Protein 2AU3 (pdb70)

Organism: Aquifex aeolicus (strain VF5) (NCBI:txid224324)

B-factor: mean 26.19, std 9.98, range [10.0, 87.02]

Radius of gyration: 24.16 Å; Cα contacts (8 Å, |Δi|>4): 686; chains: 1; bounding box: 49×69×68 Å

Foldseek 3Di:
DDALLVVLQVQDQLCVLVVVPDDWDDDPQKTWDQDPQDDDDDTQWIAHRVLQKIAGLPLLDMDHNLVVQCVVVVHASVVSSVVSCVVRVTDHDVVPDDLVNLLLSLLVVLLVVFSVACVVDPVNVVVCVVLQFDPSLCSNQSKGFAADPVSSVVVCVRNVRVVSNVQQVQWDDPDPPDIDGVQHQFTWGFAAALSGGGQWIKTAHPDDDPDDRIDIGDDGPRDDQLQGKGLNNFQLVVCQVVQEAEEEADDSLQSNLVSQVNRNYIHRRPGQHHLNNLLVVLVRHQEYEYAYFQEDVRVVSCLVCLLSNQLSNHWYFYQHDHHPDHSSRCCVVPNSVVVVVSSVVTDIDLVVLLVCCVVPVVVSLVSQLVSLVSHPPVVVSVVSLVSSCVRPVDDSCSSPVPD

Solvent-accessible surface area: 20291 Å² total; per-residue (Å²): 236,95,39,26,4,54,76,0,73,181,97,13,58,0,24,85,5,0,60,106,65,24,140,34,101,120,52,64,78,48,44,75,14,81,16,55,72,31,132,60,138,71,46,14,0,62,0,16,46,101,122,64,55,2,44,0,133,16,15,0,15,10,18,42,6,1,13,0,0,15,64,97,80,134,56,16,26,21,97,0,0,54,81,9,1,139,148,67,71,73,145,14,52,85,167,152,24,48,101,60,35,44,4,44,11,0,0,46,74,0,2,14,20,0,21,84,12,12,101,160,34,179,121,0,38,96,61,8,127,92,72,31,11,37,46,140,12,12,60,78,2,7,3,0,10,0,38,37,14,112,38,0,10,127,15,0,121,120,26,102,4,12,100,0,0,60,93,2,103,1,14,71,64,77,92,207,49,72,35,110,2,46,0,54,91,10,6,0,3,3,1,27,13,37,176,19,107,11,6,0,0,0,0,58,40,51,62,182,87,201,37,85,131,56,33,19,3,48,70,17,160,16,1,88,68,20,88,14,2,8,4,1,63,11,0,68,89,61,0,176,132,77,41,45,0,5,0,0,50,18,36,23,17,0,0,7,0,6,25,39,23,7,104,2,0,0,0,3,4,31,79,74,12,46,65,80,1,0,58,19,0,11,163,66,12,121,88,0,23,0,0,9,48,3,57,81,69,2,77,130,35,7,92,79,4,5,10,42,0,5,51,17,44,4,63,0,27,5,1,126,8,55,115,63,51,39,1,10,84,10,9,120,110,92,31,105,97,82,0,112,145,40,6,112,88,17,31,12,10,4,109,41,9,11,155,30,0,177,136,77,67,147,86,40,14,162,44,0,68,108,6,0,39,64,28,103,83,45,127,98,52,121,50,4,0,32,90,0,68,108,84,16,176,18,62,38,94,74,0,34,78,126,224

Sequence (403 aa):
MSSDIDELRREIDIVDVISEYLNLEKVGSNYRTNCPFHPDDTPSFYVSPSKQIFKCFGCGVGGDAIKFVSLYEDISYFEAALELAKRYGKKLDLEKISKDEKVYVALDRVCDFYRESLLKNREASEYVKSRGIDPKVARKFDLGYAPSSEALVKVLKENDLLEAYLETKNLLSPTKGVYRDLFLRRVVIPIKDPRGRVIGFGGRRIVEDKSPKYINSPDSRVFKKGENLFGLYEAKEYIKEEGFAILVEGYFDLLRLFSEGIRNVVAPLGTALTQNQANLLSKFTKKVYILYDGDDAGRKAMKSAIPLLLSAGVEVYPVYLPEGYDPDEFIKEFGKEELRRLINSSGELFETLIKTARENLEEKTREFRYYLGFISDGVRRFALASEFHTKYKVPMEILLMKI

Structure (mmCIF, N/CA/C/O backbone):
data_2AU3
#
_entry.id   2AU3
#
_cell.length_a   43.222
_cell.length_b   66.403
_cell.length_c   138.157
_cell.angle_alpha   90.00
_cell.angle_beta   90.00
_cell.angle_gamma   90.00
#
_symmetry.space_group_name_H-M   'P 21 21 21'
#
loop_
_entity.id
_entity.type
_entity.pdbx_description
1 polymer 'DNA primase'
2 non-polymer 'ZINC ION'
3 water water
#
loop_
_atom_site.group_PDB
_atom_site.id
_atom_site.type_symbol
_atom_site.label_atom_id
_atom_site.label_alt_id
_atom_site.label_comp_id
_atom_site.label_asym_id
_atom_site.label_entity_id
_atom_site.label_seq_id
_atom_site.pdbx_PDB_ins_code
_atom_site.Cartn_x
_atom_site.Cartn_y
_atom_site.Cartn_z
_atom_site.occupancy
_atom_site.B_iso_or_equiv
_atom_site.auth_seq_id
_atom_site.auth_comp_id
_atom_site.auth_asym_id
_atom_site.auth_atom_id
_atom_site.pdbx_PDB_model_num
ATOM 1 N N . MET A 1 3 ? 30.028 35.858 33.782 1.00 57.27 1 MET A N 1
ATOM 2 C CA . MET A 1 3 ? 29.902 35.697 35.269 1.00 56.54 1 MET A CA 1
ATOM 3 C C . MET A 1 3 ? 30.623 34.422 35.735 1.00 56.06 1 MET A C 1
ATOM 4 O O . MET A 1 3 ? 31.767 34.182 35.320 1.00 56.72 1 MET A O 1
ATOM 9 N N . SER A 1 4 ? 29.958 33.601 36.562 1.00 54.38 2 SER A N 1
ATOM 10 C CA . SER A 1 4 ? 30.624 32.511 37.298 1.00 52.34 2 SER A CA 1
ATOM 11 C C . SER A 1 4 ? 29.641 31.557 38.001 1.00 50.46 2 SER A C 1
ATOM 12 O O . SER A 1 4 ? 29.022 31.945 38.995 1.00 50.95 2 SER A O 1
ATOM 15 N N . SER A 1 5 ? 29.510 30.312 37.525 1.00 46.90 3 SER A N 1
ATOM 16 C CA . SER A 1 5 ? 28.542 29.387 38.143 1.00 43.67 3 SER A CA 1
ATOM 17 C C . SER A 1 5 ? 28.955 27.909 38.144 1.00 41.30 3 SER A C 1
ATOM 18 O O . SER A 1 5 ? 29.451 27.398 37.151 1.00 39.91 3 SER A O 1
ATOM 21 N N . ASP A 1 6 ? 28.725 27.233 39.270 1.00 38.55 4 ASP A N 1
ATOM 22 C CA . ASP A 1 6 ? 29.120 25.829 39.442 1.00 36.08 4 ASP A CA 1
ATOM 23 C C . ASP A 1 6 ? 28.632 24.949 38.302 1.00 34.59 4 ASP A C 1
ATOM 24 O O . ASP A 1 6 ? 29.363 24.076 37.818 1.00 33.07 4 ASP A O 1
ATOM 29 N N . ILE A 1 7 ? 27.379 25.170 37.900 1.00 32.43 5 ILE A N 1
ATOM 30 C CA . ILE A 1 7 ? 26.725 24.338 36.914 1.00 31.10 5 ILE A CA 1
ATOM 31 C C . ILE A 1 7 ? 27.309 24.529 35.506 1.00 30.85 5 ILE A C 1
ATOM 32 O O . ILE A 1 7 ? 27.469 23.567 34.766 1.00 30.06 5 ILE A O 1
ATOM 37 N N . ASP A 1 8 ? 27.613 25.769 35.143 1.00 30.40 6 ASP A N 1
ATOM 38 C CA . ASP A 1 8 ? 28.245 26.038 33.863 1.00 30.57 6 ASP A CA 1
ATOM 39 C C . ASP A 1 8 ? 29.667 25.426 33.859 1.00 29.53 6 ASP A C 1
ATOM 40 O O . ASP A 1 8 ? 30.079 24.775 32.897 1.00 29.32 6 ASP A O 1
ATOM 45 N N . GLU A 1 9 ? 30.392 25.631 34.951 1.00 27.73 7 GLU A N 1
ATOM 46 C CA . GLU A 1 9 ? 31.722 25.051 35.117 1.00 26.98 7 GLU A CA 1
ATOM 47 C C . GLU A 1 9 ? 31.660 23.525 35.078 1.00 25.94 7 GLU A C 1
ATOM 48 O O . GLU A 1 9 ? 32.504 22.875 34.475 1.00 25.42 7 GLU A O 1
ATOM 54 N N . LEU A 1 10 ? 30.639 22.949 35.697 1.00 25.30 8 LEU A N 1
ATOM 55 C CA . LEU A 1 10 ? 30.459 21.500 35.622 1.00 24.52 8 LEU A CA 1
ATOM 56 C C . LEU A 1 10 ? 30.241 21.076 34.183 1.00 24.43 8 LEU A C 1
ATOM 57 O O . LEU A 1 10 ? 30.868 20.137 33.710 1.00 23.93 8 LEU A O 1
ATOM 62 N N . ARG A 1 11 ? 29.338 21.756 33.485 1.00 23.92 9 ARG A N 1
ATOM 63 C CA . ARG A 1 11 ? 29.020 21.333 32.137 1.00 24.83 9 ARG A CA 1
ATOM 64 C C . ARG A 1 11 ? 30.242 21.385 31.222 1.00 24.78 9 ARG A C 1
ATOM 65 O O . ARG A 1 11 ? 30.431 20.488 30.422 1.00 24.83 9 ARG A O 1
ATOM 73 N N . ARG A 1 12 ? 31.045 22.440 31.344 1.00 24.92 10 ARG A N 1
ATOM 74 C CA . ARG A 1 12 ? 32.288 22.564 30.559 1.00 25.94 10 ARG A CA 1
ATOM 75 C C . ARG A 1 12 ? 33.253 21.376 30.767 1.00 25.16 10 ARG A C 1
ATOM 76 O O . ARG A 1 12 ? 33.851 20.866 29.813 1.00 24.88 10 ARG A O 1
ATOM 84 N N . GLU A 1 13 ? 33.373 20.928 32.010 1.00 24.23 11 GLU A N 1
ATOM 85 C CA . GLU A 1 13 ? 34.292 19.857 32.379 1.00 23.63 11 GLU A CA 1
ATOM 86 C C . GLU A 1 13 ? 33.845 18.460 31.912 1.00 23.78 11 GLU A C 1
ATOM 87 O O . GLU A 1 13 ? 34.692 17.588 31.671 1.00 22.84 11 GLU A O 1
ATOM 93 N N . ILE A 1 14 ? 32.530 18.234 31.806 1.00 22.89 12 ILE A N 1
ATOM 94 C CA . ILE A 1 14 ? 32.022 16.906 31.421 1.00 24.64 12 ILE A CA 1
ATOM 95 C C . ILE A 1 14 ? 32.222 16.654 29.931 1.00 24.54 12 ILE A C 1
ATOM 96 O O . ILE A 1 14 ? 32.091 17.570 29.123 1.00 24.98 12 ILE A O 1
ATOM 101 N N . ASP A 1 15 ? 32.559 15.417 29.577 1.00 25.29 13 ASP A N 1
ATOM 102 C CA . ASP A 1 15 ? 32.508 14.976 28.188 1.00 24.58 13 ASP A CA 1
ATOM 103 C C . ASP A 1 15 ? 31.409 13.937 28.125 1.00 23.12 13 ASP A C 1
ATOM 104 O O . ASP A 1 15 ? 31.500 12.893 28.769 1.00 22.86 13 ASP A O 1
ATOM 109 N N . ILE A 1 16 ? 30.355 14.232 27.366 1.00 21.55 14 ILE A N 1
ATOM 110 C CA . ILE A 1 16 ? 29.184 13.362 27.319 1.00 20.89 14 ILE A CA 1
ATOM 111 C C . ILE A 1 16 ? 29.515 11.925 26.916 1.00 20.84 14 ILE A C 1
ATOM 112 O O . ILE A 1 16 ? 28.867 10.990 27.369 1.00 20.64 14 ILE A O 1
ATOM 117 N N . VAL A 1 17 ? 30.537 11.760 26.072 1.00 20.68 15 VAL A N 1
ATOM 118 C CA . VAL A 1 17 ? 30.982 10.442 25.640 1.00 21.98 15 VAL A CA 1
ATOM 119 C C . VAL A 1 17 ? 31.442 9.608 26.842 1.00 21.89 15 VAL A C 1
ATOM 120 O O . VAL A 1 17 ? 31.010 8.465 27.019 1.00 22.29 15 VAL A O 1
ATOM 124 N N . ASP A 1 18 ? 32.293 10.178 27.685 1.00 22.20 16 ASP A N 1
ATOM 125 C CA . ASP A 1 18 ? 32.702 9.473 28.912 1.00 22.63 16 ASP A CA 1
ATOM 126 C C . ASP A 1 18 ? 31.504 9.129 29.816 1.00 22.24 16 ASP A C 1
ATOM 127 O O . ASP A 1 18 ? 31.425 8.008 30.341 1.00 22.67 16 ASP A O 1
ATOM 132 N N . VAL A 1 19 ? 30.574 10.064 30.018 1.00 22.41 17 VAL A N 1
ATOM 133 C CA . VAL A 1 19 ? 29.467 9.720 30.938 1.00 22.44 17 VAL A CA 1
ATOM 134 C C . VAL A 1 19 ? 28.501 8.670 30.433 1.00 22.35 17 VAL A C 1
ATOM 135 O O . VAL A 1 19 ? 28.156 7.761 31.187 1.00 22.34 17 VAL A O 1
ATOM 139 N N . ILE A 1 20 ? 28.102 8.745 29.162 1.00 21.42 18 ILE A N 1
ATOM 140 C CA . ILE A 1 20 ? 27.161 7.769 28.641 1.00 21.44 18 ILE A CA 1
ATOM 141 C C . ILE A 1 20 ? 27.810 6.375 28.464 1.00 21.96 18 ILE A C 1
ATOM 142 O O . ILE A 1 20 ? 27.141 5.337 28.616 1.00 21.78 18 ILE A O 1
ATOM 147 N N . SER A 1 21 ? 29.105 6.353 28.167 1.00 22.09 19 SER A N 1
ATOM 148 C CA . SER A 1 21 ? 29.827 5.085 28.000 1.00 24.54 19 SER A CA 1
ATOM 149 C C . SER A 1 21 ? 29.881 4.236 29.284 1.00 25.32 19 SER A C 1
ATOM 150 O O . SER A 1 21 ? 29.989 3.018 29.213 1.00 25.93 19 SER A O 1
ATOM 153 N N . GLU A 1 22 ? 29.810 4.882 30.446 1.00 26.06 20 GLU A N 1
ATOM 154 C CA . GLU A 1 22 ? 29.665 4.178 31.719 1.00 27.30 20 GLU A CA 1
ATOM 155 C C . GLU A 1 22 ? 28.390 3.312 31.749 1.00 27.19 20 GLU A C 1
ATOM 156 O O . GLU A 1 22 ? 28.378 2.232 32.345 1.00 27.41 20 GLU A O 1
ATOM 162 N N . TYR A 1 23 ? 27.335 3.792 31.092 1.00 26.20 21 TYR A N 1
ATOM 163 C CA . TYR A 1 23 ? 26.014 3.158 31.151 1.00 25.50 21 TYR A CA 1
ATOM 164 C C . TYR A 1 23 ? 25.765 2.272 29.951 1.00 25.00 21 TYR A C 1
ATOM 165 O O . TYR A 1 23 ? 25.249 1.158 30.090 1.00 25.41 21 TYR A O 1
ATOM 174 N N . LEU A 1 24 ? 26.138 2.764 28.768 1.00 24.33 22 LEU A N 1
ATOM 175 C CA . LEU A 1 24 ? 25.822 2.075 27.518 1.00 24.24 22 LEU A CA 1
ATOM 176 C C . LEU A 1 24 ? 27.041 1.588 26.721 1.00 24.89 22 LEU A C 1
ATOM 177 O O . LEU A 1 24 ? 28.145 2.153 26.815 1.00 23.33 22 LEU A O 1
ATOM 182 N N . ASN A 1 25 ? 26.819 0.526 25.947 1.00 25.40 23 ASN A N 1
ATOM 183 C CA . ASN A 1 25 ? 27.781 0.067 24.963 1.00 27.17 23 ASN A CA 1
ATOM 184 C C . ASN A 1 25 ? 27.691 0.939 23.716 1.00 26.92 23 ASN A C 1
ATOM 185 O O . ASN A 1 25 ? 26.736 0.834 22.944 1.00 27.22 23 ASN A O 1
ATOM 190 N N . LEU A 1 26 ? 28.686 1.795 23.518 1.00 26.63 24 LEU A N 1
ATOM 191 C CA . LEU A 1 26 ? 28.642 2.752 22.430 1.00 26.65 24 LEU A CA 1
ATOM 192 C C . LEU A 1 26 ? 29.522 2.245 21.297 1.00 26.88 24 LEU A C 1
ATOM 193 O O . LEU A 1 26 ? 30.686 1.875 21.522 1.00 27.17 24 LEU A O 1
ATOM 198 N N . GLU A 1 27 ? 28.949 2.186 20.098 1.00 25.73 25 GLU A N 1
ATOM 199 C CA . GLU A 1 27 ? 29.709 1.868 18.895 1.00 25.92 25 GLU A CA 1
ATOM 200 C C . GLU A 1 27 ? 29.992 3.159 18.143 1.00 25.24 25 GLU A C 1
ATOM 201 O O . GLU A 1 27 ? 29.098 3.982 17.975 1.00 24.08 25 GLU A O 1
ATOM 207 N N . LYS A 1 28 ? 31.227 3.330 17.681 1.00 24.60 26 LYS A N 1
ATOM 208 C CA . LYS A 1 28 ? 31.600 4.526 16.950 1.00 24.79 26 LYS A CA 1
ATOM 209 C C . LYS A 1 28 ? 31.093 4.413 15.524 1.00 23.78 26 LYS A C 1
ATOM 210 O O . LYS A 1 28 ? 31.478 3.497 14.810 1.00 24.59 26 LYS A O 1
ATOM 216 N N . VAL A 1 29 ? 30.217 5.332 15.130 1.00 23.02 27 VAL A N 1
ATOM 217 C CA . VAL A 1 29 ? 29.685 5.396 13.755 1.00 23.37 27 VAL A CA 1
ATOM 218 C C . VAL A 1 29 ? 30.052 6.783 13.213 1.00 23.24 27 VAL A C 1
ATOM 219 O O . VAL A 1 29 ? 29.536 7.802 13.687 1.00 23.11 27 VAL A O 1
ATOM 223 N N . GLY A 1 30 ? 31.004 6.833 12.289 1.00 22.12 28 GLY A N 1
ATOM 224 C CA . GLY A 1 30 ? 31.542 8.117 11.850 1.00 21.16 28 GLY A CA 1
ATOM 225 C C . GLY A 1 30 ? 32.139 8.894 13.017 1.00 21.31 28 GLY A C 1
ATOM 226 O O . GLY A 1 30 ? 32.936 8.338 13.800 1.00 20.94 28 GLY A O 1
ATOM 227 N N . SER A 1 31 ? 31.719 10.159 13.165 1.00 20.68 29 SER A N 1
ATOM 228 C CA . SER A 1 31 ? 32.182 11.012 14.254 1.00 20.76 29 SER A CA 1
ATOM 229 C C . SER A 1 31 ? 31.303 10.885 15.494 1.00 22.04 29 SER A C 1
ATOM 230 O O . SER A 1 31 ? 31.572 11.530 16.504 1.00 22.25 29 SER A O 1
ATOM 233 N N . ASN A 1 32 ? 30.243 10.079 15.397 1.00 22.15 30 ASN A N 1
ATOM 234 C CA . ASN A 1 32 ? 29.275 9.942 16.462 1.00 23.14 30 ASN A CA 1
ATOM 235 C C . ASN A 1 32 ? 29.390 8.555 17.103 1.00 24.13 30 ASN A C 1
ATOM 236 O O . ASN A 1 32 ? 30.171 7.713 16.641 1.00 23.97 30 ASN A O 1
ATOM 241 N N . TYR A 1 33 ? 28.627 8.339 18.172 1.00 23.55 31 TYR A N 1
ATOM 242 C CA . TYR A 1 33 ? 28.444 7.004 18.739 1.00 23.81 31 TYR A CA 1
ATOM 243 C C . TYR A 1 33 ? 26.981 6.673 18.700 1.00 23.88 31 TYR A C 1
ATOM 244 O O . TYR A 1 33 ? 26.139 7.565 18.764 1.00 24.10 31 TYR A O 1
ATOM 253 N N . ARG A 1 34 ? 26.672 5.390 18.550 1.00 24.11 32 ARG A N 1
ATOM 254 C CA . ARG A 1 34 ? 25.294 4.962 18.584 1.00 25.26 32 ARG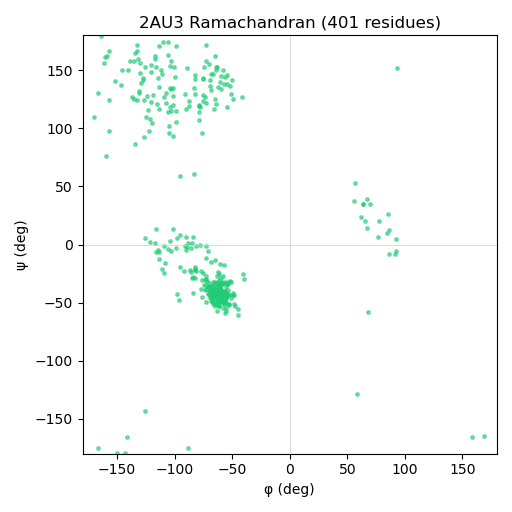 A CA 1
ATOM 255 C C . ARG A 1 34 ? 25.160 3.663 19.369 1.00 25.25 32 ARG A C 1
ATOM 256 O O . ARG A 1 34 ? 26.139 2.911 19.537 1.00 24.93 32 ARG A O 1
ATOM 264 N N . THR A 1 35 ? 23.947 3.424 19.854 1.00 25.07 33 THR A N 1
ATOM 265 C CA . THR A 1 35 ? 23.622 2.239 20.642 1.00 25.85 33 THR A CA 1
ATOM 266 C C . THR A 1 35 ? 22.096 2.121 20.659 1.00 25.89 33 THR A C 1
ATOM 267 O O . THR A 1 35 ? 21.404 2.940 20.029 1.00 25.84 33 THR A O 1
ATOM 271 N N . ASN A 1 36 ? 21.554 1.092 21.308 1.00 26.04 34 ASN A N 1
ATOM 272 C CA . ASN A 1 36 ? 20.096 0.973 21.370 1.00 26.04 34 ASN A CA 1
ATOM 273 C C . ASN A 1 36 ? 19.611 1.862 22.488 1.00 25.35 34 ASN A C 1
ATOM 274 O O . ASN A 1 36 ? 20.243 1.942 23.545 1.00 24.58 34 ASN A O 1
ATOM 279 N N . CYS A 1 37 ? 18.468 2.497 22.279 1.00 25.43 35 CYS A N 1
ATOM 280 C CA . CYS A 1 37 ? 17.934 3.418 23.277 1.00 25.20 35 CYS A CA 1
ATOM 281 C C . CYS A 1 37 ? 17.466 2.686 24.554 1.00 25.68 35 CYS A C 1
ATOM 282 O O . CYS A 1 37 ? 16.769 1.680 24.470 1.00 24.66 35 CYS A O 1
ATOM 285 N N . PRO A 1 38 ? 17.859 3.193 25.724 1.00 26.24 36 PRO A N 1
ATOM 286 C CA . PRO A 1 38 ? 17.439 2.595 27.000 1.00 27.59 36 PRO A CA 1
ATOM 287 C C . PRO A 1 38 ? 16.077 3.124 27.477 1.00 28.72 36 PRO A C 1
ATOM 288 O O . PRO A 1 38 ? 15.586 2.680 28.520 1.00 28.74 36 PRO A O 1
ATOM 292 N N . PHE A 1 39 ? 15.496 4.071 26.738 1.00 30.10 37 PHE A N 1
ATOM 293 C CA . PHE A 1 39 ? 14.286 4.760 27.187 1.00 32.22 37 PHE A CA 1
ATOM 294 C C . PHE A 1 39 ? 13.032 4.378 26.379 1.00 34.39 37 PHE A C 1
ATOM 295 O O . PHE A 1 39 ? 11.906 4.498 26.874 1.00 35.01 37 PHE A O 1
ATOM 303 N N . HIS A 1 40 ? 13.242 3.920 25.147 1.00 36.28 38 HIS A N 1
ATOM 304 C CA . HIS A 1 40 ? 12.177 3.343 24.328 1.00 38.95 38 HIS A CA 1
ATOM 305 C C . HIS A 1 40 ? 12.691 2.056 23.672 1.00 40.42 38 HIS A C 1
ATOM 306 O O . HIS A 1 40 ? 13.896 1.861 23.557 1.00 40.35 38 HIS A O 1
ATOM 313 N N . PRO A 1 41 ? 11.797 1.160 23.266 1.00 42.68 39 PRO A N 1
ATOM 314 C CA . PRO A 1 41 ? 12.237 -0.112 22.698 1.00 44.40 39 PRO A CA 1
ATOM 315 C C . PRO A 1 41 ? 12.195 -0.232 21.177 1.00 46.43 39 PRO A C 1
ATOM 316 O O . PRO A 1 41 ? 11.149 -0.624 20.650 1.00 47.51 39 PRO A O 1
ATOM 320 N N . ASP A 1 42 ? 13.280 0.057 20.459 1.00 48.65 40 ASP A N 1
ATOM 321 C CA . ASP A 1 42 ? 13.338 -0.483 19.094 1.00 51.10 40 ASP A CA 1
ATOM 322 C C . ASP A 1 42 ? 14.558 -1.253 18.566 1.00 50.98 40 ASP A C 1
ATOM 323 O O . ASP A 1 42 ? 15.722 -1.024 18.929 1.00 51.78 40 ASP A O 1
ATOM 328 N N . ASP A 1 43 ? 14.171 -2.177 17.695 1.00 51.31 41 ASP A N 1
ATOM 329 C CA . ASP A 1 43 ? 14.984 -3.185 17.009 1.00 50.97 41 ASP A CA 1
ATOM 330 C C . ASP A 1 43 ? 16.353 -2.762 16.487 1.00 49.38 41 ASP A C 1
ATOM 331 O O . ASP A 1 43 ? 17.230 -3.606 16.286 1.00 49.85 41 ASP A O 1
ATOM 336 N N . THR A 1 44 ? 16.507 -1.471 16.223 1.00 46.91 42 THR A N 1
ATOM 337 C CA . THR A 1 44 ? 17.670 -0.942 15.521 1.00 44.56 42 THR A CA 1
ATOM 338 C C . THR A 1 44 ? 18.223 0.243 16.309 1.00 41.52 42 THR A C 1
ATOM 339 O O . THR A 1 44 ? 17.452 1.117 16.708 1.00 41.79 42 THR A O 1
ATOM 343 N N . PRO A 1 45 ? 19.535 0.264 16.574 1.00 38.63 43 PRO A N 1
ATOM 344 C CA . PRO A 1 45 ? 20.123 1.351 17.364 1.00 36.35 43 PRO A CA 1
ATOM 345 C C . PRO A 1 45 ? 19.788 2.729 16.765 1.00 33.61 43 PRO A C 1
ATOM 346 O O . PRO A 1 45 ? 20.138 2.998 15.619 1.00 33.18 4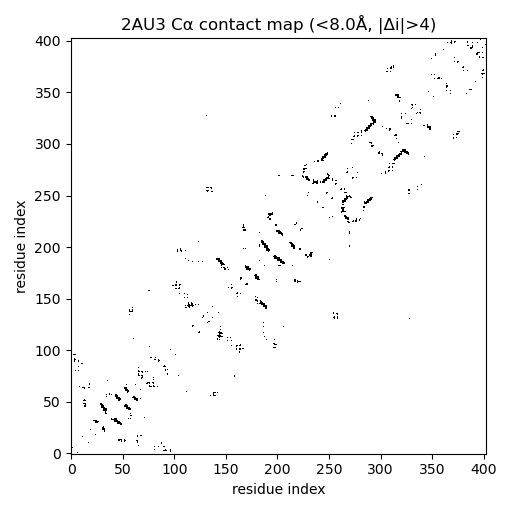3 PRO A O 1
ATOM 350 N N . SER A 1 46 ? 19.091 3.561 17.533 1.00 30.38 44 SER A N 1
ATOM 351 C CA . SER A 1 46 ? 18.611 4.859 17.054 1.00 28.56 44 SER A CA 1
ATOM 352 C C . SER A 1 46 ? 19.054 6.005 17.962 1.00 26.38 44 SER A C 1
ATOM 353 O O . SER A 1 46 ? 18.658 7.149 17.765 1.00 25.27 44 SER A O 1
ATOM 356 N N . PHE A 1 47 ? 19.878 5.676 18.946 1.00 25.24 45 PHE A N 1
ATOM 357 C CA . PHE A 1 47 ? 20.280 6.604 20.007 1.00 23.91 45 PHE A CA 1
ATOM 358 C C . PHE A 1 47 ? 21.714 7.039 19.764 1.00 23.36 45 PHE A C 1
ATOM 359 O O . PHE A 1 47 ? 22.643 6.217 19.840 1.00 22.31 45 PHE A O 1
ATOM 367 N N . TYR A 1 48 ? 21.894 8.331 19.475 1.00 22.88 46 TYR A N 1
ATOM 368 C CA . TYR A 1 48 ? 23.177 8.863 19.042 1.00 22.23 46 TYR A CA 1
ATOM 369 C C . TYR A 1 48 ? 23.770 9.824 20.049 1.00 22.22 46 TYR A C 1
ATOM 370 O O . TYR A 1 48 ? 23.056 10.583 20.695 1.00 22.60 46 TYR A O 1
ATOM 379 N N . VAL A 1 49 ? 25.093 9.767 20.184 1.00 21.24 47 VAL A N 1
ATOM 380 C CA . VAL A 1 49 ? 25.827 10.688 21.021 1.00 20.21 47 VAL A CA 1
ATOM 381 C C . VAL A 1 49 ? 26.824 11.422 20.138 1.00 20.60 47 VAL A C 1
ATOM 382 O O . VAL A 1 49 ? 27.617 10.790 19.445 1.00 19.39 47 VAL A O 1
ATOM 386 N N . SER A 1 50 ? 26.747 12.752 20.115 1.00 19.98 48 SER A N 1
ATOM 387 C CA . SER A 1 50 ? 27.651 13.527 19.274 1.00 20.85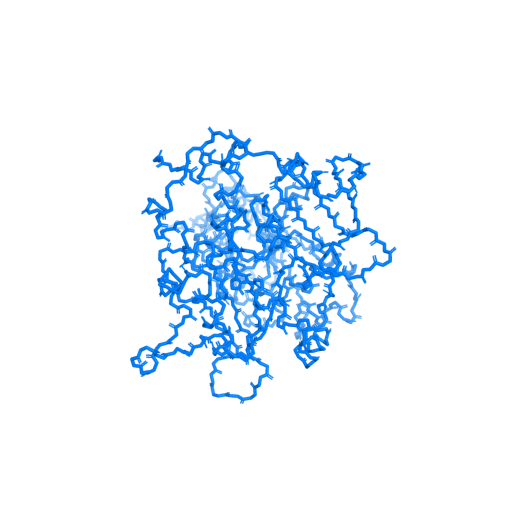 48 SER A CA 1
ATOM 388 C C . SER A 1 50 ? 28.731 14.134 20.164 1.00 21.32 48 SER A C 1
ATOM 389 O O . SER A 1 50 ? 28.431 14.935 21.047 1.00 21.61 48 SER A O 1
ATOM 392 N N . PRO A 1 51 ? 29.981 13.718 19.986 1.00 21.07 49 PRO A N 1
ATOM 393 C CA . PRO A 1 51 ? 31.079 14.390 20.676 1.00 20.41 49 PRO A CA 1
ATOM 394 C C . PRO A 1 51 ? 31.166 15.891 20.322 1.00 20.39 49 PRO A C 1
ATOM 395 O O . PRO A 1 51 ? 31.524 16.677 21.191 1.00 20.15 49 PRO A O 1
ATOM 399 N N . SER A 1 52 ? 30.804 16.296 19.103 1.00 20.71 50 SER A N 1
ATOM 400 C CA . SER A 1 52 ? 31.026 17.705 18.695 1.00 21.72 50 SER A CA 1
ATOM 401 C C . SER A 1 52 ? 29.915 18.640 19.206 1.00 21.69 50 SER A C 1
ATOM 402 O O . SER A 1 52 ? 30.136 19.846 19.446 1.00 21.02 50 SER A O 1
ATOM 405 N N . LYS A 1 53 ? 28.714 18.092 19.369 1.00 21.31 51 LYS A N 1
ATOM 406 C CA . LYS A 1 53 ? 27.603 18.887 19.896 1.00 21.25 51 LYS A CA 1
ATOM 407 C C . LYS A 1 53 ? 27.448 18.704 21.408 1.00 21.57 51 LYS A C 1
ATOM 408 O O . LYS A 1 53 ? 26.835 19.542 22.087 1.00 21.22 51 LYS A O 1
ATOM 414 N N . GLN A 1 54 ? 28.021 17.608 21.934 1.00 21.10 52 GLN A N 1
ATOM 415 C CA . GLN A 1 54 ? 27.978 17.302 23.375 1.00 20.95 52 GLN A CA 1
ATOM 416 C C . GLN A 1 54 ? 26.537 17.064 23.851 1.00 20.59 52 GLN A C 1
ATOM 417 O O . GLN A 1 54 ? 26.162 17.404 24.976 1.00 20.39 52 GLN A O 1
ATOM 423 N N . ILE A 1 55 ? 25.743 16.462 22.976 1.00 20.40 53 ILE A N 1
ATOM 424 C CA . ILE A 1 55 ? 24.365 16.099 23.287 1.00 20.28 53 ILE A CA 1
ATOM 425 C C . ILE A 1 55 ? 24.127 14.666 22.840 1.00 20.60 53 ILE A C 1
ATOM 426 O O . ILE A 1 55 ? 24.928 14.100 22.100 1.00 21.26 53 ILE A O 1
ATOM 431 N N . PHE A 1 56 ? 23.026 14.085 23.284 1.00 20.53 54 PHE A N 1
ATOM 432 C CA . PHE A 1 56 ? 22.565 12.806 22.762 1.00 20.94 54 PHE A CA 1
ATOM 433 C C . PHE A 1 56 ? 21.218 13.106 22.134 1.00 20.66 54 PHE A C 1
ATOM 434 O O . PHE A 1 56 ? 20.623 14.128 22.443 1.00 20.73 54 PHE A O 1
ATOM 442 N N . LYS A 1 57 ? 20.765 12.247 21.233 1.00 20.52 55 LYS A N 1
ATOM 443 C CA . LYS A 1 57 ? 19.431 12.395 20.634 1.00 20.81 55 LYS A CA 1
ATOM 444 C C . LYS A 1 57 ? 19.007 11.034 20.131 1.00 21.95 55 LYS A C 1
ATOM 445 O O . LYS A 1 57 ? 19.735 10.405 19.351 1.00 22.24 55 LYS A O 1
ATOM 451 N N . CYS A 1 58 ? 17.848 10.569 20.583 1.00 22.45 56 CYS A N 1
ATOM 452 C CA . CYS A 1 58 ? 17.288 9.338 20.050 1.00 24.28 56 CYS A CA 1
ATOM 453 C C . CYS A 1 58 ? 16.429 9.604 18.822 1.00 24.49 56 CYS A C 1
ATOM 454 O O . CYS A 1 58 ? 15.439 10.315 18.899 1.00 24.18 56 CYS A O 1
ATOM 457 N N . PHE A 1 59 ? 16.815 9.025 17.693 1.00 25.14 57 PHE A N 1
ATOM 458 C CA . PHE A 1 59 ? 16.022 9.142 16.469 1.00 25.89 57 PHE A CA 1
ATOM 459 C C . PHE A 1 59 ? 14.830 8.210 16.499 1.00 25.80 57 PHE A C 1
ATOM 460 O O . PHE A 1 59 ? 14.041 8.184 15.571 1.00 26.83 57 PHE A O 1
ATOM 468 N N . GLY A 1 60 ? 14.689 7.453 17.583 1.00 25.07 58 GLY A N 1
ATOM 469 C CA . GLY A 1 60 ? 13.569 6.539 17.712 1.00 25.02 58 GLY A CA 1
ATOM 470 C C . GLY A 1 60 ? 12.409 7.118 18.493 1.00 24.26 58 GLY A C 1
ATOM 471 O O . GLY A 1 60 ? 11.258 7.034 18.056 1.00 25.45 58 GLY A O 1
ATOM 472 N N . CYS A 1 61 ? 12.702 7.707 19.646 1.00 23.75 59 CYS A N 1
ATOM 473 C CA . CYS A 1 61 ? 11.671 8.350 20.445 1.00 23.97 59 CYS A CA 1
ATOM 474 C C . CYS A 1 61 ? 11.814 9.873 20.553 1.00 23.58 59 CYS A C 1
ATOM 475 O O . CYS A 1 61 ? 10.900 10.539 21.011 1.00 24.49 59 CYS A O 1
ATOM 478 N N . GLY A 1 62 ? 12.953 10.415 20.148 1.00 22.64 60 GLY A N 1
ATOM 479 C CA . GLY A 1 62 ? 13.136 11.860 20.134 1.00 22.65 60 GLY A CA 1
ATOM 480 C C . GLY A 1 62 ? 13.724 12.458 21.396 1.00 22.36 60 GLY A C 1
ATOM 481 O O . GLY A 1 62 ? 14.020 13.648 21.431 1.00 22.31 60 GLY A O 1
ATOM 482 N N . VAL A 1 63 ? 13.869 11.653 22.441 1.00 22.19 61 VAL A N 1
ATOM 483 C CA . VAL A 1 63 ? 14.567 12.093 23.649 1.00 22.40 61 VAL A CA 1
ATOM 484 C C . VAL A 1 63 ? 15.983 12.609 23.293 1.00 21.76 61 VAL A C 1
ATOM 485 O O . VAL A 1 63 ? 16.682 12.043 22.449 1.00 19.87 61 VAL A O 1
ATOM 489 N N . GLY A 1 64 ? 16.370 13.711 23.914 1.00 21.59 62 GLY A N 1
ATOM 490 C CA . GLY A 1 64 ? 17.656 14.319 23.631 1.00 21.61 62 GLY A CA 1
ATOM 491 C C . GLY A 1 64 ? 18.074 15.237 24.748 1.00 21.60 62 GLY A C 1
ATOM 492 O O . GLY A 1 64 ? 17.243 15.646 25.558 1.00 22.28 62 GLY A O 1
ATOM 493 N N . GLY A 1 65 ? 19.360 15.555 24.803 1.00 21.06 63 GLY A N 1
ATOM 494 C CA . GLY A 1 65 ? 19.853 16.508 25.777 1.00 21.24 63 GLY A CA 1
ATOM 495 C C . GLY A 1 65 ? 21.343 16.391 26.067 1.00 21.50 63 GLY A C 1
ATOM 496 O O . GLY A 1 65 ? 22.092 15.732 25.330 1.00 21.02 63 GLY A O 1
ATOM 497 N N . ASP A 1 66 ? 21.780 17.032 27.152 1.00 21.41 64 ASP A N 1
ATOM 498 C CA . ASP A 1 66 ? 23.188 16.987 27.532 1.00 20.77 64 ASP A CA 1
ATOM 499 C C . ASP A 1 66 ? 23.485 15.792 28.439 1.00 20.47 64 ASP A C 1
ATOM 500 O O . ASP A 1 66 ? 22.626 14.911 28.661 1.00 19.89 64 ASP A O 1
ATOM 505 N N . ALA A 1 67 ? 24.723 15.737 28.921 1.00 19.75 65 ALA A N 1
ATOM 506 C CA . ALA A 1 67 ? 25.170 14.624 29.738 1.00 18.74 65 ALA A CA 1
ATOM 507 C C . ALA A 1 67 ? 24.441 14.541 31.086 1.00 18.77 65 ALA A C 1
ATOM 508 O O . ALA A 1 67 ? 24.036 13.461 31.505 1.00 18.88 65 ALA A O 1
ATOM 510 N N . ILE A 1 68 ? 24.279 15.673 31.768 1.00 18.62 66 ILE A N 1
ATOM 511 C CA . ILE A 1 68 ? 23.568 15.671 33.038 1.00 18.69 66 ILE A CA 1
ATOM 512 C C . ILE A 1 68 ? 22.149 15.124 32.851 1.00 19.01 66 ILE A C 1
ATOM 513 O O . ILE A 1 68 ? 21.637 14.342 33.682 1.00 19.45 66 ILE A O 1
ATOM 518 N N . LYS A 1 69 ? 21.507 15.568 31.777 1.00 17.97 67 LYS A N 1
ATOM 519 C CA . LYS A 1 69 ? 20.151 15.159 31.475 1.00 18.81 67 LYS A CA 1
ATOM 520 C C . LYS A 1 69 ? 20.076 13.650 31.220 1.00 18.39 67 LYS A C 1
ATOM 521 O O . LYS A 1 69 ? 19.133 12.996 31.665 1.00 18.71 67 LYS A O 1
ATOM 527 N N . PHE A 1 70 ? 21.067 13.090 30.521 1.00 18.08 68 PHE A N 1
ATOM 528 C CA . PHE A 1 70 ? 21.094 11.634 30.349 1.00 18.46 68 PHE A CA 1
ATOM 529 C C . PHE A 1 70 ? 21.049 10.920 31.717 1.00 18.63 68 PHE A C 1
ATOM 530 O O . PHE A 1 70 ? 20.278 9.986 31.923 1.00 19.92 68 PHE A O 1
ATOM 538 N N . VAL A 1 71 ? 21.914 11.340 32.630 1.00 19.20 69 VAL A N 1
ATOM 539 C CA . VAL A 1 71 ? 21.985 10.700 33.945 1.00 19.69 69 VAL A CA 1
ATOM 540 C C . VAL A 1 71 ? 20.651 10.858 34.678 1.00 20.22 69 VAL A C 1
ATOM 541 O O . VAL A 1 71 ? 20.131 9.882 35.269 1.00 20.20 69 VAL A O 1
ATOM 545 N N . SER A 1 72 ? 20.068 12.061 34.587 1.00 20.41 70 SER A N 1
ATOM 546 C CA . SER A 1 72 ? 18.750 12.319 35.181 1.00 20.83 70 SER A CA 1
ATOM 547 C C . SER A 1 72 ? 17.714 11.315 34.700 1.00 20.30 70 SER A C 1
ATOM 548 O O . SER A 1 72 ? 16.881 10.832 35.490 1.00 19.48 70 SER A O 1
ATOM 551 N N . LEU A 1 73 ? 17.740 11.016 33.407 1.00 19.92 71 LEU A N 1
ATOM 552 C CA . LEU A 1 73 ? 16.754 10.097 32.848 1.00 21.82 71 LEU A CA 1
ATOM 553 C C . LEU A 1 73 ? 17.097 8.660 33.205 1.00 21.95 71 LEU A C 1
ATOM 554 O O . LEU A 1 73 ? 16.224 7.893 33.636 1.00 22.61 71 LEU A O 1
ATOM 559 N N . TYR A 1 74 ? 18.363 8.294 33.058 1.00 22.29 72 TYR A N 1
ATOM 560 C CA . TYR A 1 74 ? 18.784 6.949 33.434 1.00 23.05 72 TYR A CA 1
ATOM 561 C C . TYR A 1 74 ? 18.502 6.628 34.914 1.00 23.63 72 TYR A C 1
ATOM 562 O O . TYR A 1 74 ? 17.950 5.570 35.229 1.00 23.09 72 TYR A O 1
ATOM 571 N N . GLU A 1 75 ? 18.808 7.557 35.810 1.00 24.15 73 GLU A N 1
ATOM 572 C CA . GLU A 1 75 ? 18.683 7.272 37.241 1.00 25.43 73 GLU A CA 1
ATOM 573 C C . GLU A 1 75 ? 17.313 7.615 37.825 1.00 25.51 73 GLU A C 1
ATOM 574 O O . GLU A 1 75 ? 17.046 7.347 39.007 1.00 25.50 73 GLU A O 1
ATOM 580 N N . ASP A 1 76 ? 16.457 8.205 36.993 1.00 25.79 74 ASP A N 1
ATOM 581 C CA . ASP A 1 76 ? 15.140 8.699 37.415 1.00 26.09 74 ASP A CA 1
ATOM 582 C C . ASP A 1 76 ? 15.258 9.696 38.565 1.00 25.12 74 ASP A C 1
ATOM 583 O O . ASP A 1 76 ? 14.656 9.522 39.616 1.00 25.62 74 ASP A O 1
ATOM 588 N N . ILE A 1 77 ? 16.079 10.715 38.360 1.00 24.26 75 ILE A N 1
ATOM 589 C CA . ILE A 1 77 ? 16.281 11.796 39.327 1.00 23.19 75 ILE A CA 1
ATOM 590 C C . ILE A 1 77 ? 16.190 13.133 38.594 1.00 22.67 75 ILE A C 1
ATOM 591 O O . ILE A 1 77 ? 16.126 13.186 37.354 1.00 22.01 75 ILE A O 1
ATOM 596 N N . SER A 1 78 ? 16.175 14.214 39.355 1.00 21.85 76 SER A N 1
ATOM 597 C CA . SER A 1 78 ? 16.058 15.526 38.754 1.00 21.68 76 SER A CA 1
ATOM 598 C C . SER A 1 78 ? 17.359 15.913 38.049 1.00 21.16 76 SER A C 1
ATOM 599 O O . SER A 1 78 ? 18.455 15.404 38.354 1.00 20.47 76 SER A O 1
ATOM 602 N N . TYR A 1 79 ? 17.238 16.828 37.114 1.00 21.56 77 TYR A N 1
ATOM 603 C CA . TYR A 1 79 ? 18.404 17.352 36.423 1.00 21.75 77 TYR A CA 1
ATOM 604 C C . TYR A 1 79 ? 19.502 17.747 37.428 1.00 22.33 77 TYR A C 1
ATOM 605 O O . TYR A 1 79 ? 20.666 17.324 37.304 1.00 22.46 77 TYR A O 1
ATOM 614 N N . PHE A 1 80 ? 19.138 18.545 38.427 1.00 22.63 78 PHE A N 1
ATOM 615 C CA . PHE A 1 80 ? 20.127 19.034 39.403 1.00 22.96 78 PHE A CA 1
ATOM 616 C C . PHE A 1 80 ? 20.620 17.989 40.409 1.00 22.60 78 PHE A C 1
ATOM 617 O O . PHE A 1 80 ? 21.797 18.026 40.837 1.00 22.71 78 PHE A O 1
ATOM 625 N N . GLU A 1 81 ? 19.764 17.026 40.740 1.00 21.60 79 GLU A N 1
ATOM 626 C CA . GLU A 1 81 ? 20.224 15.800 41.397 1.00 21.88 79 GLU A CA 1
ATOM 627 C C . GLU A 1 81 ? 21.305 15.072 40.569 1.00 20.93 79 GLU A C 1
ATOM 628 O O . GLU A 1 81 ? 22.329 14.638 41.100 1.00 20.72 79 GLU A O 1
ATOM 634 N N . ALA A 1 82 ? 21.066 14.927 39.272 1.00 19.48 80 ALA A N 1
ATOM 635 C CA . ALA A 1 82 ? 22.047 14.310 38.366 1.00 19.07 80 ALA A CA 1
ATOM 636 C C . ALA A 1 82 ? 23.305 15.154 38.299 1.00 20.02 80 ALA A C 1
ATOM 637 O O . ALA A 1 82 ? 24.425 14.618 38.255 1.00 20.86 80 ALA A O 1
ATOM 639 N N . ALA A 1 83 ? 23.120 16.472 38.254 1.00 19.76 81 ALA A N 1
ATOM 640 C CA . ALA A 1 83 ? 24.246 17.403 38.294 1.00 20.11 81 ALA A CA 1
ATOM 641 C C . ALA A 1 83 ? 25.146 17.165 39.526 1.00 20.06 81 ALA A C 1
ATOM 642 O O . ALA A 1 83 ? 26.375 17.147 39.416 1.00 19.79 81 ALA A O 1
ATOM 644 N N . LEU A 1 84 ? 24.530 16.945 40.679 1.00 21.06 82 LEU A N 1
ATOM 645 C CA . LEU A 1 84 ? 25.282 16.746 41.924 1.00 21.80 82 LEU A CA 1
ATOM 646 C C . LEU A 1 84 ? 26.043 15.435 41.881 1.00 22.25 82 LEU A C 1
ATOM 647 O O . LEU A 1 84 ? 27.168 15.355 42.346 1.00 21.63 82 LEU A O 1
ATOM 652 N N . GLU A 1 85 ? 25.413 14.405 41.333 1.00 23.12 83 GLU A N 1
ATOM 653 C CA . GLU A 1 85 ? 26.059 13.109 41.223 1.00 24.99 83 GLU A CA 1
ATOM 654 C C . GLU A 1 85 ? 27.286 13.183 40.302 1.00 24.40 83 GLU A C 1
ATOM 655 O O . GLU A 1 85 ? 28.346 12.619 40.632 1.00 23.66 83 GLU A O 1
ATOM 661 N N . LEU A 1 86 ? 27.155 13.902 39.176 1.00 23.24 84 LEU A N 1
ATOM 662 C CA . LEU A 1 86 ? 28.280 14.087 38.252 1.00 22.92 84 LEU A CA 1
ATOM 663 C C . LEU A 1 86 ? 29.383 14.990 38.826 1.00 22.87 84 LEU A C 1
ATOM 664 O O . LEU A 1 86 ? 30.569 14.775 38.567 1.00 23.10 84 LEU A O 1
ATOM 669 N N . ALA A 1 87 ? 28.988 16.010 39.576 1.00 22.77 85 ALA A N 1
ATOM 670 C CA . ALA A 1 87 ? 29.960 16.913 40.190 1.00 23.60 85 ALA A CA 1
ATOM 671 C C . ALA A 1 87 ? 30.885 16.153 41.145 1.00 23.75 85 ALA A C 1
ATOM 672 O O . ALA A 1 87 ? 32.086 16.382 41.139 1.00 23.63 85 ALA A O 1
ATOM 674 N N . LYS A 1 88 ? 30.322 15.218 41.914 1.00 24.95 86 LYS A N 1
ATOM 675 C CA . LYS A 1 88 ? 31.121 14.347 42.776 1.00 26.22 86 LYS A CA 1
ATOM 676 C C . LYS A 1 88 ? 32.101 13.491 41.963 1.00 26.50 86 LYS A C 1
ATOM 677 O O . LYS A 1 88 ? 33.282 13.424 42.287 1.00 24.99 86 LYS A O 1
ATOM 683 N N . ARG A 1 89 ? 31.611 12.872 40.887 1.00 27.36 87 ARG A N 1
ATOM 684 C CA . ARG A 1 89 ? 32.467 12.069 39.997 1.00 27.75 87 ARG A CA 1
ATOM 685 C C . ARG A 1 89 ? 33.614 12.877 39.368 1.00 28.16 87 ARG A C 1
ATOM 686 O O . ARG A 1 89 ? 34.674 12.328 39.062 1.00 28.17 87 ARG A O 1
ATOM 694 N N . TYR A 1 90 ? 33.398 14.175 39.173 1.00 27.37 88 TYR A N 1
ATOM 695 C CA . TYR A 1 90 ? 34.368 14.991 38.459 1.00 27.61 88 TYR A CA 1
ATOM 696 C C . TYR A 1 90 ? 35.205 15.853 39.407 1.00 27.11 88 TYR A C 1
ATOM 697 O O . TYR A 1 90 ? 36.151 16.498 38.976 1.00 27.57 88 TYR A O 1
ATOM 706 N N . GLY A 1 91 ? 34.873 15.846 40.698 1.00 26.45 89 GLY A N 1
ATOM 707 C CA . GLY A 1 91 ? 35.619 16.635 41.674 1.00 27.14 89 GLY A CA 1
ATOM 708 C C . GLY A 1 91 ? 35.387 18.130 41.492 1.00 26.70 89 GLY A C 1
ATOM 709 O O . GLY A 1 91 ? 36.287 18.952 41.669 1.00 25.63 89 GLY A O 1
ATOM 710 N N . LYS A 1 92 ? 34.167 18.471 41.107 1.00 27.46 90 LYS A N 1
ATOM 711 C CA . LYS A 1 92 ? 33.778 19.857 40.943 1.00 28.56 90 LYS A CA 1
ATOM 712 C C . LYS A 1 92 ? 32.760 20.173 42.024 1.00 29.61 90 LYS A C 1
ATOM 713 O O . LYS A 1 92 ? 32.021 19.292 42.470 1.00 28.56 90 LYS A O 1
ATOM 719 N N . LYS A 1 93 ? 32.734 21.428 42.448 1.00 31.73 91 LYS A N 1
ATOM 720 C CA . LYS A 1 93 ? 31.818 21.857 43.484 1.00 34.76 91 LYS A CA 1
ATOM 721 C C . LYS A 1 93 ? 30.445 22.141 42.853 1.00 35.70 91 LYS A C 1
ATOM 722 O O . LYS A 1 93 ? 30.356 22.536 41.687 1.00 35.36 91 LYS A O 1
ATOM 728 N N . LEU A 1 94 ? 29.386 21.869 43.602 1.00 37.34 92 LEU A N 1
ATOM 729 C CA . LEU A 1 94 ? 28.038 22.272 43.210 1.00 39.79 92 LEU A CA 1
ATOM 730 C C . LEU A 1 94 ? 27.121 22.354 44.427 1.00 41.82 92 LEU A C 1
ATOM 731 O O . LEU A 1 94 ? 26.602 21.340 44.885 1.00 41.53 92 LEU A O 1
ATOM 736 N N . ASP A 1 95 ? 26.935 23.563 44.948 1.00 44.97 93 ASP A N 1
ATOM 737 C CA . ASP A 1 95 ? 25.992 23.786 46.044 1.00 48.74 93 ASP A CA 1
ATOM 738 C C . ASP A 1 95 ? 24.630 24.107 45.446 1.00 50.32 93 ASP A C 1
ATOM 739 O O . ASP A 1 95 ? 24.485 25.106 44.740 1.00 49.88 93 ASP A O 1
ATOM 744 N N . LEU A 1 96 ? 23.646 23.248 45.711 1.00 53.16 94 LEU A N 1
ATOM 745 C CA . LEU A 1 96 ? 22.323 23.367 45.088 1.00 56.64 94 LEU A CA 1
ATOM 746 C C . LEU A 1 96 ? 21.589 24.634 45.509 1.00 58.48 94 LEU A C 1
ATOM 747 O O . LEU A 1 96 ? 20.582 24.998 44.901 1.00 58.50 94 LEU A O 1
ATOM 752 N N . GLU A 1 97 ? 22.102 25.289 46.553 1.00 70.94 95 GLU A N 1
ATOM 753 C CA . GLU A 1 97 ? 21.549 26.545 47.055 1.00 73.12 95 GLU A CA 1
ATOM 754 C C . GLU A 1 97 ? 22.011 27.748 46.241 1.00 72.79 95 GLU A C 1
ATOM 755 O O . GLU A 1 97 ? 21.357 28.789 46.237 1.00 73.61 95 GLU A O 1
ATOM 761 N N . LYS A 1 98 ? 23.141 27.603 45.562 1.00 71.85 96 LYS A N 1
ATOM 762 C CA . LYS A 1 98 ? 23.675 28.666 44.726 1.00 70.64 96 LYS A CA 1
ATOM 763 C C . LYS A 1 98 ? 23.188 28.571 43.282 1.00 68.09 96 LYS A C 1
ATOM 764 O O . LYS A 1 98 ? 23.548 29.408 42.452 1.00 68.28 96 LYS A O 1
ATOM 770 N N . ILE A 1 99 ? 22.390 27.549 42.970 1.00 64.28 97 ILE A N 1
ATOM 771 C CA . ILE A 1 99 ? 21.833 27.421 41.619 1.00 60.79 97 ILE A CA 1
ATOM 772 C C . ILE A 1 99 ? 20.882 28.574 41.352 1.00 57.20 97 ILE A C 1
ATOM 773 O O . ILE A 1 99 ? 19.862 28.704 42.012 1.00 57.30 97 ILE A O 1
ATOM 778 N N . SER A 1 100 ? 21.217 29.408 40.382 1.00 42.25 98 SER A N 1
ATOM 779 C CA . SER A 1 100 ? 20.397 30.568 40.072 1.00 38.06 98 SER A CA 1
ATOM 780 C C . SER A 1 100 ? 19.023 30.166 39.515 1.00 35.81 98 SER A C 1
ATOM 781 O O . SER A 1 100 ? 18.896 29.148 38.811 1.00 34.69 98 SER A O 1
ATOM 784 N N . LYS A 1 101 ? 18.010 30.973 39.825 1.00 33.41 99 LYS A N 1
ATOM 785 C CA . LYS A 1 101 ? 16.674 30.803 39.252 1.00 32.11 99 LYS A CA 1
ATOM 786 C C . LYS A 1 101 ? 16.770 30.776 37.737 1.00 30.89 99 LYS A C 1
ATOM 787 O O . LYS A 1 101 ? 16.137 29.967 37.063 1.00 30.02 99 LYS A O 1
ATOM 793 N N . ASP A 1 102 ? 17.575 31.694 37.230 1.00 30.00 100 ASP A N 1
ATOM 794 C CA . ASP A 1 102 ? 17.887 31.822 35.829 1.00 29.33 100 ASP A CA 1
ATOM 795 C C . ASP A 1 102 ? 18.204 30.474 35.167 1.00 28.47 100 ASP A C 1
ATOM 796 O O . ASP A 1 102 ? 17.583 30.107 34.175 1.00 28.25 100 ASP A O 1
ATOM 801 N N . GLU A 1 103 ? 19.177 29.755 35.721 1.00 27.05 101 GLU A N 1
ATOM 802 C CA . GLU A 1 103 ? 19.498 28.390 35.308 1.00 27.67 101 GLU A CA 1
ATOM 803 C C . GLU A 1 103 ? 18.281 27.447 35.386 1.00 25.51 101 GLU A C 1
ATOM 804 O O . GLU A 1 103 ? 18.086 26.593 34.512 1.00 24.99 101 GLU A O 1
ATOM 810 N N . LYS A 1 104 ? 17.485 27.596 36.447 1.00 22.89 102 LYS A N 1
ATOM 811 C CA . LYS A 1 104 ? 16.344 26.712 36.672 1.00 22.51 102 LYS A CA 1
ATOM 812 C C . LYS A 1 104 ? 15.267 26.928 35.627 1.00 21.23 102 LYS A C 1
ATOM 813 O O . LYS A 1 104 ? 14.591 25.987 35.247 1.00 21.29 102 LYS A O 1
ATOM 819 N N . VAL A 1 105 ? 15.079 28.176 35.213 1.00 20.19 103 VAL A N 1
ATOM 820 C CA . VAL A 1 105 ? 14.127 28.508 34.139 1.00 20.07 103 VAL A CA 1
ATOM 821 C C . VAL A 1 105 ? 14.393 27.647 32.881 1.00 19.85 103 VAL A C 1
ATOM 822 O O . VAL A 1 105 ? 13.505 26.937 32.387 1.00 18.90 103 VAL A O 1
ATOM 826 N N . TYR A 1 106 ? 15.645 27.642 32.421 1.00 19.69 104 TYR A N 1
ATOM 827 C CA . TYR A 1 106 ? 16.001 26.889 31.218 1.00 19.34 104 TYR A CA 1
ATOM 828 C C . TYR A 1 106 ? 15.830 25.402 31.440 1.00 19.65 104 TYR A C 1
ATOM 829 O O . TYR A 1 106 ? 15.398 24.681 30.545 1.00 19.04 104 TYR A O 1
ATOM 838 N N . VAL A 1 107 ? 16.152 24.938 32.647 1.00 19.20 105 VAL A N 1
ATOM 839 C CA . VAL A 1 107 ? 15.989 23.535 32.951 1.00 19.42 105 VAL A CA 1
ATOM 840 C C . VAL A 1 107 ? 14.507 23.183 32.984 1.00 19.33 105 VAL A C 1
ATOM 841 O O . VAL A 1 107 ? 14.131 22.101 32.539 1.00 19.40 105 VAL A O 1
ATOM 845 N N . ALA A 1 108 ? 13.674 24.104 33.474 1.00 18.39 106 ALA A N 1
ATOM 846 C CA . ALA A 1 108 ? 12.228 23.883 33.525 1.00 18.17 106 ALA A CA 1
ATOM 847 C C . ALA A 1 108 ? 11.638 23.846 32.118 1.00 17.60 106 ALA A C 1
ATOM 848 O O . ALA A 1 108 ? 10.830 22.976 31.792 1.00 16.46 106 ALA A O 1
ATOM 850 N N . LEU A 1 109 ? 12.002 24.836 31.312 1.00 17.71 107 LEU A N 1
ATOM 851 C CA . LEU A 1 109 ? 11.579 24.860 29.912 1.00 18.54 107 LEU A CA 1
ATOM 852 C C . LEU A 1 109 ? 11.863 23.521 29.253 1.00 19.18 107 LEU A C 1
ATOM 853 O O . LEU A 1 109 ? 11.024 22.980 28.552 1.00 18.94 107 LEU A O 1
ATOM 858 N N . ASP A 1 110 ? 13.042 22.972 29.522 1.00 19.81 108 ASP A N 1
ATOM 859 C CA . ASP A 1 110 ? 13.461 21.741 28.884 1.00 20.22 108 ASP A CA 1
ATOM 860 C C . ASP A 1 110 ? 12.723 20.517 29.425 1.00 19.31 108 ASP A C 1
ATOM 861 O O . ASP A 1 110 ? 12.376 19.603 28.658 1.00 18.91 108 ASP A O 1
ATOM 866 N N . ARG A 1 111 ? 12.490 20.494 30.737 1.00 17.17 109 ARG A N 1
ATOM 867 C CA . ARG A 1 111 ? 11.747 19.404 31.349 1.00 17.46 109 ARG A CA 1
ATOM 868 C C . ARG A 1 111 ? 10.281 19.402 30.902 1.00 16.92 109 ARG A C 1
ATOM 869 O O . ARG A 1 111 ? 9.640 18.348 30.807 1.00 17.03 109 ARG A O 1
ATOM 877 N N . VAL A 1 112 ? 9.733 20.592 30.725 1.00 15.80 110 VAL A N 1
ATOM 878 C CA . VAL A 1 112 ? 8.355 20.729 30.294 1.00 16.35 110 VAL A CA 1
ATOM 879 C C . VAL A 1 112 ? 8.246 20.288 28.823 1.00 16.14 110 VAL A C 1
ATOM 880 O O . VAL A 1 112 ? 7.292 19.639 28.434 1.00 16.84 110 VAL A O 1
ATOM 884 N N . CYS A 1 113 ? 9.263 20.591 28.037 1.00 17.30 111 CYS A N 1
ATOM 885 C CA . CYS A 1 113 ? 9.353 20.072 26.667 1.00 17.62 111 CYS A CA 1
ATOM 886 C C . CYS A 1 113 ? 9.280 18.535 26.635 1.00 17.47 111 CYS A C 1
ATOM 887 O O . CYS A 1 113 ? 8.511 17.955 25.854 1.00 16.78 111 CYS A O 1
ATOM 890 N N . ASP A 1 114 ? 10.019 17.880 27.532 1.00 18.07 112 ASP A N 1
ATOM 891 C CA . ASP A 1 114 ? 10.039 16.406 27.623 1.00 18.66 112 ASP A CA 1
ATOM 892 C C . ASP A 1 114 ? 8.689 15.849 28.020 1.00 18.77 112 ASP A C 1
ATOM 893 O O . ASP A 1 114 ? 8.288 14.767 27.561 1.00 19.69 112 ASP A O 1
ATOM 898 N N . PHE A 1 115 ? 8.000 16.576 28.893 1.00 18.45 113 PHE A N 1
ATOM 899 C CA . PHE A 1 115 ? 6.669 16.197 29.359 1.00 18.77 113 PHE A CA 1
ATOM 900 C C . PHE A 1 115 ? 5.658 16.193 28.196 1.00 18.00 113 PHE A C 1
ATOM 901 O O . PHE A 1 115 ? 4.906 15.226 27.988 1.00 19.32 113 PHE A O 1
ATOM 909 N N . TYR A 1 116 ? 5.659 17.283 27.440 1.00 18.48 114 TYR A N 1
ATOM 910 C CA . TYR A 1 116 ? 4.805 17.415 26.262 1.00 17.07 114 TYR A CA 1
ATOM 911 C C . TYR A 1 116 ? 5.109 16.373 25.175 1.00 17.20 114 TYR A C 1
ATOM 912 O O . TYR A 1 116 ? 4.184 15.844 24.540 1.00 16.13 114 TYR A O 1
ATOM 921 N N . ARG A 1 117 ? 6.394 16.128 24.933 1.00 16.80 115 ARG A N 1
ATOM 922 C CA . ARG A 1 117 ? 6.817 15.092 23.985 1.00 18.40 115 ARG A CA 1
ATOM 923 C C . ARG A 1 117 ? 6.263 13.731 24.394 1.00 18.79 115 ARG A C 1
ATOM 924 O O . ARG A 1 117 ? 5.680 13.033 23.582 1.00 18.05 115 ARG A O 1
ATOM 932 N N . GLU A 1 118 ? 6.438 13.366 25.663 1.00 20.02 116 GLU A N 1
ATOM 933 C CA . GLU A 1 118 ? 5.905 12.104 26.165 1.00 21.88 116 GLU A CA 1
ATOM 934 C C . GLU A 1 118 ? 4.395 12.073 26.010 1.00 20.71 116 GLU A C 1
ATOM 935 O O . GLU A 1 118 ? 3.813 11.025 25.726 1.00 20.82 116 GLU A O 1
ATOM 941 N N . SER A 1 119 ? 3.765 13.215 26.254 1.00 19.87 117 SER A N 1
ATOM 942 C CA . SER A 1 119 ? 2.326 13.313 26.226 1.00 20.32 117 SER A CA 1
ATOM 943 C C . SER A 1 119 ? 1.798 13.129 24.798 1.00 20.37 117 SER A C 1
ATOM 944 O O . SER A 1 119 ? 0.782 12.488 24.589 1.00 21.00 117 SER A O 1
ATOM 947 N N . LEU A 1 120 ? 2.527 13.632 23.813 1.00 19.49 118 LEU A N 1
ATOM 948 C CA . LEU A 1 120 ? 2.093 13.468 22.434 1.00 19.75 118 LEU A CA 1
ATOM 949 C C . LEU A 1 120 ? 2.130 11.979 22.046 1.00 20.80 118 LEU A C 1
ATOM 950 O O . LEU A 1 120 ? 1.157 11.445 21.528 1.00 20.14 118 LEU A O 1
ATOM 955 N N . LEU A 1 121 ? 3.229 11.303 22.376 1.00 23.14 119 LEU A N 1
ATOM 956 C CA . LEU A 1 121 ? 3.378 9.870 22.102 1.00 26.05 119 LEU A CA 1
ATOM 957 C C . LEU A 1 121 ? 2.241 9.035 22.704 1.00 27.47 119 LEU A C 1
ATOM 958 O O . LEU A 1 121 ? 1.805 8.061 22.103 1.00 27.50 119 LEU A O 1
ATOM 963 N N . LYS A 1 122 ? 1.772 9.435 23.886 1.00 27.85 120 LYS A N 1
ATOM 964 C CA . LYS A 1 122 ? 0.741 8.717 24.609 1.00 28.95 120 LYS A CA 1
ATOM 965 C C . LYS A 1 122 ? -0.695 9.014 24.147 1.00 29.56 120 LYS A C 1
ATOM 966 O O . LYS A 1 122 ? -1.598 8.213 24.400 1.00 30.08 120 LYS A O 1
ATOM 972 N N . ASN A 1 123 ? -0.911 10.159 23.493 1.00 28.67 121 ASN A N 1
ATOM 973 C CA . ASN A 1 123 ? -2.245 10.534 23.042 1.00 28.61 121 ASN A CA 1
ATOM 974 C C . ASN A 1 123 ? -2.437 10.199 21.569 1.00 29.17 121 ASN A C 1
ATOM 975 O O . ASN A 1 123 ? -1.773 10.770 20.702 1.00 27.69 121 ASN A O 1
ATOM 980 N N . ARG A 1 124 ? -3.348 9.275 21.296 1.00 29.51 122 ARG A N 1
ATOM 981 C CA . ARG A 1 124 ? -3.544 8.779 19.939 1.00 31.14 122 ARG A CA 1
ATOM 982 C C . ARG A 1 124 ? -4.114 9.833 18.988 1.00 30.88 122 ARG A C 1
ATOM 983 O O . ARG A 1 124 ? -3.736 9.891 17.823 1.00 31.03 122 ARG A O 1
ATOM 991 N N . GLU A 1 125 ? -5.025 10.661 19.488 1.00 30.95 123 GLU A N 1
ATOM 992 C CA . GLU A 1 125 ? -5.656 11.682 18.663 1.00 30.76 123 GLU A CA 1
ATOM 993 C C . GLU A 1 125 ? -4.665 12.762 18.252 1.00 29.23 123 GLU A C 1
ATOM 994 O O . GLU A 1 125 ? -4.583 13.110 17.077 1.00 28.29 123 GLU A O 1
ATOM 1000 N N . ALA A 1 126 ? -3.912 13.286 19.220 1.00 27.09 124 ALA A N 1
ATOM 1001 C CA . ALA A 1 126 ? -2.895 14.274 18.918 1.00 26.34 124 ALA A CA 1
ATOM 1002 C C . ALA A 1 126 ? -1.877 13.743 17.905 1.00 25.56 124 ALA A C 1
ATOM 1003 O O . ALA A 1 126 ? -1.529 14.443 16.971 1.00 25.06 124 ALA A O 1
ATOM 1005 N N . SER A 1 127 ? -1.404 12.512 18.111 1.00 25.94 125 SER A N 1
ATOM 1006 C CA . SER A 1 127 ? -0.354 11.936 17.270 1.00 27.38 125 SER A CA 1
ATOM 1007 C C . SER A 1 127 ? -0.885 11.772 15.854 1.00 28.04 125 SER A C 1
ATOM 1008 O O . SER A 1 127 ? -0.262 12.241 14.887 1.00 27.42 125 SER A O 1
ATOM 1011 N N . GLU A 1 128 ? -2.055 11.141 15.740 1.00 27.46 126 GLU A N 1
ATOM 1012 C CA . GLU A 1 128 ? -2.689 10.967 14.428 1.00 28.97 126 GLU A CA 1
ATOM 1013 C C . GLU A 1 128 ? -2.989 12.305 13.790 1.00 28.52 126 GLU A C 1
ATOM 1014 O O . GLU A 1 128 ? -2.827 12.463 12.569 1.00 29.55 126 GLU A O 1
ATOM 1020 N N . TYR A 1 129 ? -3.390 13.289 14.592 1.00 28.13 127 TYR A N 1
ATOM 1021 C CA . TYR A 1 129 ? -3.643 14.608 14.024 1.00 28.09 127 TYR A CA 1
ATOM 1022 C C . TYR A 1 129 ? -2.402 15.094 13.315 1.00 26.75 127 TYR A C 1
ATOM 1023 O O . TYR A 1 129 ? -2.438 15.338 12.118 1.00 27.11 127 TYR A O 1
ATOM 1032 N N . VAL A 1 130 ? -1.299 15.207 14.056 1.00 25.15 128 VAL A N 1
ATOM 1033 C CA . VAL A 1 130 ? -0.039 15.739 13.519 1.00 24.40 128 VAL A CA 1
ATOM 1034 C C . VAL A 1 130 ? 0.320 15.024 12.232 1.00 24.09 128 VAL A C 1
ATOM 1035 O O . VAL A 1 130 ? 0.668 15.654 11.238 1.00 23.29 128 VAL A O 1
ATOM 1039 N N . LYS A 1 131 ? 0.204 13.701 12.266 1.00 25.75 129 LYS A N 1
ATOM 1040 C CA . LYS A 1 131 ? 0.529 12.854 11.122 1.00 27.94 129 LYS A CA 1
ATOM 1041 C C . LYS A 1 131 ? -0.398 13.154 9.968 1.00 28.46 129 LYS A C 1
ATOM 1042 O O . LYS A 1 131 ? 0.048 13.297 8.829 1.00 28.81 129 LYS A O 1
ATOM 1048 N N . SER A 1 132 ? -1.687 13.296 10.275 1.00 28.99 130 SER A N 1
ATOM 1049 C CA . SER A 1 132 ? -2.700 13.545 9.253 1.00 28.85 130 SER A CA 1
ATOM 1050 C C . SER A 1 132 ? -2.447 14.851 8.507 1.00 28.55 130 SER A C 1
ATOM 1051 O O . SER A 1 132 ? -2.840 14.992 7.349 1.00 28.15 130 SER A O 1
ATOM 1054 N N . ARG A 1 133 ? -1.759 15.782 9.161 1.00 27.57 131 ARG A N 1
ATOM 1055 C CA . ARG A 1 133 ? -1.415 17.076 8.563 1.00 26.85 131 ARG A CA 1
ATOM 1056 C C . ARG A 1 133 ? -0.145 17.050 7.690 1.00 25.50 131 ARG A C 1
ATOM 1057 O O . ARG A 1 133 ? 0.324 18.099 7.248 1.00 26.53 131 ARG A O 1
ATOM 1065 N N . GLY A 1 134 ? 0.419 15.869 7.458 1.00 22.80 132 GLY A N 1
ATOM 1066 C CA . GLY A 1 134 ? 1.580 15.760 6.589 1.00 20.50 132 GLY A CA 1
ATOM 1067 C C . GLY A 1 134 ? 2.935 15.983 7.255 1.00 19.75 132 GLY A C 1
ATOM 1068 O O . GLY A 1 134 ? 3.956 16.128 6.567 1.00 18.85 132 GLY A O 1
ATOM 1069 N N . ILE A 1 135 ? 2.966 16.007 8.584 1.00 19.53 133 ILE A N 1
ATOM 1070 C CA . ILE A 1 135 ? 4.256 16.075 9.295 1.00 19.48 133 ILE A CA 1
ATOM 1071 C C . ILE A 1 135 ? 4.830 14.686 9.522 1.00 20.10 133 ILE A C 1
ATOM 1072 O O . ILE A 1 135 ? 4.181 13.801 10.078 1.00 20.57 133 ILE A O 1
ATOM 1077 N N . ASP A 1 136 ? 6.045 14.482 9.048 1.00 20.44 134 ASP A N 1
ATOM 1078 C CA . ASP A 1 136 ? 6.688 13.185 9.188 1.00 21.29 134 ASP A CA 1
ATOM 1079 C C . ASP A 1 136 ? 7.046 12.924 10.665 1.00 20.85 134 ASP A C 1
ATOM 1080 O O . ASP A 1 136 ? 7.575 13.809 11.337 1.00 20.40 134 ASP A O 1
ATOM 1085 N N . PRO A 1 137 ? 6.786 11.710 11.155 1.00 20.47 135 PRO A N 1
ATOM 1086 C CA . PRO A 1 137 ? 7.144 11.343 12.535 1.00 19.98 135 PRO A CA 1
ATOM 1087 C C . PRO A 1 137 ? 8.615 11.598 12.837 1.00 18.41 135 PRO A C 1
ATOM 1088 O O . PRO A 1 137 ? 8.935 12.001 13.934 1.00 18.00 135 PRO A O 1
ATOM 1092 N N . LYS A 1 138 ? 9.498 11.434 11.858 1.00 18.89 136 LYS A N 1
ATOM 1093 C CA . LYS A 1 138 ? 10.916 11.733 12.105 1.00 18.84 136 LYS A CA 1
ATOM 1094 C C . LYS A 1 138 ? 11.108 13.217 12.394 1.00 17.56 136 LYS A C 1
ATOM 1095 O O . LYS A 1 138 ? 11.888 13.576 13.279 1.00 16.62 136 LYS A O 1
ATOM 1101 N N . VAL A 1 139 ? 10.394 14.069 11.650 1.00 15.94 137 VAL A N 1
ATOM 1102 C CA . VAL A 1 139 ? 10.442 15.536 11.872 1.00 15.77 137 VAL A CA 1
ATOM 1103 C C . VAL A 1 139 ? 9.763 15.887 13.189 1.00 15.29 137 VAL A C 1
ATOM 1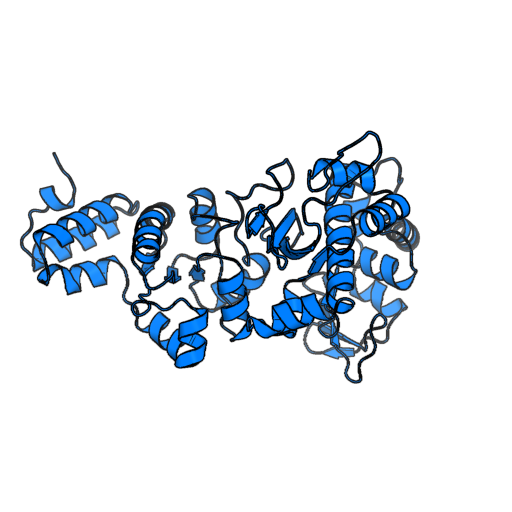104 O O . VAL A 1 139 ? 10.268 16.714 13.931 1.00 15.24 137 VAL A O 1
ATOM 1108 N N . ALA A 1 140 ? 8.621 15.245 13.498 1.00 16.03 138 ALA A N 1
ATOM 1109 C CA . ALA A 1 140 ? 7.923 15.516 14.756 1.00 16.39 138 ALA A CA 1
ATOM 1110 C C . ALA A 1 140 ? 8.873 15.295 15.948 1.00 17.40 138 ALA A C 1
ATOM 1111 O O . ALA A 1 140 ? 8.892 16.095 16.890 1.00 18.42 138 ALA A O 1
ATOM 1113 N N . ARG A 1 141 ? 9.666 14.222 15.885 1.00 16.73 139 ARG A N 1
ATOM 1114 C CA . ARG A 1 141 ? 10.655 13.910 16.911 1.00 17.73 139 ARG A CA 1
ATOM 1115 C C . ARG A 1 141 ? 11.871 14.840 16.931 1.00 17.51 139 ARG A C 1
ATOM 1116 O O . ARG A 1 141 ? 12.321 15.250 18.015 1.00 16.93 139 ARG A O 1
ATOM 1124 N N . LYS A 1 142 ? 12.397 15.165 15.741 1.00 16.66 140 LYS A N 1
ATOM 1125 C CA . LYS A 1 142 ? 13.504 16.117 15.642 1.00 15.79 140 LYS A CA 1
ATOM 1126 C C . LYS A 1 142 ? 13.171 17.450 16.287 1.00 14.86 140 LYS A C 1
ATOM 1127 O O . LYS A 1 142 ? 14.021 18.043 16.983 1.00 14.36 140 LYS A O 1
ATOM 1133 N N . PHE A 1 143 ? 11.959 17.930 16.005 1.00 13.91 141 PHE A N 1
ATOM 1134 C CA . PHE A 1 143 ? 11.499 19.234 16.462 1.00 14.79 141 PHE A CA 1
ATOM 1135 C C . PHE A 1 143 ? 10.836 19.202 17.842 1.00 15.35 141 PHE A C 1
ATOM 1136 O O . PHE A 1 143 ? 10.398 20.241 18.338 1.00 14.51 141 PHE A O 1
ATOM 1144 N N . ASP A 1 144 ? 10.795 18.018 18.456 1.00 14.31 142 ASP A N 1
ATOM 1145 C CA . ASP A 1 144 ? 10.332 17.874 19.841 1.00 15.82 142 ASP A CA 1
ATOM 1146 C C . ASP A 1 144 ? 8.846 18.275 19.999 1.00 14.90 142 ASP A C 1
ATOM 1147 O O . ASP A 1 144 ? 8.426 18.781 21.036 1.00 16.13 142 ASP A O 1
ATOM 1152 N N . LEU A 1 145 ? 8.054 17.984 18.976 1.00 14.94 143 LEU A N 1
ATOM 1153 C CA . LEU A 1 145 ? 6.619 18.229 19.039 1.00 14.44 143 LEU A CA 1
ATOM 1154 C C . LEU A 1 145 ? 5.999 17.542 20.216 1.00 15.20 143 LEU A C 1
ATOM 1155 O O . LEU A 1 145 ? 6.387 16.393 20.590 1.00 14.80 143 LEU A O 1
ATOM 1160 N N . GLY A 1 146 ? 5.011 18.222 20.796 1.00 14.07 144 GLY A N 1
ATOM 1161 C CA . GLY A 1 146 ? 4.339 17.675 21.946 1.00 14.57 144 GLY A CA 1
ATOM 1162 C C . GLY A 1 146 ? 2.847 17.917 21.985 1.00 15.48 144 GLY A C 1
ATOM 1163 O O . GLY A 1 146 ? 2.220 18.327 20.986 1.00 16.87 144 GLY A O 1
ATOM 1164 N N . TYR A 1 147 ? 2.283 17.678 23.164 1.00 15.95 145 TYR A N 1
ATOM 1165 C CA . TYR A 1 147 ? 0.870 17.834 23.438 1.00 15.55 145 TYR A CA 1
ATOM 1166 C C . TYR A 1 147 ? 0.742 18.154 24.912 1.00 16.70 145 TYR A C 1
ATOM 1167 O O . TYR A 1 147 ? 1.461 17.564 25.731 1.00 16.02 145 TYR A O 1
ATOM 1176 N N . ALA A 1 148 ? -0.178 19.061 25.253 1.00 17.04 146 ALA A N 1
ATOM 1177 C CA . ALA A 1 148 ? -0.446 19.454 26.639 1.00 17.64 146 ALA A CA 1
ATOM 1178 C C . ALA A 1 148 ? -1.754 18.828 27.108 1.00 18.24 146 ALA A C 1
ATOM 1179 O O . ALA A 1 148 ? -2.812 19.336 26.810 1.00 18.64 146 ALA A O 1
ATOM 1181 N N . PRO A 1 149 ? -1.683 17.683 27.784 1.00 18.71 147 PRO A N 1
ATOM 1182 C CA . PRO A 1 149 ? -2.886 16.928 28.139 1.00 19.38 147 PRO A CA 1
ATOM 1183 C C . PRO A 1 149 ? -3.545 17.358 29.444 1.00 20.46 147 PRO A C 1
ATOM 1184 O O . PRO A 1 149 ? -4.721 17.061 29.612 1.00 20.83 147 PRO A O 1
ATOM 1188 N N . SER A 1 150 ? -2.818 18.005 30.350 1.00 21.17 148 SER A N 1
ATOM 1189 C CA . SER A 1 150 ? -3.307 18.173 31.721 1.00 22.01 148 SER A CA 1
ATOM 1190 C C . SER A 1 150 ? -2.474 19.213 32.455 1.00 21.87 148 SER A C 1
ATOM 1191 O O . SER A 1 150 ? -1.252 19.134 32.456 1.00 22.36 148 SER A O 1
ATOM 1194 N N . SER A 1 151 ? -3.131 20.171 33.098 1.00 21.54 149 SER A N 1
ATOM 1195 C CA . SER A 1 151 ? -2.418 21.122 33.943 1.00 20.84 149 SER A CA 1
ATOM 1196 C C . SER A 1 151 ? -1.868 20.426 35.195 1.00 21.32 149 SER A C 1
ATOM 1197 O O . SER A 1 151 ? -0.717 20.635 35.578 1.00 19.42 149 SER A O 1
ATOM 1200 N N . GLU A 1 152 ? -2.690 19.589 35.820 1.00 21.04 150 GLU A N 1
ATOM 1201 C CA . GLU A 1 152 ? -2.268 18.911 37.049 1.00 22.05 150 GLU A CA 1
ATOM 1202 C C . GLU A 1 152 ? -1.067 17.968 36.817 1.00 21.86 150 GLU A C 1
ATOM 1203 O O . GLU A 1 152 ? -0.136 17.912 37.647 1.00 21.41 150 GLU A O 1
ATOM 1209 N N . ALA A 1 153 ? -1.054 17.278 35.673 1.00 20.92 151 ALA A N 1
ATOM 1210 C CA . ALA A 1 153 ? 0.086 16.428 35.311 1.00 21.63 151 ALA A CA 1
ATOM 1211 C C . ALA A 1 153 ? 1.374 17.270 35.186 1.00 22.08 151 ALA A C 1
ATOM 1212 O O . ALA A 1 153 ? 2.417 16.893 35.715 1.00 23.46 151 ALA A O 1
ATOM 1214 N N . LEU A 1 154 ? 1.289 18.388 34.467 1.00 22.53 152 LEU A N 1
ATOM 1215 C CA . LEU A 1 154 ? 2.427 19.308 34.288 1.00 22.79 152 LEU A CA 1
ATOM 1216 C C . LEU A 1 154 ? 2.902 19.845 35.648 1.00 22.70 152 LEU A C 1
ATOM 1217 O O . LEU A 1 154 ? 4.099 19.869 35.933 1.00 22.48 152 LEU A O 1
ATOM 1222 N N . VAL A 1 155 ? 1.964 20.318 36.460 1.00 22.44 153 VAL A N 1
ATOM 1223 C CA . VAL A 1 155 ? 2.308 20.892 37.765 1.00 23.39 153 VAL A CA 1
ATOM 1224 C C . VAL A 1 155 ? 3.028 19.860 38.652 1.00 23.42 153 VAL A C 1
ATOM 1225 O O . VAL A 1 155 ? 4.035 20.172 39.291 1.00 23.09 153 VAL A O 1
ATOM 1229 N N . LYS A 1 156 ? 2.526 18.629 38.651 1.00 24.20 154 LYS A N 1
ATOM 1230 C CA . LYS A 1 156 ? 3.141 17.552 39.412 1.00 25.47 154 LYS A CA 1
ATOM 1231 C C . LYS A 1 156 ? 4.604 17.306 39.003 1.00 25.36 154 LYS A C 1
ATOM 1232 O O . LYS A 1 156 ? 5.473 17.121 39.868 1.00 24.43 154 LYS A O 1
ATOM 1238 N N . VAL A 1 157 ? 4.897 17.311 37.700 1.00 25.09 155 VAL A N 1
ATOM 1239 C CA . VAL A 1 157 ? 6.292 17.105 37.293 1.00 24.95 155 VAL A CA 1
ATOM 1240 C C . VAL A 1 157 ? 7.161 18.277 37.706 1.00 23.96 155 VAL A C 1
ATOM 1241 O O . VAL A 1 157 ? 8.321 18.092 38.069 1.00 24.18 155 VAL A O 1
ATOM 1245 N N . LEU A 1 158 ? 6.600 19.474 37.643 1.00 23.21 156 LEU A N 1
ATOM 1246 C CA . LEU A 1 158 ? 7.320 20.681 38.002 1.00 23.44 156 LEU A CA 1
ATOM 1247 C C . LEU A 1 158 ? 7.669 20.658 39.495 1.00 23.23 156 LEU A C 1
ATOM 1248 O O . LEU A 1 158 ? 8.830 20.829 39.876 1.00 21.95 156 LEU A O 1
ATOM 1253 N N . LYS A 1 159 ? 6.649 20.438 40.325 1.00 23.57 157 LYS A N 1
ATOM 1254 C CA . LYS A 1 159 ? 6.833 20.336 41.775 1.00 25.46 157 LYS A CA 1
ATOM 1255 C C . LYS A 1 159 ? 7.813 19.220 42.142 1.00 26.67 157 LYS A C 1
ATOM 1256 O O . LYS A 1 159 ? 8.737 19.452 42.922 1.00 27.69 157 LYS A O 1
ATOM 1262 N N . GLU A 1 160 ? 7.633 18.030 41.555 1.00 27.65 158 GLU A N 1
ATOM 1263 C CA . GLU A 1 160 ? 8.521 16.875 41.785 1.00 29.60 158 GLU A CA 1
ATOM 1264 C C . GLU A 1 160 ? 9.995 17.193 41.466 1.00 29.19 158 GLU A C 1
ATOM 1265 O O . GLU A 1 160 ? 10.895 16.610 42.059 1.00 28.91 158 GLU A O 1
ATOM 1271 N N . ASN A 1 161 ? 10.211 18.062 40.473 1.00 28.62 159 ASN A N 1
ATOM 1272 C CA . ASN A 1 161 ? 11.545 18.412 39.997 1.00 27.92 159 ASN A CA 1
ATOM 1273 C C . ASN A 1 161 ? 12.036 19.724 40.591 1.00 27.97 159 ASN A C 1
ATOM 1274 O O . ASN A 1 161 ? 13.160 20.165 40.317 1.00 28.20 159 ASN A O 1
ATOM 1279 N N . ASP A 1 162 ? 11.170 20.349 41.383 1.00 28.39 160 ASP A N 1
ATOM 1280 C CA . ASP A 1 162 ? 11.488 21.570 42.115 1.00 29.12 160 ASP A CA 1
ATOM 1281 C C . ASP A 1 162 ? 11.702 22.735 41.146 1.00 28.18 160 ASP A C 1
ATOM 1282 O O . ASP A 1 162 ? 12.580 23.576 41.339 1.00 28.75 160 ASP A O 1
ATOM 1287 N N . LEU A 1 163 ? 10.873 22.774 40.107 1.00 27.02 161 LEU A N 1
ATOM 1288 C CA . LEU A 1 163 ? 11.060 23.683 38.987 1.00 25.92 161 LEU A CA 1
ATOM 1289 C C . LEU A 1 163 ? 9.858 24.613 38.797 1.00 25.77 161 LEU A C 1
ATOM 1290 O O . LEU A 1 163 ? 9.848 25.406 37.869 1.00 25.71 161 LEU A O 1
ATOM 1295 N N . LEU A 1 164 ? 8.853 24.513 39.667 1.00 25.04 162 LEU A N 1
ATOM 1296 C CA . LEU A 1 164 ? 7.605 25.278 39.483 1.00 25.15 162 LEU A CA 1
ATOM 1297 C C . LEU A 1 164 ? 7.829 26.788 39.541 1.00 25.50 162 LEU A C 1
ATOM 1298 O O . LEU A 1 164 ? 7.381 27.544 38.684 1.00 24.92 162 LEU A O 1
ATOM 1303 N N . GLU A 1 165 ? 8.531 27.219 40.562 1.00 25.87 163 GLU A N 1
ATOM 1304 C CA . GLU A 1 165 ? 8.755 28.638 40.775 1.00 27.32 163 GLU A CA 1
ATOM 1305 C C . GLU A 1 165 ? 9.589 29.240 39.631 1.00 26.39 163 GLU A C 1
ATOM 1306 O O . GLU A 1 165 ? 9.254 30.292 39.094 1.00 26.10 163 GLU A O 1
ATOM 1312 N N . ALA A 1 166 ? 10.641 28.544 39.214 1.00 25.63 164 ALA A N 1
ATOM 1313 C CA . ALA A 1 166 ? 11.360 28.958 38.011 1.00 24.39 164 ALA A CA 1
ATOM 1314 C C . ALA A 1 166 ? 10.440 29.017 36.798 1.00 23.95 164 ALA A C 1
ATOM 1315 O O . ALA A 1 166 ? 10.490 29.982 36.035 1.00 24.57 164 ALA A O 1
ATOM 1317 N N . TYR A 1 167 ? 9.618 27.983 36.605 1.00 23.73 165 TYR A N 1
ATOM 1318 C CA . TYR A 1 167 ? 8.784 27.916 35.407 1.00 22.95 165 TYR A CA 1
ATOM 1319 C C . TYR A 1 167 ? 7.789 29.074 35.342 1.00 23.89 165 TYR A C 1
ATOM 1320 O O . TYR A 1 167 ? 7.453 29.549 34.255 1.00 22.75 165 TYR A O 1
ATOM 1329 N N . LEU A 1 168 ? 7.335 29.529 36.517 1.00 24.84 166 LEU A N 1
ATOM 1330 C CA . LEU A 1 168 ? 6.364 30.624 36.629 1.00 25.52 166 LEU A CA 1
ATOM 1331 C C . LEU A 1 168 ? 6.886 31.924 36.044 1.00 26.49 166 LEU A C 1
ATOM 1332 O O . LEU A 1 168 ? 6.114 32.725 35.536 1.00 26.84 166 LEU A O 1
ATOM 1337 N N . GLU A 1 169 ? 8.202 32.127 36.100 1.00 27.19 167 GLU A N 1
ATOM 1338 C CA . GLU A 1 169 ? 8.831 33.255 35.427 1.00 27.87 167 GLU A CA 1
ATOM 1339 C C . GLU A 1 169 ? 8.648 33.273 33.894 1.00 27.34 167 GLU A C 1
ATOM 1340 O O . GLU A 1 169 ? 8.882 34.307 33.271 1.00 27.23 167 GLU A O 1
ATOM 1346 N N . THR A 1 170 ? 8.265 32.145 33.293 1.00 26.34 168 THR A N 1
ATOM 1347 C CA . THR A 1 170 ? 8.052 32.102 31.820 1.00 25.81 168 THR A CA 1
ATOM 1348 C C . THR A 1 170 ? 6.683 32.618 31.398 1.00 25.68 168 THR A C 1
ATOM 1349 O O . THR A 1 170 ? 6.483 32.957 30.230 1.00 25.62 168 THR A O 1
ATOM 1353 N N . LYS A 1 171 ? 5.749 32.642 32.348 1.00 25.51 169 LYS A N 1
ATOM 1354 C CA . LYS A 1 171 ? 4.339 32.964 32.096 1.00 26.70 169 LYS A CA 1
ATOM 1355 C C . LYS A 1 171 ? 3.610 31.944 31.205 1.00 25.75 169 LYS A C 1
ATOM 1356 O O . LYS A 1 171 ? 2.567 32.250 30.605 1.00 24.85 169 LYS A O 1
ATOM 1362 N N . ASN A 1 172 ? 4.163 30.737 31.129 1.00 25.59 170 ASN A N 1
ATOM 1363 C CA . ASN A 1 172 ? 3.530 29.651 30.400 1.00 25.81 170 ASN A CA 1
ATOM 1364 C C . ASN A 1 172 ? 2.512 28.936 31.255 1.00 26.74 170 ASN A C 1
ATOM 1365 O O . ASN A 1 172 ? 1.896 27.963 30.821 1.00 26.33 170 ASN A O 1
ATOM 1370 N N . LEU A 1 173 ? 2.355 29.434 32.476 1.00 28.72 171 LEU A N 1
ATOM 1371 C CA . LEU A 1 173 ? 1.398 28.918 33.455 1.00 30.41 171 LEU A CA 1
ATOM 1372 C C . LEU A 1 173 ? 0.502 30.037 33.980 1.00 31.72 171 LEU A C 1
ATOM 1373 O O . LEU A 1 173 ? 0.992 31.043 34.486 1.00 31.82 171 LEU A O 1
ATOM 1378 N N . LEU A 1 174 ? -0.806 29.847 33.859 1.00 32.80 172 LEU A N 1
ATOM 1379 C CA . LEU A 1 174 ? -1.788 30.738 34.456 1.00 34.43 172 LEU A CA 1
ATOM 1380 C C . LEU A 1 174 ? -2.121 30.276 35.883 1.00 35.09 172 LEU A C 1
ATOM 1381 O O . LEU A 1 174 ? -2.007 29.087 36.200 1.00 35.35 172 LEU A O 1
ATOM 1386 N N . SER A 1 175 ? -2.507 31.224 36.740 1.00 36.10 173 SER A N 1
ATOM 1387 C CA . SER A 1 175 ? -3.088 30.912 38.044 1.00 37.29 173 SER A CA 1
ATOM 1388 C C . SER A 1 175 ? -4.481 31.542 38.178 1.00 38.35 173 SER A C 1
ATOM 1389 O O . SER A 1 175 ? -4.601 32.735 38.444 1.00 38.35 173 SER A O 1
ATOM 1392 N N . PRO A 1 176 ? -5.523 30.749 37.929 1.00 39.58 174 PRO A N 1
ATOM 1393 C CA . PRO A 1 176 ? -6.916 31.194 38.095 1.00 40.24 174 PRO A CA 1
ATOM 1394 C C . PRO A 1 176 ? -7.288 31.445 39.563 1.00 40.99 174 PRO A C 1
ATOM 1395 O O . PRO A 1 176 ? -7.971 32.431 39.850 1.00 41.49 174 PRO A O 1
ATOM 1399 N N . THR A 1 177 ? -6.862 30.556 40.466 1.00 41.60 175 THR A N 1
ATOM 1400 C CA . THR A 1 177 ? -6.964 30.785 41.916 1.00 41.81 175 THR A CA 1
ATOM 1401 C C . THR A 1 177 ? -5.631 30.480 42.626 1.00 42.00 175 THR A C 1
ATOM 1402 O O . THR A 1 177 ? -4.788 29.726 42.105 1.00 41.25 175 THR A O 1
ATOM 1406 N N . LYS A 1 178 ? -5.467 31.045 43.829 1.00 41.65 176 LYS A N 1
ATOM 1407 C CA . LYS A 1 178 ? -4.220 30.931 44.590 1.00 41.59 176 LYS A CA 1
ATOM 1408 C C . LYS A 1 178 ? -3.706 29.489 44.692 1.00 40.67 176 LYS A C 1
ATOM 1409 O O . LYS A 1 178 ? -4.432 28.580 45.111 1.00 40.31 176 LYS A O 1
ATOM 1415 N N . GLY A 1 179 ? -2.453 29.295 44.278 1.00 39.79 177 GLY A N 1
ATOM 1416 C CA . GLY A 1 179 ? -1.807 27.994 44.316 1.00 37.96 177 GLY A CA 1
ATOM 1417 C C . GLY A 1 179 ? -2.474 26.927 43.459 1.00 36.64 177 GLY A C 1
ATOM 1418 O O . GLY A 1 179 ? -2.333 25.734 43.737 1.00 36.93 177 GLY A O 1
ATOM 1419 N N . VAL A 1 180 ? -3.222 27.346 42.441 1.00 34.84 178 VAL A N 1
ATOM 1420 C CA . VAL A 1 180 ? -3.748 26.414 41.428 1.00 33.29 178 VAL A CA 1
ATOM 1421 C C . VAL A 1 180 ? -3.376 26.926 40.045 1.00 32.15 178 VAL A C 1
ATOM 1422 O O . VAL A 1 180 ? -3.420 28.130 39.800 1.00 31.27 178 VAL A O 1
ATOM 1426 N N . TYR A 1 181 ? -3.025 26.008 39.143 1.00 30.68 179 TYR A N 1
ATOM 1427 C CA . TYR A 1 181 ? -2.433 26.386 37.869 1.00 29.59 179 TYR A CA 1
ATOM 1428 C C . TYR A 1 181 ? -3.136 25.778 36.647 1.00 28.24 179 TYR A C 1
ATOM 1429 O O . TYR A 1 181 ? -3.625 24.641 36.675 1.00 27.10 179 TYR A O 1
ATOM 1438 N N . ARG A 1 182 ? -3.209 26.572 35.591 1.00 26.43 180 ARG A N 1
ATOM 1439 C CA . ARG A 1 182 ? -3.669 26.094 34.309 1.00 25.46 180 ARG A CA 1
ATOM 1440 C C . ARG A 1 182 ? -2.613 26.363 33.236 1.00 23.56 180 ARG A C 1
ATOM 1441 O O . ARG A 1 182 ? -2.125 27.478 33.073 1.00 22.87 180 ARG A O 1
ATOM 1449 N N . ASP A 1 183 ? -2.275 25.311 32.515 1.00 21.95 181 ASP A N 1
ATOM 1450 C CA . ASP A 1 183 ? -1.297 25.367 31.455 1.00 20.93 181 ASP A CA 1
ATOM 1451 C C . ASP A 1 183 ? -1.842 26.269 30.369 1.00 19.73 181 ASP A C 1
ATOM 1452 O O . ASP A 1 183 ? -2.933 26.046 29.868 1.00 18.76 181 ASP A O 1
ATOM 1457 N N . LEU A 1 184 ? -1.070 27.275 29.995 1.00 20.01 182 LEU A N 1
ATOM 1458 C CA . LEU A 1 184 ? -1.441 28.148 28.889 1.00 19.93 182 LEU A CA 1
ATOM 1459 C C . LEU A 1 184 ? -1.732 27.356 27.590 1.00 19.88 182 LEU A C 1
ATOM 1460 O O . LEU A 1 184 ? -2.626 27.712 26.815 1.00 20.22 182 LEU A O 1
ATOM 1465 N N . PHE A 1 185 ? -1.006 26.265 27.397 1.00 18.71 183 PHE A N 1
ATOM 1466 C CA . PHE A 1 185 ? -1.082 25.474 26.173 1.00 18.41 183 PHE A CA 1
ATOM 1467 C C . PHE A 1 185 ? -2.031 24.277 26.259 1.00 18.48 183 PHE A C 1
ATOM 1468 O O . PHE A 1 185 ? -2.087 23.459 25.327 1.00 18.95 183 PHE A O 1
ATOM 1476 N N . LEU A 1 186 ? -2.787 24.186 27.355 1.00 17.46 184 LEU A N 1
ATOM 1477 C CA . LEU A 1 186 ? -3.694 23.051 27.593 1.00 18.11 184 LEU A CA 1
ATOM 1478 C C . LEU A 1 186 ? -4.450 22.611 26.337 1.00 17.98 184 LEU A C 1
ATOM 1479 O O . LEU A 1 186 ? -5.044 23.435 25.657 1.00 18.14 184 LEU A O 1
ATOM 1484 N N . ARG A 1 187 ? -4.357 21.317 26.015 1.00 18.42 185 ARG A N 1
ATOM 1485 C CA . ARG A 1 187 ? -5.124 20.719 24.926 1.00 19.27 185 ARG A CA 1
ATOM 1486 C C . ARG A 1 187 ? -4.573 21.031 23.538 1.00 18.61 185 ARG A C 1
ATOM 1487 O O . ARG A 1 187 ? -5.183 20.690 22.555 1.00 20.07 185 ARG A O 1
ATOM 1495 N N . ARG A 1 188 ? -3.413 21.674 23.456 1.00 18.39 186 ARG A N 1
ATOM 1496 C CA . ARG A 1 188 ? -2.836 22.040 22.165 1.00 17.07 186 ARG A CA 1
ATOM 1497 C C . ARG A 1 188 ? -1.688 21.128 21.791 1.00 16.40 186 ARG A C 1
ATOM 1498 O O . ARG A 1 188 ? -1.014 20.579 22.661 1.00 16.31 186 ARG A O 1
ATOM 1506 N N . VAL A 1 189 ? -1.454 20.990 20.490 1.00 15.87 187 VAL A N 1
ATOM 1507 C CA . VAL A 1 189 ? -0.221 20.385 20.002 1.00 15.42 187 VAL A CA 1
ATOM 1508 C C . VAL A 1 189 ? 0.832 21.464 20.206 1.00 16.44 187 VAL A C 1
ATOM 1509 O O . VAL A 1 189 ? 0.611 22.605 19.858 1.00 17.40 187 VAL A O 1
ATOM 1513 N N . VAL A 1 190 ? 1.934 21.102 20.854 1.00 15.73 188 VAL A N 1
ATOM 1514 C CA . VAL A 1 190 ? 2.913 22.044 21.285 1.00 15.26 188 VAL A CA 1
ATOM 1515 C C . VAL A 1 190 ? 4.088 21.983 20.331 1.00 16.13 188 VAL A C 1
ATOM 1516 O O . VAL A 1 190 ? 4.562 20.901 19.982 1.00 14.83 188 VAL A O 1
ATOM 1520 N N . ILE A 1 191 ? 4.546 23.156 19.909 1.00 15.57 189 ILE A N 1
ATOM 1521 C CA . ILE A 1 191 ? 5.723 23.265 19.056 1.00 16.54 189 ILE A CA 1
ATOM 1522 C C . ILE A 1 191 ? 6.758 24.088 19.809 1.00 16.63 189 ILE A C 1
ATOM 1523 O O . ILE A 1 191 ? 6.611 25.308 19.962 1.00 16.90 189 ILE A O 1
ATOM 1528 N N . PRO A 1 192 ? 7.775 23.418 20.340 1.00 16.16 190 PRO A N 1
ATOM 1529 C CA . PRO A 1 192 ? 8.807 24.105 21.105 1.00 16.35 190 PRO A CA 1
ATOM 1530 C C . PRO A 1 192 ? 9.519 25.133 20.254 1.00 16.66 190 PRO A C 1
ATOM 1531 O O . PRO A 1 192 ? 9.792 24.882 19.079 1.00 16.46 190 PRO A O 1
ATOM 1535 N N . ILE A 1 193 ? 9.808 26.272 20.864 1.00 16.90 191 ILE A N 1
ATOM 1536 C CA . ILE A 1 193 ? 10.531 27.346 20.217 1.00 17.39 191 ILE A CA 1
ATOM 1537 C C . ILE A 1 193 ? 11.917 27.372 20.822 1.00 17.66 191 ILE A C 1
ATOM 1538 O O . ILE A 1 193 ? 12.056 27.465 22.054 1.00 17.00 191 ILE A O 1
ATOM 1543 N N . LYS A 1 194 ? 12.933 27.222 19.964 1.00 17.80 192 LYS A N 1
ATOM 1544 C CA . LYS A 1 194 ? 14.331 27.175 20.393 1.00 18.98 192 LYS A CA 1
ATOM 1545 C C . LYS A 1 194 ? 15.073 28.413 19.947 1.00 20.31 192 LYS A C 1
ATOM 1546 O O . LYS A 1 194 ? 14.822 28.926 18.855 1.00 21.06 192 LYS A O 1
ATOM 1552 N N . ASP A 1 195 ? 16.036 28.865 20.747 1.00 20.31 193 ASP A N 1
ATOM 1553 C CA . ASP A 1 195 ? 16.913 29.928 20.285 1.00 20.88 193 ASP A CA 1
ATOM 1554 C C . ASP A 1 195 ? 17.884 29.380 19.233 1.00 20.37 193 ASP A C 1
ATOM 1555 O O . ASP A 1 195 ? 17.931 28.174 19.043 1.00 19.41 193 ASP A O 1
ATOM 1560 N N . PRO A 1 196 ? 18.662 30.233 18.558 1.00 20.80 194 PRO A N 1
ATOM 1561 C CA . PRO A 1 196 ? 19.568 29.746 17.503 1.00 21.37 194 PRO A CA 1
ATOM 1562 C C . PRO A 1 196 ? 20.568 28.674 17.962 1.00 22.35 194 PRO A C 1
ATOM 1563 O O . PRO A 1 196 ? 21.116 27.983 17.097 1.00 22.18 194 PRO A O 1
ATOM 1567 N N . ARG A 1 197 ? 20.790 28.530 19.276 1.00 22.07 195 ARG A N 1
ATOM 1568 C CA . ARG A 1 197 ? 21.682 27.491 19.801 1.00 22.91 195 ARG A CA 1
ATOM 1569 C C . ARG A 1 197 ? 20.949 26.220 20.290 1.00 21.66 195 ARG A C 1
ATOM 1570 O O . ARG A 1 197 ? 21.556 25.310 20.810 1.00 20.48 195 ARG A O 1
ATOM 1578 N N . GLY A 1 198 ? 19.641 26.152 20.084 1.00 20.73 196 GLY A N 1
ATOM 1579 C CA . GLY A 1 198 ? 18.918 24.947 20.405 1.00 20.85 196 GLY A CA 1
ATOM 1580 C C . GLY A 1 198 ? 18.315 24.905 21.794 1.00 19.83 196 GLY A C 1
ATOM 1581 O O . GLY A 1 198 ? 17.767 23.884 22.159 1.00 19.69 196 GLY A O 1
ATOM 1582 N N . ARG A 1 199 ? 18.412 25.990 22.566 1.00 18.64 197 ARG A N 1
ATOM 1583 C CA . ARG A 1 199 ? 17.781 25.978 23.895 1.00 19.72 197 ARG A CA 1
ATOM 1584 C C . ARG A 1 199 ? 16.318 26.293 23.750 1.00 17.94 197 ARG A C 1
ATOM 1585 O O . ARG A 1 199 ? 15.937 27.290 23.104 1.00 17.15 197 ARG A O 1
ATOM 1593 N N . VAL A 1 200 ? 15.492 25.451 24.346 1.00 17.81 198 VAL A N 1
ATOM 1594 C CA . VAL A 1 200 ? 14.062 25.708 24.373 1.00 16.83 198 VAL A CA 1
ATOM 1595 C C . VAL A 1 200 ? 13.829 26.987 25.189 1.00 16.93 198 VAL A C 1
ATOM 1596 O O . VAL A 1 200 ? 14.241 27.073 26.349 1.00 16.33 198 VAL A O 1
ATOM 1600 N N . ILE A 1 201 ? 13.218 27.995 24.570 1.00 16.09 199 ILE A N 1
ATOM 1601 C CA . ILE A 1 201 ? 12.963 29.255 25.254 1.00 16.49 199 ILE A CA 1
ATOM 1602 C C . ILE A 1 201 ? 11.466 29.502 25.456 1.00 17.18 199 ILE A C 1
ATOM 1603 O O . ILE A 1 201 ? 11.087 30.450 26.131 1.00 18.17 199 ILE A O 1
ATOM 1608 N N . GLY A 1 202 ? 10.635 28.644 24.883 1.00 17.67 200 GLY A N 1
ATOM 1609 C CA . GLY A 1 202 ? 9.182 28.752 24.993 1.00 18.01 200 GLY A CA 1
ATOM 1610 C C . GLY A 1 202 ? 8.488 27.824 24.026 1.00 18.48 200 GLY A C 1
ATOM 1611 O O . GLY A 1 202 ? 9.115 26.878 23.476 1.00 18.37 200 GLY A O 1
ATOM 1612 N N . PHE A 1 203 ? 7.187 28.076 23.821 1.00 18.05 201 PHE A N 1
ATOM 1613 C CA . PHE A 1 203 ? 6.345 27.219 22.983 1.00 18.01 201 PHE A CA 1
ATOM 1614 C C . PHE A 1 203 ? 5.362 28.011 22.128 1.00 17.63 201 PHE A C 1
ATOM 1615 O O . PHE A 1 203 ? 4.939 29.099 22.511 1.00 17.44 201 PHE A O 1
ATOM 1623 N N . GLY A 1 204 ? 5.038 27.445 20.968 1.00 17.43 202 GLY A N 1
ATOM 1624 C CA . GLY A 1 204 ? 3.783 27.693 20.276 1.00 16.97 202 GLY A CA 1
ATOM 1625 C C . GLY A 1 204 ? 2.824 26.522 20.534 1.00 18.29 202 GLY A C 1
ATOM 1626 O O . GLY A 1 204 ? 3.255 25.408 20.815 1.00 17.50 202 GLY A O 1
ATOM 1627 N N . GLY A 1 205 ? 1.525 26.795 20.477 1.00 17.69 203 GLY A N 1
ATOM 1628 C CA . GLY A 1 205 ? 0.511 25.789 20.664 1.00 18.69 203 GLY A CA 1
ATOM 1629 C C . GLY A 1 205 ? -0.591 25.966 19.633 1.00 19.01 203 GLY A C 1
ATOM 1630 O O . GLY A 1 205 ? -1.165 27.051 19.505 1.00 19.02 203 GLY A O 1
ATOM 1631 N N . ARG A 1 206 ? -0.883 24.891 18.918 1.00 19.64 204 ARG A N 1
ATOM 1632 C CA . ARG A 1 206 ? -1.918 24.881 17.872 1.00 21.16 204 ARG A CA 1
ATOM 1633 C C . ARG A 1 206 ? -3.113 24.167 18.464 1.00 21.13 204 ARG A C 1
ATOM 1634 O O . ARG A 1 206 ? -3.016 23.015 18.812 1.00 20.59 204 ARG A O 1
ATOM 1642 N N . ARG A 1 207 ? -4.252 24.820 18.595 1.00 23.06 205 ARG A N 1
ATOM 1643 C CA . ARG A 1 207 ? -5.347 24.077 19.205 1.00 24.92 205 ARG A CA 1
ATOM 1644 C C . ARG A 1 207 ? -5.960 23.045 18.230 1.00 25.91 205 ARG A C 1
ATOM 1645 O O . ARG A 1 207 ? -5.952 23.240 17.005 1.00 25.86 205 ARG A O 1
ATOM 1653 N N . ILE A 1 208 ? -6.357 21.901 18.775 1.00 26.16 206 ILE A N 1
ATOM 1654 C CA . ILE A 1 208 ? -6.908 20.814 17.973 1.00 27.07 206 ILE A CA 1
ATOM 1655 C C . ILE A 1 208 ? -8.366 20.542 18.351 1.00 28.78 206 ILE A C 1
ATOM 1656 O O . ILE A 1 208 ? -9.036 19.727 17.713 1.00 29.10 206 ILE A O 1
ATOM 1661 N N . VAL A 1 209 ? -8.844 21.214 19.400 1.00 29.48 207 VAL A N 1
ATOM 1662 C CA . VAL A 1 209 ? -10.267 21.170 19.740 1.00 30.71 207 VAL A CA 1
ATOM 1663 C C . VAL A 1 209 ? -10.975 22.454 19.300 1.00 32.45 207 VAL A C 1
ATOM 1664 O O . VAL A 1 209 ? -10.331 23.480 19.106 1.00 32.47 207 VAL A O 1
ATOM 1668 N N . GLU A 1 210 ? -12.296 22.376 19.135 1.00 34.93 208 GLU A N 1
ATOM 1669 C CA . GLU A 1 210 ? -13.144 23.541 18.846 1.00 37.67 208 GLU A CA 1
ATOM 1670 C C . GLU A 1 210 ? -13.369 24.399 20.091 1.00 38.55 208 GLU A C 1
ATOM 1671 O O . GLU A 1 210 ? -13.870 23.912 21.107 1.00 39.48 208 GLU A O 1
ATOM 1677 N N . ASP A 1 211 ? -13.010 25.678 19.990 1.00 39.31 209 ASP A N 1
ATOM 1678 C CA . ASP A 1 211 ? -12.887 26.575 21.144 1.00 39.91 209 ASP A CA 1
ATOM 1679 C C . ASP A 1 211 ? -12.996 28.021 20.644 1.00 39.75 209 ASP A C 1
ATOM 1680 O O . ASP A 1 211 ? -12.813 28.284 19.454 1.00 39.29 209 ASP A O 1
ATOM 1685 N N . LYS A 1 212 ? -13.268 28.951 21.556 1.00 39.50 210 LYS A N 1
ATOM 1686 C CA . LYS A 1 212 ? -13.290 30.379 21.222 1.00 39.80 210 LYS A CA 1
ATOM 1687 C C . LYS A 1 212 ? -11.866 30.974 21.040 1.00 38.20 210 LYS A C 1
ATOM 1688 O O . LYS A 1 212 ? -11.687 31.952 20.308 1.00 39.05 210 LYS A O 1
ATOM 1694 N N . SER A 1 213 ? -10.869 30.349 21.669 1.00 35.76 211 SER A N 1
ATOM 1695 C CA . SER A 1 213 ? -9.483 30.851 21.685 1.00 32.67 211 SER A CA 1
ATOM 1696 C C . SER A 1 213 ? -8.836 30.859 20.308 1.00 31.23 211 SER A C 1
ATOM 1697 O O . SER A 1 213 ? -9.325 30.185 19.397 1.00 30.89 211 SER A O 1
ATOM 1700 N N . PRO A 1 214 ? -7.734 31.615 20.145 1.00 29.89 212 PRO A N 1
ATOM 1701 C CA . PRO A 1 214 ? -6.994 31.624 18.883 1.00 28.54 212 PRO A CA 1
ATOM 1702 C C . PRO A 1 214 ? -6.519 30.234 18.521 1.00 27.23 212 PRO A C 1
ATOM 1703 O O . PRO A 1 214 ? -6.270 29.403 19.407 1.00 25.92 212 PRO A O 1
ATOM 1707 N N . LYS A 1 215 ? -6.399 29.983 17.225 1.00 26.84 213 LYS A N 1
ATOM 1708 C CA . LYS A 1 215 ? -5.968 28.686 16.744 1.00 27.15 213 LYS A CA 1
ATOM 1709 C C . LYS A 1 215 ? -4.513 28.447 17.151 1.00 26.07 213 LYS A C 1
ATOM 1710 O O . LYS A 1 215 ? -4.120 27.308 17.383 1.00 24.87 213 LYS A O 1
ATOM 1716 N N . TYR A 1 216 ? -3.730 29.528 17.212 1.00 25.64 214 TYR A N 1
ATOM 1717 C CA . TYR A 1 216 ? -2.316 29.461 17.574 1.00 26.07 214 TYR A CA 1
ATOM 1718 C C . TYR A 1 216 ? -1.957 30.477 18.650 1.00 24.80 214 TYR A C 1
ATOM 1719 O O . TYR A 1 216 ? -2.311 31.661 18.550 1.00 24.08 214 TYR A O 1
ATOM 1728 N N . ILE A 1 217 ? -1.248 30.025 19.680 1.00 23.57 215 ILE A N 1
ATOM 1729 C CA . ILE A 1 217 ? -0.694 30.953 20.665 1.00 23.06 215 ILE A CA 1
ATOM 1730 C C . ILE A 1 217 ? 0.791 30.679 20.919 1.00 23.04 215 ILE A C 1
ATOM 1731 O O . ILE A 1 217 ? 1.282 29.559 20.683 1.00 23.41 215 ILE A O 1
ATOM 1736 N N . ASN A 1 218 ? 1.502 31.705 21.374 1.00 21.64 216 ASN A N 1
ATOM 1737 C CA . ASN A 1 218 ? 2.907 31.585 21.756 1.00 21.64 216 ASN A CA 1
ATOM 1738 C C . ASN A 1 218 ? 3.024 31.889 23.222 1.00 20.79 216 ASN A C 1
ATOM 1739 O O . ASN A 1 218 ? 2.138 32.521 23.803 1.00 19.20 216 ASN A O 1
ATOM 1744 N N . SER A 1 219 ? 4.139 31.477 23.807 1.00 19.36 217 SER A N 1
ATOM 1745 C CA . SER A 1 219 ? 4.557 31.994 25.088 1.00 19.42 217 SER A CA 1
ATOM 1746 C C . SER A 1 219 ? 4.521 33.546 25.050 1.00 19.39 217 SER A C 1
ATOM 1747 O O . SER A 1 219 ? 4.832 34.153 24.038 1.00 18.72 217 SER A O 1
ATOM 1750 N N . PRO A 1 220 ? 4.107 34.181 26.128 1.00 19.96 218 PRO A N 1
ATOM 1751 C CA . PRO A 1 220 ? 4.135 35.654 26.185 1.00 20.54 218 P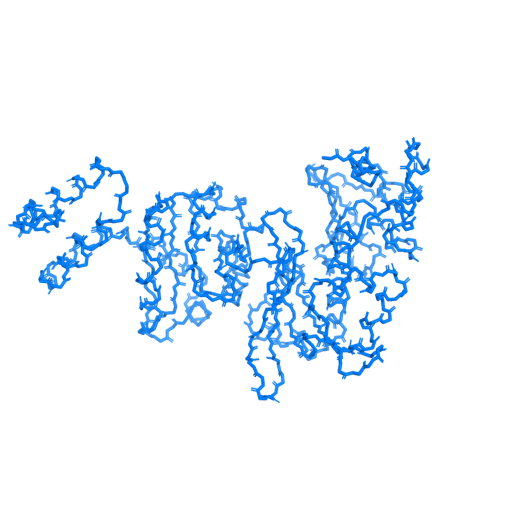RO A CA 1
ATOM 1752 C C . PRO A 1 220 ? 5.595 36.138 26.269 1.00 20.91 218 PRO A C 1
ATOM 1753 O O . PRO A 1 220 ? 6.465 35.377 26.708 1.00 21.17 218 PRO A O 1
ATOM 1757 N N . ASP A 1 221 ? 5.882 37.356 25.843 1.00 21.49 219 ASP A N 1
ATOM 1758 C CA . ASP A 1 221 ? 7.275 37.819 25.931 1.00 22.54 219 ASP A CA 1
ATOM 1759 C C . ASP A 1 221 ? 7.716 37.886 27.375 1.00 22.41 219 ASP A C 1
ATOM 1760 O O . ASP A 1 221 ? 6.889 38.047 28.280 1.00 22.24 219 ASP A O 1
ATOM 1765 N N . SER A 1 222 ? 9.015 37.734 27.592 1.00 21.82 220 SER A N 1
ATOM 1766 C CA . SER A 1 222 ? 9.565 37.690 28.942 1.00 21.24 220 SER A CA 1
ATOM 1767 C C . SER A 1 222 ? 11.063 37.844 28.824 1.00 21.43 220 SER A C 1
ATOM 1768 O O . SER A 1 222 ? 11.585 38.060 27.723 1.00 19.71 220 SER A O 1
ATOM 1771 N N . ARG A 1 223 ? 11.761 37.726 29.946 1.00 20.98 221 ARG A N 1
ATOM 1772 C CA . ARG A 1 223 ? 13.215 37.746 29.921 1.00 22.52 221 ARG A CA 1
ATOM 1773 C C . ARG A 1 223 ? 13.800 36.703 28.979 1.00 22.31 221 ARG A C 1
ATOM 1774 O O . ARG A 1 223 ? 14.725 37.000 28.236 1.00 23.09 221 ARG A O 1
ATOM 1782 N N . VAL A 1 224 ? 13.267 35.485 29.031 1.00 22.84 222 VAL A N 1
ATOM 1783 C CA . VAL A 1 224 ? 13.839 34.354 28.296 1.00 23.68 222 VAL A CA 1
ATOM 1784 C C . VAL A 1 224 ? 13.342 34.280 26.837 1.00 24.30 222 VAL A C 1
ATOM 1785 O O . VAL A 1 224 ? 14.064 33.805 25.961 1.00 23.70 222 VAL A O 1
ATOM 1789 N N . PHE A 1 225 ? 12.125 34.775 26.586 1.00 24.25 223 PHE A N 1
ATOM 1790 C CA . PHE A 1 225 ? 11.473 34.599 25.284 1.00 25.27 223 PHE A CA 1
ATOM 1791 C C . PHE A 1 225 ? 11.079 35.952 24.641 1.00 26.26 223 PHE A C 1
ATOM 1792 O O . PHE A 1 225 ? 10.253 36.695 25.177 1.00 25.04 223 PHE A O 1
ATOM 1800 N N . LYS A 1 226 ? 11.683 36.278 23.499 1.00 26.79 224 LYS A N 1
ATOM 1801 C CA . LYS A 1 226 ? 11.232 37.436 22.724 1.00 27.58 224 LYS A CA 1
ATOM 1802 C C . LYS A 1 226 ? 10.907 36.994 21.303 1.00 27.77 224 LYS A C 1
ATOM 1803 O O . LYS A 1 226 ? 11.817 36.649 20.536 1.00 27.47 224 LYS A O 1
ATOM 1809 N N . LYS A 1 227 ? 9.616 36.987 20.966 1.00 28.39 225 LYS A N 1
ATOM 1810 C CA . LYS A 1 227 ? 9.175 36.431 19.682 1.00 29.52 225 LYS A CA 1
ATOM 1811 C C . LYS A 1 227 ? 9.786 37.182 18.505 1.00 29.00 225 LYS A C 1
ATOM 1812 O O . LYS A 1 227 ? 10.214 36.566 17.537 1.00 30.07 225 LYS A O 1
ATOM 1818 N N . GLY A 1 228 ? 9.899 38.501 18.636 1.00 27.51 226 GLY A N 1
ATOM 1819 C CA . GLY A 1 228 ? 10.410 39.355 17.577 1.00 26.63 226 GLY A CA 1
ATOM 1820 C C . GLY A 1 228 ? 11.896 39.229 17.293 1.00 25.75 226 GLY A C 1
ATOM 1821 O O . GLY A 1 228 ? 12.373 39.809 16.331 1.00 25.49 226 GLY A O 1
ATOM 1822 N N . GLU A 1 229 ? 12.614 38.451 18.103 1.00 24.32 227 GLU A N 1
ATOM 1823 C CA . GLU A 1 229 ? 14.075 38.351 18.009 1.00 23.28 227 GLU A CA 1
ATOM 1824 C C . GLU A 1 229 ? 14.582 36.939 17.651 1.00 22.67 227 GLU A C 1
ATOM 1825 O O . GLU A 1 229 ? 15.799 36.705 17.551 1.00 22.28 227 GLU A O 1
ATOM 1831 N N . ASN A 1 230 ? 13.644 36.013 17.455 1.00 20.78 228 ASN A N 1
ATOM 1832 C CA . ASN A 1 230 ? 13.958 34.608 17.176 1.00 19.93 228 ASN A CA 1
ATOM 1833 C C . ASN A 1 230 ? 13.291 34.109 15.893 1.00 18.38 228 ASN A C 1
ATOM 1834 O O . ASN A 1 230 ? 12.239 34.612 15.503 1.00 17.49 228 ASN A O 1
ATOM 1839 N N . LEU A 1 231 ? 13.896 33.113 15.249 1.00 17.49 229 LEU A N 1
ATOM 1840 C CA . LEU A 1 231 ? 13.272 32.491 14.091 1.00 17.89 229 LEU A CA 1
ATOM 1841 C C . LEU A 1 231 ? 13.033 31.024 14.371 1.00 18.31 229 LEU A C 1
ATOM 1842 O O . LEU A 1 231 ? 13.961 30.299 14.770 1.00 19.40 229 LEU A O 1
ATOM 1847 N N . PHE A 1 232 ? 11.805 30.578 14.148 1.00 17.16 230 PHE A N 1
ATOM 1848 C CA . PHE A 1 232 ? 11.526 29.159 14.220 1.00 16.95 230 PHE A CA 1
ATOM 1849 C C . PHE A 1 232 ? 12.371 28.404 13.203 1.00 17.03 230 PHE A C 1
ATOM 1850 O O . PHE A 1 232 ? 12.436 28.788 12.015 1.00 15.70 230 PHE A O 1
ATOM 1858 N N . GLY A 1 233 ? 12.978 27.310 13.659 1.00 16.16 231 GLY A N 1
ATOM 1859 C CA . GLY A 1 233 ? 13.735 26.439 12.796 1.00 16.72 231 GLY A CA 1
ATOM 1860 C C . GLY A 1 233 ? 15.195 26.820 12.590 1.00 17.09 231 GLY A C 1
ATOM 1861 O O . GLY A 1 233 ? 15.943 26.056 11.991 1.00 17.30 231 GLY A O 1
ATOM 1862 N N . LEU A 1 234 ? 15.623 27.986 13.067 1.00 16.61 232 LEU A N 1
ATOM 1863 C CA . LEU A 1 234 ? 17.007 28.388 12.837 1.00 17.45 232 LEU A CA 1
ATOM 1864 C C . LEU A 1 234 ? 18.038 27.363 13.347 1.00 17.24 232 LEU A C 1
ATOM 1865 O O . LEU A 1 234 ? 18.974 26.997 12.623 1.00 16.19 232 LEU A O 1
ATOM 1870 N N . TYR A 1 235 ? 17.828 26.857 14.559 1.00 16.32 233 TYR A N 1
ATOM 1871 C CA . TYR A 1 235 ? 18.737 25.890 15.141 1.00 16.76 233 TYR A CA 1
ATOM 1872 C C . TYR A 1 235 ? 18.823 24.649 14.230 1.00 17.05 233 TYR A C 1
ATOM 1873 O O . TYR A 1 235 ? 19.907 24.144 13.919 1.00 16.51 233 TYR A O 1
ATOM 1882 N N . GLU A 1 236 ? 17.673 24.172 13.794 1.00 15.25 234 GLU A N 1
ATOM 1883 C CA . GLU A 1 236 ? 17.631 23.007 12.933 1.00 15.18 234 GLU A CA 1
ATOM 1884 C C . GLU A 1 236 ? 18.119 23.278 11.486 1.00 15.33 234 GLU A C 1
ATOM 1885 O O . GLU A 1 236 ? 18.607 22.367 10.813 1.00 14.91 234 GLU A O 1
ATOM 1891 N N . ALA A 1 237 ? 17.977 24.519 11.030 1.00 14.24 235 ALA A N 1
ATOM 1892 C CA . ALA A 1 237 ? 18.227 24.877 9.631 1.00 14.98 235 ALA A CA 1
ATOM 1893 C C . ALA A 1 237 ? 19.656 25.342 9.349 1.00 15.10 235 ALA A C 1
ATOM 1894 O O . ALA A 1 237 ? 20.099 25.288 8.207 1.00 14.99 235 ALA A O 1
ATOM 1896 N N . LYS A 1 238 ? 20.367 25.820 10.368 1.00 14.24 236 LYS A N 1
ATOM 1897 C CA . LYS A 1 238 ? 21.519 26.697 10.108 1.00 15.95 236 LYS A CA 1
ATOM 1898 C C . LYS A 1 238 ? 22.651 25.982 9.354 1.00 15.95 236 LYS A C 1
ATOM 1899 O O . LYS A 1 238 ? 23.329 26.576 8.542 1.00 15.62 236 LYS A O 1
ATOM 1905 N N . GLU A 1 239 ? 22.827 24.691 9.606 1.00 16.28 237 GLU A N 1
ATOM 1906 C CA . GLU A 1 239 ? 23.858 23.936 8.886 1.00 17.42 237 GLU A CA 1
ATOM 1907 C C . GLU A 1 239 ? 23.469 23.746 7.399 1.00 15.81 237 GLU A C 1
ATOM 1908 O O . GLU A 1 239 ? 24.303 23.839 6.523 1.00 14.63 237 GLU A O 1
ATOM 1914 N N . TYR A 1 240 ? 22.189 23.551 7.124 1.00 15.34 238 TYR A N 1
ATOM 1915 C CA . TYR A 1 240 ? 21.721 23.468 5.727 1.00 15.04 238 TYR A CA 1
ATOM 1916 C C . TYR A 1 240 ? 21.792 24.802 4.997 1.00 15.05 238 TYR A C 1
ATOM 1917 O O . TYR A 1 240 ? 22.214 24.873 3.823 1.00 15.89 238 TYR A O 1
ATOM 1926 N N . ILE A 1 241 ? 21.382 25.870 5.677 1.00 14.64 239 ILE A N 1
ATOM 1927 C CA . ILE A 1 241 ? 21.485 27.226 5.127 1.00 15.09 239 ILE A CA 1
ATOM 1928 C C . ILE A 1 241 ? 22.945 27.5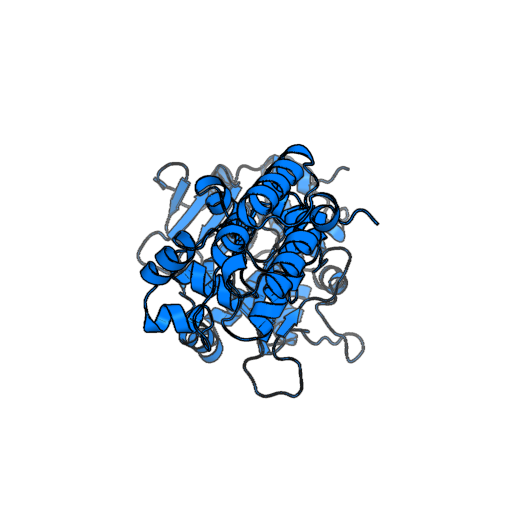71 4.712 1.00 16.20 239 ILE A C 1
ATOM 1929 O O . ILE A 1 241 ? 23.191 28.111 3.612 1.00 15.50 239 ILE A O 1
ATOM 1934 N N . LYS A 1 242 ? 23.900 27.262 5.592 1.00 17.19 240 LYS A N 1
ATOM 1935 C CA . LYS A 1 242 ? 25.320 27.474 5.296 1.00 18.62 240 LYS A CA 1
ATOM 1936 C C . LYS A 1 242 ? 25.798 26.627 4.102 1.00 19.68 240 LYS A C 1
ATOM 1937 O O . LYS A 1 242 ? 26.455 27.130 3.162 1.00 20.11 240 LYS A O 1
ATOM 1943 N N . GLU A 1 243 ? 25.476 25.340 4.144 1.00 20.38 241 GLU A N 1
ATOM 1944 C CA . GLU A 1 243 ? 25.869 24.423 3.100 1.00 21.60 241 GLU A CA 1
ATOM 1945 C C . GLU A 1 243 ? 25.284 24.840 1.743 1.00 21.26 241 GLU A C 1
ATOM 1946 O O . GLU A 1 243 ? 25.986 24.795 0.728 1.00 19.57 241 GLU A O 1
ATOM 1952 N N . GLU A 1 244 ? 23.994 25.187 1.717 1.00 20.11 242 GLU A N 1
ATOM 1953 C CA . GLU A 1 244 ? 23.313 25.494 0.438 1.00 20.86 242 GLU A CA 1
ATOM 1954 C C . GLU A 1 244 ? 23.521 26.927 -0.077 1.00 20.38 242 GLU A C 1
ATOM 1955 O O . GLU A 1 244 ? 23.413 27.184 -1.276 1.00 20.31 242 GLU A O 1
ATOM 1961 N N . GLY A 1 245 ? 23.889 27.833 0.811 1.00 19.02 243 GLY A N 1
ATOM 1962 C CA . GLY A 1 245 ? 24.170 29.199 0.403 1.00 20.05 243 GLY A CA 1
ATOM 1963 C C . GLY A 1 245 ? 22.924 30.060 0.312 1.00 18.91 243 GLY A C 1
ATOM 1964 O O . GLY A 1 245 ? 22.989 31.195 -0.167 1.00 20.63 243 GLY A O 1
ATOM 1965 N N . PHE A 1 246 ? 21.794 29.546 0.794 1.00 17.47 244 PHE A N 1
ATOM 1966 C CA . PHE A 1 246 ? 20.585 30.365 0.897 1.00 16.91 244 PHE A CA 1
ATOM 1967 C C . PHE A 1 246 ? 19.640 29.795 1.948 1.00 16.57 244 PHE A C 1
ATOM 1968 O O . PHE A 1 246 ? 19.808 28.644 2.390 1.00 16.74 244 PHE A O 1
ATOM 1976 N N . ALA A 1 247 ? 18.650 30.590 2.331 1.00 14.99 245 ALA A N 1
ATOM 1977 C CA . ALA A 1 247 ? 17.620 30.148 3.239 1.00 15.40 245 ALA A CA 1
ATOM 1978 C C . ALA A 1 247 ? 16.290 30.285 2.515 1.00 14.67 245 ALA A C 1
ATOM 1979 O O . ALA A 1 247 ? 16.155 31.128 1.633 1.00 15.08 245 ALA A O 1
ATOM 1981 N N . ILE A 1 248 ? 15.303 29.488 2.924 1.00 14.38 246 ILE A N 1
ATOM 1982 C CA . ILE A 1 248 ? 13.939 29.662 2.445 1.00 13.43 246 ILE A CA 1
ATOM 1983 C C . ILE A 1 248 ? 13.128 30.200 3.634 1.00 13.86 246 ILE A C 1
ATOM 1984 O O . ILE A 1 248 ? 13.224 29.656 4.703 1.00 13.86 246 ILE A O 1
ATOM 1989 N N . LEU A 1 249 ? 12.416 31.326 3.448 1.00 13.42 247 LEU A N 1
ATOM 1990 C CA . LEU A 1 249 ? 11.548 31.871 4.472 1.00 13.25 247 LEU A CA 1
ATOM 1991 C C . LEU A 1 249 ? 10.106 31.535 4.165 1.00 13.24 247 LEU A C 1
ATOM 1992 O O . LEU A 1 249 ? 9.588 31.859 3.096 1.00 14.30 247 LEU A O 1
ATOM 1997 N N . VAL A 1 250 ? 9.467 30.824 5.091 1.00 13.10 248 VAL A N 1
ATOM 1998 C CA . VAL A 1 250 ? 8.047 30.490 4.971 1.00 13.43 248 VAL A CA 1
ATOM 1999 C C . VAL A 1 250 ? 7.310 31.215 6.080 1.00 14.44 248 VAL A C 1
ATOM 2000 O O . VAL A 1 250 ? 7.961 31.779 6.967 1.00 13.72 248 VAL A O 1
ATOM 2004 N N . GLU A 1 251 ? 5.971 31.209 6.052 1.00 15.45 249 GLU A N 1
ATOM 2005 C CA . GLU A 1 251 ? 5.201 32.086 6.948 1.00 18.19 249 GLU A CA 1
ATOM 2006 C C . GLU A 1 251 ? 5.110 31.623 8.381 1.00 18.24 249 GLU A C 1
ATOM 2007 O O . GLU A 1 251 ? 5.084 32.450 9.300 1.00 19.23 249 GLU A O 1
ATOM 2013 N N . GLY A 1 252 ? 4.982 30.317 8.592 1.00 17.76 250 GLY A N 1
ATOM 2014 C CA . GLY A 1 252 ? 4.720 29.801 9.927 1.00 18.36 250 GLY A CA 1
ATOM 2015 C C . GLY A 1 252 ? 5.288 28.406 10.160 1.00 19.20 250 GLY A C 1
ATOM 2016 O O . GLY A 1 252 ? 5.885 27.821 9.251 1.00 19.32 250 GLY A O 1
ATOM 2017 N N . TYR A 1 253 ? 5.073 27.874 11.366 1.00 19.11 251 TYR A N 1
ATOM 2018 C CA . TYR A 1 253 ? 5.698 26.620 11.802 1.00 19.89 251 TYR A CA 1
ATOM 2019 C C . TYR A 1 253 ? 5.244 25.415 10.957 1.00 18.43 251 TYR A C 1
ATOM 2020 O O . TYR A 1 253 ? 6.037 24.512 10.698 1.00 17.54 251 TYR A O 1
ATOM 2029 N N . PHE A 1 254 ? 3.964 25.380 10.590 1.00 17.20 252 PHE A N 1
ATOM 2030 C CA . PHE A 1 254 ? 3.412 24.231 9.877 1.00 17.88 252 PHE A CA 1
ATOM 2031 C C . PHE A 1 254 ? 4.036 24.160 8.484 1.00 16.83 252 PHE A C 1
ATOM 2032 O O . PHE A 1 254 ? 4.419 23.107 8.052 1.00 15.65 252 PHE A O 1
ATOM 2040 N N . ASP A 1 255 ? 4.177 25.288 7.801 1.00 16.47 253 ASP A N 1
ATOM 2041 C CA . ASP A 1 255 ? 4.858 25.267 6.491 1.00 16.93 253 ASP A CA 1
ATOM 2042 C C . ASP A 1 255 ? 6.287 24.778 6.648 1.00 15.26 253 ASP A C 1
ATOM 2043 O O . ASP A 1 255 ? 6.806 24.114 5.775 1.00 14.73 253 ASP A O 1
ATOM 2048 N N . LEU A 1 256 ? 6.944 25.163 7.744 1.00 14.50 254 LEU A N 1
ATOM 2049 C CA . LEU A 1 256 ? 8.328 24.795 7.910 1.00 14.82 254 LEU A CA 1
ATOM 2050 C C . LEU A 1 256 ? 8.414 23.286 8.153 1.00 14.67 254 LEU A C 1
ATOM 2051 O O . LEU A 1 256 ? 9.239 22.594 7.552 1.00 14.37 254 LEU A O 1
ATOM 2056 N N . LEU A 1 257 ? 7.551 22.786 9.046 1.00 14.96 255 LEU A N 1
ATOM 2057 C CA . LEU A 1 257 ? 7.579 21.384 9.415 1.00 14.58 255 LEU A CA 1
ATOM 2058 C C . LEU A 1 257 ? 7.308 20.506 8.208 1.00 15.43 255 LEU A C 1
ATOM 2059 O O . LEU A 1 257 ? 7.906 19.433 8.077 1.00 15.93 255 LEU A O 1
ATOM 2064 N N . ARG A 1 258 ? 6.438 20.987 7.317 1.00 15.08 256 ARG A N 1
ATOM 2065 C CA . ARG A 1 258 ? 6.121 20.301 6.074 1.00 14.94 256 ARG A CA 1
ATOM 2066 C C . ARG A 1 258 ? 7.300 20.256 5.123 1.00 14.98 256 ARG A C 1
ATOM 2067 O O . ARG A 1 258 ? 7.594 19.208 4.574 1.00 14.23 256 ARG A O 1
ATOM 2075 N N . LEU A 1 259 ? 7.944 21.400 4.885 1.00 13.58 257 LEU A N 1
ATOM 2076 C CA . LEU A 1 259 ? 9.126 21.414 4.000 1.00 14.16 257 LEU A CA 1
ATOM 2077 C C . LEU A 1 259 ? 10.232 20.498 4.543 1.00 14.27 257 LEU A C 1
ATOM 2078 O O . LEU A 1 259 ? 10.819 19.679 3.805 1.00 13.53 257 LEU A O 1
ATOM 2083 N N . PHE A 1 260 ? 10.473 20.573 5.858 1.00 15.25 258 PHE A N 1
ATOM 2084 C CA . PHE A 1 260 ? 11.446 19.675 6.522 1.00 15.63 258 PHE A CA 1
ATOM 2085 C C . PHE A 1 260 ? 11.030 18.194 6.375 1.00 15.57 258 PHE A C 1
ATOM 2086 O O . PHE A 1 260 ? 11.883 17.327 6.184 1.00 16.21 258 PHE A O 1
ATOM 2094 N N . SER A 1 261 ? 9.737 17.915 6.477 1.00 15.91 259 SER A N 1
ATOM 2095 C CA . SER A 1 261 ? 9.206 16.567 6.214 1.00 16.98 259 SER A CA 1
ATOM 2096 C C . SER A 1 261 ? 9.542 16.086 4.815 1.00 18.33 259 SER A C 1
ATOM 2097 O O . SER A 1 261 ? 9.648 14.884 4.567 1.00 19.05 259 SER A O 1
ATOM 2100 N N . GLU A 1 262 ? 9.724 17.018 3.889 1.00 17.91 260 GLU A N 1
ATOM 2101 C CA . GLU A 1 262 ? 9.981 16.645 2.509 1.00 18.61 260 GLU A CA 1
ATOM 2102 C C . GLU A 1 262 ? 11.465 16.770 2.175 1.00 19.34 260 GLU A C 1
ATOM 2103 O O . GLU A 1 262 ? 11.848 16.730 1.008 1.00 21.22 260 GLU A O 1
ATOM 2109 N N . GLY A 1 263 ? 12.302 16.921 3.204 1.00 18.29 261 GLY A N 1
ATOM 2110 C CA . GLY A 1 263 ? 13.743 17.035 3.023 1.00 18.97 261 GLY A CA 1
ATOM 2111 C C . GLY A 1 263 ? 14.250 18.407 2.544 1.00 18.19 261 GLY A C 1
ATOM 2112 O O . GLY A 1 263 ? 15.351 18.524 2.016 1.00 20.00 261 GLY A O 1
ATOM 2113 N N . ILE A 1 264 ? 13.453 19.446 2.722 1.00 17.21 262 ILE A N 1
ATOM 2114 C CA . ILE A 1 264 ? 13.880 20.786 2.368 1.00 14.69 262 ILE A CA 1
ATOM 2115 C C . ILE A 1 264 ? 14.181 21.456 3.703 1.00 14.76 262 ILE A C 1
ATOM 2116 O O . ILE A 1 264 ? 13.258 21.834 4.428 1.00 15.11 262 ILE A O 1
ATOM 2121 N N . ARG A 1 265 ? 15.456 21.565 4.054 1.00 11.52 263 ARG A N 1
ATOM 2122 C CA . ARG A 1 265 ? 15.792 21.768 5.464 1.00 13.07 263 ARG A CA 1
ATOM 2123 C C . ARG A 1 265 ? 16.437 23.122 5.770 1.00 13.03 263 ARG A C 1
ATOM 2124 O O . ARG A 1 265 ? 16.689 23.443 6.937 1.00 12.29 263 ARG A O 1
ATOM 2132 N N . ASN A 1 266 ? 16.699 23.912 4.722 1.00 13.26 264 ASN A N 1
ATOM 2133 C CA . ASN A 1 266 ? 17.337 25.217 4.930 1.00 13.57 264 ASN A CA 1
ATOM 2134 C C . ASN A 1 266 ? 16.245 26.276 5.008 1.00 13.43 264 ASN A C 1
ATOM 2135 O O . ASN A 1 266 ? 16.230 27.197 4.235 1.00 15.50 264 ASN A O 1
ATOM 2140 N N . VAL A 1 267 ? 15.346 26.108 5.970 1.00 13.89 265 VAL A N 1
ATOM 2141 C CA . VAL A 1 267 ? 14.053 26.818 6.056 1.00 13.62 265 VAL A CA 1
ATOM 2142 C C . VAL A 1 267 ? 13.910 27.416 7.449 1.00 14.03 265 VAL A C 1
ATOM 2143 O O . VAL A 1 267 ? 14.199 26.724 8.456 1.00 12.56 265 VAL A O 1
ATOM 2147 N N . VAL A 1 268 ? 13.395 28.663 7.511 1.00 14.10 266 VAL A N 1
ATOM 2148 C CA . VAL A 1 268 ? 13.079 29.356 8.763 1.00 14.12 266 VAL A CA 1
ATOM 2149 C C . VAL A 1 268 ? 11.708 29.986 8.640 1.00 15.48 266 VAL A C 1
ATOM 2150 O O . VAL A 1 268 ? 11.178 30.111 7.546 1.00 15.07 266 VAL A O 1
ATOM 2154 N N . ALA A 1 269 ? 11.132 30.378 9.769 1.00 15.19 267 ALA A N 1
ATOM 2155 C CA . ALA A 1 269 ? 9.854 31.075 9.746 1.00 16.43 267 ALA A CA 1
ATOM 2156 C C . ALA A 1 269 ? 9.809 32.095 10.873 1.00 18.15 267 ALA A C 1
ATOM 2157 O O . ALA A 1 269 ? 10.448 31.882 11.912 1.00 17.45 267 ALA A O 1
ATOM 2159 N N . PRO A 1 270 ? 9.070 33.208 10.698 1.00 20.43 268 PRO A N 1
ATOM 2160 C CA . PRO A 1 270 ? 8.940 34.227 11.754 1.00 22.50 268 PRO A CA 1
ATOM 2161 C C . PRO A 1 270 ? 8.228 33.646 12.956 1.00 25.03 268 PRO A C 1
ATOM 2162 O O . PRO A 1 270 ? 7.411 32.718 12.819 1.00 25.11 268 PRO A O 1
ATOM 2166 N N . LEU A 1 271 ? 8.541 34.155 14.131 1.00 28.62 269 LEU A N 1
ATOM 2167 C CA . LEU A 1 271 ? 7.923 33.572 15.295 1.00 31.84 269 LEU A CA 1
ATOM 2168 C C . LEU A 1 271 ? 6.536 34.102 15.409 1.00 34.29 269 LEU A C 1
ATOM 2169 O O . LEU A 1 271 ? 6.303 35.332 15.488 1.00 34.73 269 LEU A O 1
ATOM 2174 N N . GLY A 1 272 ? 5.605 33.159 15.367 1.00 35.24 270 GLY A N 1
ATOM 2175 C CA . GLY A 1 272 ? 4.213 33.474 15.411 1.00 36.36 270 GLY A CA 1
ATOM 2176 C C . GLY A 1 272 ? 3.709 34.194 14.164 1.00 37.08 270 GLY A C 1
ATOM 2177 O O . GLY A 1 272 ? 2.789 33.677 13.504 1.00 38.82 270 GLY A O 1
ATOM 2178 N N . THR A 1 273 ? 4.291 35.366 13.828 1.00 35.38 271 THR A N 1
ATOM 2179 C CA . THR A 1 273 ? 3.643 36.344 12.935 1.00 33.62 271 THR A CA 1
ATOM 2180 C C . THR A 1 273 ? 4.446 36.804 11.697 1.00 30.54 271 THR A C 1
ATOM 2181 O O . THR A 1 273 ? 5.164 36.013 11.078 1.00 30.85 271 THR A O 1
ATOM 2185 N N . ALA A 1 274 ? 4.294 38.111 11.363 1.00 25.03 272 ALA A N 1
ATOM 2186 C CA . ALA A 1 274 ? 5.073 38.749 10.287 1.00 20.98 272 ALA A CA 1
ATOM 2187 C C . ALA A 1 274 ? 6.560 38.904 10.641 1.00 17.72 272 ALA A C 1
ATOM 2188 O O . ALA A 1 274 ? 6.922 39.237 11.759 1.00 16.51 272 ALA A O 1
ATOM 2190 N N . LEU A 1 275 ? 7.399 38.695 9.653 1.00 15.74 273 LEU A N 1
ATOM 2191 C CA . LEU A 1 275 ? 8.816 38.880 9.826 1.00 15.10 273 LEU A CA 1
ATOM 2192 C C . LEU A 1 275 ? 9.074 40.288 10.424 1.00 15.60 273 LEU A C 1
ATOM 2193 O O . LEU A 1 275 ? 8.441 41.255 10.025 1.00 15.05 273 LEU A O 1
ATOM 2198 N N . THR A 1 276 ? 9.967 40.372 11.404 1.00 15.31 274 THR A N 1
ATOM 2199 C CA . THR A 1 276 ? 10.390 41.662 11.953 1.00 16.07 274 THR A CA 1
ATOM 2200 C C . THR A 1 276 ? 11.769 41.985 11.457 1.00 16.08 274 THR A C 1
ATOM 2201 O O . THR A 1 276 ? 12.485 41.111 11.002 1.00 14.27 274 THR A O 1
ATOM 2205 N N . GLN A 1 277 ? 12.162 43.253 11.577 1.00 16.78 275 GLN A N 1
ATOM 2206 C CA . GLN A 1 277 ? 13.536 43.651 11.282 1.00 16.52 275 GLN A CA 1
ATOM 2207 C C . GLN A 1 277 ? 14.592 42.870 12.087 1.00 17.15 275 GLN A C 1
ATOM 2208 O O . GLN A 1 277 ? 15.626 42.450 11.525 1.00 14.61 275 GLN A O 1
ATOM 2214 N N . ASN A 1 278 ? 14.360 42.686 13.393 1.00 17.55 276 ASN A N 1
ATOM 2215 C CA . ASN A 1 278 ? 15.317 41.919 14.196 1.00 19.12 276 ASN A CA 1
ATOM 2216 C C . ASN A 1 278 ? 15.468 40.504 13.633 1.00 18.03 276 ASN A C 1
ATOM 2217 O O . ASN A 1 278 ? 16.558 39.986 13.612 1.00 18.29 276 ASN A O 1
ATOM 2222 N N . GLN A 1 279 ? 14.367 39.888 13.193 1.00 17.03 277 GLN A N 1
ATOM 2223 C CA . GLN A 1 279 ? 14.441 38.559 12.572 1.00 16.26 277 GLN A CA 1
ATOM 2224 C C . GLN A 1 279 ? 15.199 38.576 11.215 1.00 16.37 277 GLN A C 1
ATOM 2225 O O . GLN A 1 279 ? 15.989 37.663 10.919 1.00 15.88 277 GLN A O 1
ATOM 2231 N N . ALA A 1 280 ? 14.940 39.601 10.396 1.00 15.60 278 ALA A N 1
ATOM 2232 C CA . ALA A 1 280 ? 15.675 39.767 9.141 1.00 15.49 278 ALA A CA 1
ATOM 2233 C C . ALA A 1 280 ? 17.183 40.000 9.406 1.00 15.17 278 ALA A C 1
ATOM 2234 O O . ALA A 1 280 ? 18.021 39.382 8.760 1.00 15.32 278 ALA A O 1
ATOM 2236 N N . ASN A 1 281 ? 17.512 40.877 10.357 1.00 16.41 279 ASN A N 1
ATOM 2237 C CA . ASN A 1 281 ? 18.894 41.075 10.812 1.00 16.43 279 ASN A CA 1
ATOM 2238 C C . ASN A 1 281 ? 19.515 39.744 11.250 1.00 16.76 279 ASN A C 1
ATOM 2239 O O . ASN A 1 281 ? 20.617 39.416 10.844 1.00 17.63 279 ASN A O 1
ATOM 2244 N N . LEU A 1 282 ? 18.823 39.002 12.126 1.00 16.83 280 LEU A N 1
ATOM 2245 C CA . LEU A 1 282 ? 19.326 37.710 12.587 1.00 16.73 280 LEU A CA 1
ATOM 2246 C C . LEU A 1 282 ? 19.565 36.756 11.403 1.00 16.47 280 LEU A C 1
ATOM 2247 O O . LEU A 1 282 ? 20.632 36.134 11.282 1.00 15.89 280 LEU A O 1
ATOM 2252 N N . LEU A 1 283 ? 18.592 36.658 10.503 1.00 16.20 281 LEU A N 1
ATOM 2253 C CA . LEU A 1 283 ? 18.771 35.779 9.340 1.00 15.67 281 LEU A CA 1
ATOM 2254 C C . LEU A 1 283 ? 20.021 36.158 8.542 1.00 16.57 281 LEU A C 1
ATOM 2255 O O . LEU A 1 283 ? 20.765 35.268 8.094 1.00 17.00 281 LEU A O 1
ATOM 2260 N N . SER A 1 284 ? 20.271 37.466 8.399 1.00 16.48 282 SER A N 1
ATOM 2261 C CA . SER A 1 284 ? 21.411 37.956 7.610 1.00 18.43 282 SER A CA 1
ATOM 2262 C C . SER A 1 284 ? 22.772 37.520 8.155 1.00 18.46 282 SER A C 1
ATOM 2263 O O . SER A 1 284 ? 23.746 37.460 7.414 1.00 18.77 282 SER A O 1
ATOM 2266 N N . LYS A 1 285 ? 22.830 37.213 9.437 1.00 18.90 283 LYS A N 1
ATOM 2267 C CA . LYS A 1 285 ? 24.047 36.645 10.026 1.00 20.27 283 LYS A CA 1
ATOM 2268 C C . LYS A 1 285 ? 24.335 35.222 9.519 1.00 20.63 283 LYS A C 1
ATOM 2269 O O . LYS A 1 285 ? 25.457 34.717 9.699 1.00 22.21 283 LYS A O 1
ATOM 2275 N N . PHE A 1 286 ? 23.354 34.563 8.892 1.00 19.38 284 PHE A N 1
ATOM 2276 C CA . PHE A 1 286 ? 23.566 33.169 8.428 1.00 19.41 284 PHE A CA 1
ATOM 2277 C C . PHE A 1 286 ? 23.615 33.047 6.936 1.00 18.89 284 PHE A C 1
ATOM 2278 O O . PHE A 1 286 ? 24.136 32.064 6.400 1.00 19.25 284 PHE A O 1
ATOM 2286 N N . THR A 1 287 ? 23.057 34.033 6.258 1.00 17.61 285 THR A N 1
ATOM 2287 C CA . THR A 1 287 ? 22.980 33.985 4.819 1.00 18.66 285 THR A CA 1
ATOM 2288 C C . THR A 1 287 ? 22.740 35.354 4.200 1.00 19.14 285 THR A C 1
ATOM 2289 O O . THR A 1 287 ? 22.186 36.248 4.845 1.00 20.30 285 THR A O 1
ATOM 2293 N N . LYS A 1 288 ? 23.138 35.506 2.944 1.00 19.52 286 LYS A N 1
ATOM 2294 C CA . LYS A 1 288 ? 22.863 36.739 2.224 1.00 20.05 286 LYS A CA 1
ATOM 2295 C C . LYS A 1 288 ? 21.932 36.506 1.034 1.00 19.25 286 LYS A C 1
ATOM 2296 O O . LYS A 1 288 ? 21.784 37.387 0.184 1.00 18.26 286 LYS A O 1
ATOM 2302 N N . LYS A 1 289 ? 21.295 35.324 0.985 1.00 19.07 287 LYS A N 1
ATOM 2303 C CA . LYS A 1 289 ? 20.287 35.016 -0.039 1.00 18.80 287 LYS A CA 1
ATOM 2304 C C . LYS A 1 289 ? 19.072 34.345 0.617 1.00 17.81 287 LYS A C 1
ATOM 2305 O O . LYS A 1 289 ? 19.200 33.333 1.307 1.00 16.37 287 LYS A O 1
ATOM 2311 N N . VAL A 1 290 ? 17.908 34.915 0.390 1.00 16.61 288 VAL A N 1
ATOM 2312 C CA . VAL A 1 290 ? 16.694 34.391 0.956 1.00 16.34 288 VAL A CA 1
ATOM 2313 C C . VAL A 1 290 ? 15.633 34.292 -0.104 1.00 16.26 288 VAL A C 1
ATOM 2314 O O . VAL A 1 290 ? 15.245 35.279 -0.723 1.00 16.70 288 VAL A O 1
ATOM 2318 N N . TYR A 1 291 ? 15.112 33.081 -0.245 1.00 15.80 289 TYR A N 1
ATOM 2319 C CA . TYR A 1 291 ? 13.917 32.832 -1.019 1.00 15.83 289 TYR A CA 1
ATOM 2320 C C . TYR A 1 291 ? 12.686 32.934 -0.123 1.00 15.30 289 TYR A C 1
ATOM 2321 O O . TYR A 1 291 ? 12.648 32.360 0.957 1.00 16.61 289 TYR A O 1
ATOM 2330 N N . ILE A 1 292 ? 11.697 33.699 -0.543 1.00 15.46 290 ILE A N 1
ATOM 2331 C CA . ILE A 1 292 ? 10.523 33.889 0.300 1.00 16.04 290 ILE A CA 1
ATOM 2332 C C . ILE A 1 292 ? 9.396 33.105 -0.356 1.00 16.74 290 ILE A C 1
ATOM 2333 O O . ILE A 1 292 ? 9.168 33.216 -1.569 1.00 15.98 290 ILE A O 1
ATOM 2338 N N . LEU A 1 293 ? 8.719 32.300 0.452 1.00 16.06 291 LEU A N 1
ATOM 2339 C CA . LEU A 1 293 ? 7.719 31.389 -0.055 1.00 16.24 291 LEU A CA 1
ATOM 2340 C C . LEU A 1 293 ? 6.504 31.458 0.803 1.00 16.30 291 LEU A C 1
ATOM 2341 O O . LEU A 1 293 ? 6.367 30.689 1.768 1.00 18.53 291 LEU A O 1
ATOM 2346 N N . TYR A 1 294 ? 5.622 32.401 0.491 1.00 17.32 292 TYR A N 1
ATOM 2347 C CA . TYR A 1 294 ? 4.430 32.604 1.275 1.00 18.43 292 TYR A CA 1
ATOM 2348 C C . TYR A 1 294 ? 3.249 32.048 0.462 1.00 19.53 292 TYR A C 1
ATOM 2349 O O . TYR A 1 294 ? 3.433 31.591 -0.668 1.00 19.84 292 TYR A O 1
ATOM 2358 N N . ASP A 1 295 ? 2.060 32.032 1.047 1.00 20.16 293 ASP A N 1
ATOM 2359 C CA . ASP A 1 295 ? 0.882 31.500 0.356 1.00 21.42 293 ASP A CA 1
ATOM 2360 C C . ASP A 1 295 ? 0.633 32.166 -1.007 1.00 20.76 293 ASP A C 1
ATOM 2361 O O . ASP A 1 295 ? 0.854 33.364 -1.182 1.00 20.87 293 ASP A O 1
ATOM 2366 N N . GLY A 1 296 ? 0.119 31.388 -1.953 1.00 21.45 294 GLY A N 1
ATOM 2367 C CA . GLY A 1 296 ? -0.224 31.895 -3.266 1.00 22.20 294 GLY A CA 1
ATOM 2368 C C . GLY A 1 296 ? -1.601 32.540 -3.270 1.00 22.95 294 GLY A C 1
ATOM 2369 O O . GLY A 1 296 ? -2.518 32.098 -3.964 1.00 22.93 294 GLY A O 1
ATOM 2370 N N . ASP A 1 297 ? -1.759 33.581 -2.466 1.00 23.16 295 ASP A N 1
ATOM 2371 C CA . ASP A 1 297 ? -2.959 34.398 -2.547 1.00 23.52 295 ASP A CA 1
ATOM 2372 C C . ASP A 1 297 ? -2.583 35.856 -2.301 1.00 23.95 295 ASP A C 1
ATOM 2373 O O . ASP A 1 297 ? -1.406 36.176 -2.090 1.00 23.76 295 ASP A O 1
ATOM 2378 N N . ASP A 1 298 ? -3.576 36.729 -2.331 1.00 23.74 296 ASP A N 1
ATOM 2379 C CA . ASP A 1 298 ? -3.346 38.136 -2.180 1.00 23.71 296 ASP A CA 1
ATOM 2380 C C . ASP A 1 298 ? -2.594 38.500 -0.905 1.00 22.71 296 ASP A C 1
ATOM 2381 O O . ASP A 1 298 ? -1.562 39.167 -0.964 1.00 22.84 296 ASP A O 1
ATOM 2386 N N . ALA A 1 299 ? -3.143 38.107 0.240 1.00 21.87 297 ALA A N 1
ATOM 2387 C CA . ALA A 1 299 ? -2.505 38.339 1.517 1.00 20.79 297 ALA A CA 1
ATOM 2388 C C . ALA A 1 299 ? -1.058 37.812 1.606 1.00 20.23 297 ALA A C 1
ATOM 2389 O O . ALA A 1 299 ? -0.192 38.472 2.177 1.00 19.82 297 ALA A O 1
ATOM 2391 N N . GLY A 1 300 ? -0.796 36.649 1.028 1.00 20.33 298 GLY A N 1
ATOM 2392 C CA . GLY A 1 300 ? 0.556 36.099 1.009 1.00 20.35 298 GLY A CA 1
ATOM 2393 C C . GLY A 1 300 ? 1.489 36.977 0.193 1.00 20.27 298 GLY A C 1
ATOM 2394 O O . GLY A 1 300 ? 2.610 37.293 0.606 1.00 20.06 298 GLY A O 1
ATOM 2395 N N . ARG A 1 301 ? 1.005 37.393 -0.964 1.00 19.63 299 ARG A N 1
ATOM 2396 C CA . ARG A 1 301 ? 1.747 38.303 -1.807 1.00 20.02 299 ARG A CA 1
ATOM 2397 C C . ARG A 1 301 ? 1.997 39.622 -1.102 1.00 19.16 299 ARG A C 1
ATOM 2398 O O . ARG A 1 301 ? 3.118 40.102 -1.102 1.00 18.70 299 ARG A O 1
ATOM 2406 N N . LYS A 1 302 ? 0.974 40.173 -0.450 1.00 18.66 300 LYS A N 1
ATOM 2407 C CA . LYS A 1 302 ? 1.156 41.385 0.352 1.00 18.30 300 LYS A CA 1
ATOM 2408 C C . LYS A 1 302 ? 2.129 41.212 1.537 1.00 18.30 300 LYS A C 1
ATOM 2409 O O . LYS A 1 302 ? 2.874 42.138 1.866 1.00 16.83 300 LYS A O 1
ATOM 2415 N N . ALA A 1 303 ? 2.133 40.029 2.157 1.00 17.89 301 ALA A N 1
ATOM 2416 C CA . ALA A 1 303 ? 3.061 39.761 3.261 1.00 18.24 301 ALA A CA 1
ATOM 2417 C C . ALA A 1 303 ? 4.515 39.645 2.779 1.00 17.86 301 ALA A C 1
ATOM 2418 O O . ALA A 1 303 ? 5.435 40.083 3.468 1.00 18.86 301 ALA A O 1
ATOM 2420 N N . MET A 1 304 ? 4.706 39.128 1.571 1.00 17.93 302 MET A N 1
ATOM 2421 C CA . MET A 1 304 ? 6.027 39.050 0.965 1.00 18.08 302 MET A CA 1
ATOM 2422 C C . MET A 1 304 ? 6.532 40.461 0.686 1.00 18.30 302 MET A C 1
ATOM 2423 O O . MET A 1 304 ? 7.691 40.764 0.913 1.00 17.59 302 MET A O 1
ATOM 2428 N N . LYS A 1 305 ? 5.654 41.325 0.198 1.00 18.70 303 LYS A N 1
ATOM 2429 C CA . LYS A 1 305 ? 6.023 42.715 -0.060 1.00 19.78 303 LYS A CA 1
ATOM 2430 C C . LYS A 1 305 ? 6.366 43.498 1.208 1.00 18.99 303 LYS A C 1
ATOM 2431 O O . LYS A 1 305 ? 7.278 44.322 1.199 1.00 18.31 303 LYS A O 1
ATOM 2437 N N . SER A 1 306 ? 5.635 43.264 2.294 1.00 17.88 304 SER A N 1
ATOM 2438 C CA . SER A 1 306 ? 6.006 43.862 3.583 1.00 17.56 304 SER A CA 1
ATOM 2439 C C . SER A 1 306 ? 7.346 43.367 4.130 1.00 16.92 304 SER A C 1
ATOM 2440 O O . SER A 1 306 ? 8.057 44.101 4.829 1.00 17.60 304 SER A O 1
ATOM 2443 N N . ALA A 1 307 ? 7.689 42.115 3.854 1.00 15.85 305 ALA A N 1
ATOM 2444 C CA . ALA A 1 307 ? 8.904 41.527 4.457 1.00 15.54 305 ALA A CA 1
ATOM 2445 C C . ALA A 1 307 ? 10.178 41.875 3.677 1.00 15.89 305 ALA A C 1
ATOM 2446 O O . ALA A 1 307 ? 11.273 41.945 4.240 1.00 15.59 305 ALA A O 1
ATOM 2448 N N . ILE A 1 308 ? 10.025 42.101 2.379 1.00 15.82 306 ILE A N 1
ATOM 2449 C CA . ILE A 1 308 ? 11.158 42.316 1.474 1.00 16.78 306 ILE A CA 1
ATOM 2450 C C . ILE A 1 308 ? 12.069 43.494 1.868 1.00 16.83 306 ILE A C 1
ATOM 2451 O O . ILE A 1 308 ? 13.278 43.337 1.906 1.00 16.44 306 ILE A O 1
ATOM 2456 N N . PRO A 1 309 ? 11.514 44.673 2.177 1.00 17.37 307 PRO A N 1
ATOM 2457 C CA . PRO A 1 309 ? 12.350 45.790 2.618 1.00 17.41 307 PRO A CA 1
ATOM 2458 C C . PRO A 1 309 ? 13.131 45.479 3.905 1.00 16.60 307 PRO A C 1
ATOM 2459 O O . PRO A 1 309 ? 14.226 45.991 4.079 1.00 15.10 307 PRO A O 1
ATOM 2463 N N . LEU A 1 310 ? 12.561 44.682 4.800 1.00 15.87 308 LEU A N 1
ATOM 2464 C CA . LEU A 1 310 ? 13.324 44.303 6.006 1.00 16.02 308 LEU A CA 1
ATOM 2465 C C . LEU A 1 310 ? 14.527 43.449 5.625 1.00 15.45 308 LEU A C 1
ATOM 2466 O O . LEU A 1 310 ? 15.614 43.627 6.182 1.00 15.44 308 LEU A O 1
ATOM 2471 N N . LEU A 1 311 ? 14.332 42.548 4.667 1.00 15.35 309 LEU A N 1
ATOM 2472 C CA . LEU A 1 311 ? 15.432 41.702 4.185 1.00 16.41 309 LEU A CA 1
ATOM 2473 C C . LEU A 1 311 ? 16.489 42.538 3.436 1.00 16.25 309 LEU A C 1
ATOM 2474 O O . LEU A 1 311 ? 17.702 42.389 3.682 1.00 14.72 309 LEU A O 1
ATOM 2479 N N . LEU A 1 312 ? 16.023 43.403 2.531 1.00 15.85 310 LEU A N 1
ATOM 2480 C CA . LEU A 1 312 ? 16.924 44.307 1.813 1.00 16.11 310 LEU A CA 1
ATOM 2481 C C . LEU A 1 312 ? 17.765 45.147 2.778 1.00 16.70 310 LEU A C 1
ATOM 2482 O O . LEU A 1 312 ? 18.977 45.219 2.623 1.00 16.14 310 LEU A O 1
ATOM 2487 N N . SER A 1 313 ? 17.133 45.727 3.802 1.00 17.33 311 SER A N 1
ATOM 2488 C CA . SER A 1 313 ? 17.838 46.569 4.772 1.00 18.22 311 SER A CA 1
ATOM 2489 C C . SER A 1 313 ? 18.938 45.799 5.492 1.00 19.32 311 SER A C 1
ATOM 2490 O O . SER A 1 313 ? 19.986 46.365 5.826 1.00 17.91 311 SER A O 1
ATOM 2493 N N . ALA A 1 314 ? 18.691 44.512 5.731 1.00 19.26 312 ALA A N 1
ATOM 2494 C CA . ALA A 1 314 ? 19.658 43.671 6.410 1.00 20.66 312 ALA A CA 1
ATOM 2495 C C . ALA A 1 314 ? 20.726 43.185 5.443 1.00 20.98 312 ALA A C 1
ATOM 2496 O O . ALA A 1 314 ? 21.630 42.479 5.849 1.00 23.09 312 ALA A O 1
ATOM 2498 N N . GLY A 1 315 ? 20.618 43.564 4.168 1.00 20.85 313 GLY A N 1
ATOM 2499 C CA . GLY A 1 315 ? 21.666 43.296 3.189 1.00 20.90 313 GLY A CA 1
ATOM 2500 C C . GLY A 1 315 ? 21.562 41.921 2.540 1.00 20.53 313 GLY A C 1
ATOM 2501 O O . GLY A 1 315 ? 22.547 41.332 2.085 1.00 19.71 313 GLY A O 1
ATOM 2502 N N . VAL A 1 316 ? 20.356 41.400 2.501 1.00 19.50 314 VAL A N 1
ATOM 2503 C CA . VAL A 1 316 ? 20.140 40.115 1.895 1.00 20.24 314 VAL A CA 1
ATOM 2504 C C . VAL A 1 316 ? 19.599 40.333 0.475 1.00 19.57 314 VAL A C 1
ATOM 2505 O O . VAL A 1 316 ? 18.836 41.260 0.244 1.00 19.16 314 VAL A O 1
ATOM 2509 N N . GLU A 1 317 ? 20.003 39.480 -0.458 1.00 19.66 315 GLU A N 1
ATOM 2510 C CA . GLU A 1 317 ? 19.368 39.423 -1.777 1.00 20.80 315 GLU A CA 1
ATOM 2511 C C . GLU A 1 317 ? 18.123 38.568 -1.688 1.00 19.65 315 GLU A C 1
ATOM 2512 O O . GLU A 1 317 ? 18.144 37.474 -1.120 1.00 19.87 315 GLU A O 1
ATOM 2518 N N . VAL A 1 318 ? 17.049 39.056 -2.271 1.00 18.96 316 VAL A N 1
ATOM 2519 C CA . VAL A 1 318 ? 15.742 38.447 -2.079 1.00 18.80 316 VAL A CA 1
ATOM 2520 C C . VAL A 1 318 ? 15.261 37.846 -3.391 1.00 18.32 316 VAL A C 1
ATOM 2521 O O . VAL A 1 318 ? 15.396 38.478 -4.450 1.00 19.20 316 VAL A O 1
ATOM 2525 N N . TYR A 1 319 ? 14.730 36.620 -3.303 1.00 19.01 317 TYR A N 1
ATOM 2526 C CA . TYR A 1 319 ? 14.140 35.873 -4.418 1.00 18.82 317 TYR A CA 1
ATOM 2527 C C . TYR A 1 319 ? 12.720 35.417 -4.069 1.00 19.11 317 TYR A C 1
ATOM 2528 O O . TYR A 1 319 ? 12.534 34.353 -3.458 1.00 18.55 317 TYR A O 1
ATOM 2537 N N . PRO A 1 320 ? 11.718 36.225 -4.420 1.00 19.31 318 PRO A N 1
ATOM 2538 C CA . PRO A 1 320 ? 10.324 35.844 -4.195 1.00 18.68 318 PRO A CA 1
ATOM 2539 C C . PRO A 1 320 ? 9.934 34.591 -4.974 1.00 18.47 318 PRO A C 1
ATOM 2540 O O . PRO A 1 320 ? 10.216 34.441 -6.155 1.00 17.86 318 PRO A O 1
ATOM 2544 N N . VAL A 1 321 ? 9.241 33.690 -4.300 1.00 17.55 319 VAL A N 1
ATOM 2545 C CA . VAL A 1 321 ? 8.823 32.467 -4.960 1.00 16.73 319 VAL A CA 1
ATOM 2546 C C . VAL A 1 321 ? 7.325 32.557 -4.957 1.00 16.35 319 VAL A C 1
ATOM 2547 O O . VAL A 1 321 ? 6.717 32.684 -3.894 1.00 15.63 319 VAL A O 1
ATOM 2551 N N . TYR A 1 322 ? 6.760 32.527 -6.155 1.00 15.01 320 TYR A N 1
ATOM 2552 C CA . TYR A 1 322 ? 5.327 32.652 -6.366 1.00 17.13 320 TYR A CA 1
ATOM 2553 C C . TYR A 1 322 ? 4.693 31.297 -6.562 1.00 18.15 320 TYR A C 1
ATOM 2554 O O . TYR A 1 322 ? 4.849 30.675 -7.621 1.00 19.63 320 TYR A O 1
ATOM 2563 N N . LEU A 1 323 ? 3.993 30.846 -5.538 1.00 17.84 321 LEU A N 1
ATOM 2564 C CA . LEU A 1 323 ? 3.061 29.731 -5.662 1.00 18.41 321 LEU A CA 1
ATOM 2565 C C . LEU A 1 323 ? 1.856 30.131 -6.513 1.00 19.42 321 LEU A C 1
ATOM 2566 O O . LEU A 1 323 ? 1.407 31.290 -6.464 1.00 19.39 321 LEU A O 1
ATOM 2571 N N . PRO A 1 324 ? 1.305 29.179 -7.261 1.00 20.13 322 PRO A N 1
ATOM 2572 C CA . PRO A 1 324 ? 0.089 29.452 -8.044 1.00 20.22 322 PRO A CA 1
ATOM 2573 C C . PRO A 1 324 ? -1.103 29.771 -7.135 1.00 20.12 322 PRO A C 1
ATOM 2574 O O . PRO A 1 324 ? -1.158 29.326 -5.979 1.00 17.64 322 PRO A O 1
ATOM 2578 N N . GLU A 1 325 ? -2.041 30.557 -7.671 1.00 21.29 323 GLU A N 1
ATOM 2579 C CA . GLU A 1 325 ? -3.166 31.078 -6.904 1.00 22.19 323 GLU A CA 1
ATOM 2580 C C . GLU A 1 325 ? -3.858 29.982 -6.179 1.00 22.02 323 GLU A C 1
ATOM 2581 O O . GLU A 1 325 ? -4.192 28.963 -6.773 1.00 22.43 323 GLU A O 1
ATOM 2587 N N . GLY A 1 326 ? -4.071 30.189 -4.885 1.00 22.12 324 GLY A N 1
ATOM 2588 C CA . GLY A 1 326 ? -4.816 29.234 -4.089 1.00 22.31 324 GLY A CA 1
ATOM 2589 C C . GLY A 1 326 ? -4.022 28.156 -3.379 1.00 21.66 324 GLY A C 1
ATOM 2590 O O . GLY A 1 326 ? -4.607 27.393 -2.603 1.00 22.27 324 GLY A O 1
ATOM 2591 N N . TYR A 1 327 ? -2.708 28.088 -3.624 1.00 21.71 325 TYR A N 1
ATOM 2592 C CA . TYR A 1 327 ? -1.850 27.067 -3.007 1.00 20.55 325 TYR A CA 1
ATOM 2593 C C . TYR A 1 327 ? -1.011 27.622 -1.874 1.00 20.62 325 TYR A C 1
ATOM 2594 O O . TYR A 1 327 ? -0.365 28.649 -2.031 1.00 19.85 325 TYR A O 1
ATOM 2603 N N . ASP A 1 328 ? -0.962 26.904 -0.752 1.00 20.09 326 ASP A N 1
ATOM 2604 C CA . ASP A 1 328 ? 0.089 27.144 0.229 1.00 20.78 326 ASP A CA 1
ATOM 2605 C C . ASP A 1 328 ? 1.162 26.068 -0.021 1.00 19.70 326 ASP A C 1
ATOM 2606 O O . ASP A 1 328 ? 0.955 25.196 -0.863 1.00 18.66 326 ASP A O 1
ATOM 2611 N N . PRO A 1 329 ? 2.333 26.163 0.609 1.00 19.01 327 PRO A N 1
ATOM 2612 C CA . PRO A 1 329 ? 3.351 25.126 0.415 1.00 18.08 327 PRO A CA 1
ATOM 2613 C C . PRO A 1 329 ? 2.828 23.683 0.560 1.00 18.18 327 PRO A C 1
ATOM 2614 O O . PRO A 1 329 ? 3.184 22.844 -0.248 1.00 17.14 327 PRO A O 1
ATOM 2618 N N . ASP A 1 330 ? 2.006 23.420 1.575 1.00 18.24 328 ASP A N 1
ATOM 2619 C CA . ASP A 1 330 ? 1.472 22.095 1.854 1.00 19.15 328 ASP A CA 1
ATOM 2620 C C . ASP A 1 330 ? 0.699 21.520 0.642 1.00 18.97 328 ASP A C 1
ATOM 2621 O O . ASP A 1 330 ? 0.983 20.412 0.193 1.00 17.61 328 ASP A O 1
ATOM 2626 N N . GLU A 1 331 ? -0.242 22.305 0.109 1.00 18.57 329 GLU A N 1
ATOM 2627 C CA . GLU A 1 331 ? -1.083 21.883 -1.020 1.00 19.00 329 GLU A CA 1
ATOM 2628 C C . GLU A 1 331 ? -0.286 21.756 -2.305 1.00 17.77 329 GLU A C 1
ATOM 2629 O O . GLU A 1 331 ? -0.523 20.848 -3.107 1.00 17.31 329 GLU A O 1
ATOM 2635 N N . PHE A 1 332 ? 0.648 22.688 -2.519 1.00 16.99 330 PHE A N 1
ATOM 2636 C CA . PHE A 1 332 ? 1.558 22.569 -3.662 1.00 15.96 330 PHE A CA 1
ATOM 2637 C C . PHE A 1 332 ? 2.340 21.248 -3.633 1.00 15.70 330 PHE A C 1
ATOM 2638 O O . PHE A 1 332 ? 2.382 20.507 -4.623 1.00 15.02 330 PHE A O 1
ATOM 2646 N N . ILE A 1 333 ? 2.936 20.943 -2.487 1.00 15.18 331 ILE A N 1
ATOM 2647 C CA . ILE A 1 333 ? 3.675 19.682 -2.337 1.00 14.79 331 ILE A CA 1
ATOM 2648 C C . ILE A 1 333 ? 2.774 18.488 -2.532 1.00 14.73 331 ILE A C 1
ATOM 2649 O O . ILE A 1 333 ? 3.161 17.524 -3.223 1.00 14.44 331 ILE A O 1
ATOM 2654 N N . LYS A 1 334 ? 1.560 18.527 -1.965 1.00 15.09 332 LYS A N 1
ATOM 2655 C CA . LYS A 1 334 ? 0.667 17.366 -2.129 1.00 15.71 332 LYS A CA 1
ATOM 2656 C C . LYS A 1 334 ? 0.328 17.082 -3.593 1.00 15.16 332 LYS A C 1
ATOM 2657 O O . LYS A 1 334 ? 0.283 15.923 -4.001 1.00 14.32 332 LYS A O 1
ATOM 2663 N N . GLU A 1 335 ? 0.109 18.138 -4.380 1.00 14.37 333 GLU A N 1
ATOM 2664 C CA . GLU A 1 335 ? -0.371 17.964 -5.759 1.00 14.47 333 GLU A CA 1
ATOM 2665 C C . GLU A 1 335 ? 0.772 17.694 -6.732 1.00 15.27 333 GLU A C 1
ATOM 2666 O O . GLU A 1 335 ? 0.670 16.846 -7.627 1.00 13.79 333 GLU A O 1
ATOM 2672 N N . PHE A 1 336 ? 1.867 18.422 -6.547 1.00 15.89 334 PHE A N 1
ATOM 2673 C CA . PHE A 1 336 ? 2.975 18.399 -7.505 1.00 16.64 334 PHE A CA 1
ATOM 2674 C C . PHE A 1 336 ? 4.246 17.680 -7.014 1.00 16.15 334 PHE A C 1
ATOM 2675 O O . PHE A 1 336 ? 5.125 17.366 -7.807 1.00 16.83 334 PHE A O 1
ATOM 2683 N N . GLY A 1 337 ? 4.355 17.446 -5.715 1.00 16.12 335 GLY A N 1
ATOM 2684 C CA . GLY A 1 337 ? 5.519 16.726 -5.170 1.00 16.53 335 GLY A CA 1
ATOM 2685 C C . GLY A 1 337 ? 6.657 17.637 -4.713 1.00 17.14 335 GLY A C 1
ATOM 2686 O O . GLY A 1 337 ? 6.854 18.739 -5.249 1.00 16.28 335 GLY A O 1
ATOM 2687 N N . LYS A 1 338 ? 7.422 17.157 -3.732 1.00 17.25 336 LYS A N 1
ATOM 2688 C CA . LYS A 1 338 ? 8.536 17.909 -3.162 1.00 17.32 336 LYS A CA 1
ATOM 2689 C C . LYS A 1 338 ? 9.558 18.372 -4.182 1.00 16.98 336 LYS A C 1
ATOM 2690 O O . LYS A 1 338 ? 10.149 19.412 -4.023 1.00 16.50 336 LYS A O 1
ATOM 2696 N N . GLU A 1 339 ? 9.795 17.585 -5.224 1.00 18.79 337 GLU A N 1
ATOM 2697 C CA . GLU A 1 339 ? 10.853 17.930 -6.163 1.00 19.54 337 GLU A CA 1
ATOM 2698 C C . GLU A 1 339 ? 10.439 19.115 -7.036 1.00 19.07 337 GLU A C 1
ATOM 2699 O O . GLU A 1 339 ? 11.249 19.997 -7.322 1.00 17.68 337 GLU A O 1
ATOM 2705 N N . GLU A 1 340 ? 9.168 19.154 -7.439 1.00 18.56 338 GLU A N 1
ATOM 2706 C CA . GLU A 1 340 ? 8.666 20.314 -8.156 1.00 17.80 338 GLU A CA 1
ATOM 2707 C C . GLU A 1 340 ? 8.755 21.587 -7.315 1.00 17.02 338 GLU A C 1
ATOM 2708 O O . GLU A 1 340 ? 9.020 22.639 -7.851 1.00 17.59 338 GLU A O 1
ATOM 2714 N N . LEU A 1 341 ? 8.535 21.500 -5.998 1.00 16.15 339 LEU A N 1
ATOM 2715 C CA . LEU A 1 341 ? 8.691 22.698 -5.173 1.00 15.66 339 LEU A CA 1
ATOM 2716 C C . LEU A 1 341 ? 10.156 23.176 -5.177 1.00 15.71 339 LEU A C 1
ATOM 2717 O O . LEU A 1 341 ? 10.425 24.366 -5.289 1.00 16.25 339 LEU A O 1
ATOM 2722 N N . ARG A 1 342 ? 11.089 22.240 -5.074 1.00 16.99 340 ARG A N 1
ATOM 2723 C CA . ARG A 1 342 ? 12.516 22.559 -5.174 1.00 17.77 340 ARG A CA 1
ATOM 2724 C C . ARG A 1 342 ? 12.810 23.251 -6.501 1.00 17.86 340 ARG A C 1
ATOM 2725 O O . ARG A 1 342 ? 13.510 24.288 -6.542 1.00 15.44 340 ARG A O 1
ATOM 2733 N N . ARG A 1 343 ? 12.254 22.703 -7.583 1.00 16.45 341 ARG A N 1
ATOM 2734 C CA . ARG A 1 343 ? 12.422 23.324 -8.881 1.00 17.75 341 ARG A CA 1
ATOM 2735 C C . ARG A 1 343 ? 11.797 24.735 -8.974 1.00 17.17 341 ARG A C 1
ATOM 2736 O O . ARG A 1 343 ? 12.415 25.653 -9.534 1.00 18.22 341 ARG A O 1
ATOM 2744 N N . LEU A 1 344 ? 10.584 24.907 -8.445 1.00 17.16 342 LEU A N 1
ATOM 2745 C CA . LEU A 1 344 ? 9.929 26.231 -8.430 1.00 16.89 342 LEU A CA 1
ATOM 2746 C C . LEU A 1 344 ? 10.831 27.265 -7.727 1.00 17.44 342 LEU A C 1
ATOM 2747 O O . LEU A 1 344 ? 11.027 28.408 -8.195 1.00 17.16 342 LEU A O 1
ATOM 2752 N N . ILE A 1 345 ? 11.355 26.851 -6.580 1.00 17.34 343 ILE A N 1
ATOM 2753 C CA . ILE A 1 345 ? 12.182 27.703 -5.767 1.00 18.25 343 ILE A CA 1
ATOM 2754 C C . ILE A 1 345 ? 13.431 28.098 -6.567 1.00 20.81 343 ILE A C 1
ATOM 2755 O O . ILE A 1 345 ? 13.711 29.293 -6.748 1.00 19.86 343 ILE A O 1
ATOM 2760 N N . ASN A 1 346 ? 14.130 27.098 -7.103 1.00 21.66 344 ASN A N 1
ATOM 2761 C CA . ASN A 1 346 ? 15.277 27.353 -7.974 1.00 24.17 344 ASN A CA 1
ATOM 2762 C C . ASN A 1 346 ? 15.035 28.237 -9.214 1.00 24.12 344 ASN A C 1
ATOM 2763 O O . ASN A 1 346 ? 15.880 29.098 -9.556 1.00 23.65 344 ASN A O 1
ATOM 2768 N N . SER A 1 347 ? 13.889 28.043 -9.869 1.00 23.81 345 SER A N 1
ATOM 2769 C CA . SER A 1 347 ? 13.518 28.796 -11.073 1.00 23.73 345 SER A CA 1
ATOM 2770 C C . SER A 1 347 ? 13.122 30.257 -10.795 1.00 24.15 345 SER A C 1
ATOM 2771 O O . SER A 1 347 ? 12.967 31.055 -11.730 1.00 22.32 345 SER A O 1
ATOM 2774 N N . SER A 1 348 ? 12.935 30.587 -9.516 1.00 23.87 346 SER A N 1
ATOM 2775 C CA . SER A 1 348 ? 12.526 31.924 -9.098 1.00 24.29 346 SER A CA 1
ATOM 2776 C C . SER A 1 348 ? 13.651 32.965 -9.235 1.00 24.40 346 SER A C 1
ATOM 2777 O O . SER A 1 348 ? 14.724 32.806 -8.659 1.00 24.12 346 SER A O 1
ATOM 2780 N N . GLY A 1 349 ? 13.399 34.012 -10.014 1.00 24.73 347 GLY A N 1
ATOM 2781 C CA . GLY A 1 349 ? 14.390 35.066 -10.237 1.00 26.00 347 GLY A CA 1
ATOM 2782 C C . GLY A 1 349 ? 14.585 36.020 -9.054 1.00 26.36 347 GLY A C 1
ATOM 2783 O O . GLY A 1 349 ? 13.678 36.209 -8.224 1.00 25.85 347 GLY A O 1
ATOM 2784 N N . GLU A 1 350 ? 15.779 36.598 -8.970 1.00 37.46 348 GLU A N 1
ATOM 2785 C CA . GLU A 1 350 ? 16.086 37.642 -7.989 1.00 38.28 348 GLU A CA 1
ATOM 2786 C C . GLU A 1 350 ? 15.163 38.857 -8.159 1.00 36.59 348 GLU A C 1
ATOM 2787 O O . GLU A 1 350 ? 14.752 39.170 -9.266 1.00 37.76 348 GLU A O 1
ATOM 2793 N N . LEU A 1 351 ? 14.812 39.496 -7.046 1.00 22.94 349 LEU A N 1
ATOM 2794 C CA . LEU A 1 351 ? 13.862 40.613 -7.030 1.00 21.97 349 LEU A CA 1
ATOM 2795 C C . LEU A 1 351 ? 14.097 41.662 -8.163 1.00 21.40 349 LEU A C 1
ATOM 2796 O O . LEU A 1 351 ? 13.221 41.915 -8.987 1.00 20.74 349 LEU A O 1
ATOM 2801 N N . PHE A 1 352 ? 15.268 42.280 -8.180 1.00 21.91 350 PHE A N 1
ATOM 2802 C CA . PHE A 1 352 ? 15.498 43.425 -9.075 1.00 22.89 350 PHE A CA 1
ATOM 2803 C C . PHE A 1 352 ? 15.661 42.980 -10.525 1.00 23.91 350 PHE A C 1
ATOM 2804 O O . PHE A 1 352 ? 15.209 43.660 -11.448 1.00 24.22 350 PHE A O 1
ATOM 2812 N N . GLU A 1 353 ? 16.276 41.816 -10.705 1.00 24.72 351 GLU A N 1
ATOM 2813 C CA . GLU A 1 353 ? 16.432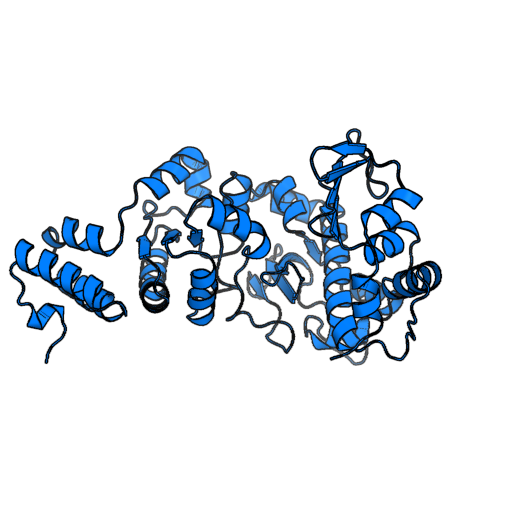 41.238 -12.018 1.00 26.08 351 GLU A CA 1
ATOM 2814 C C . GLU A 1 353 ? 15.057 40.918 -12.587 1.00 25.65 351 GLU A C 1
ATOM 2815 O O . GLU A 1 353 ? 14.782 41.211 -13.753 1.00 25.61 351 GLU A O 1
ATOM 2821 N N . THR A 1 354 ? 14.160 40.408 -11.739 1.00 24.51 352 THR A N 1
ATOM 2822 C CA . THR A 1 354 ? 12.773 40.157 -12.140 1.00 24.64 352 THR A CA 1
ATOM 2823 C C . THR A 1 354 ? 11.954 41.444 -12.429 1.00 24.49 352 THR A C 1
ATOM 2824 O O . THR A 1 354 ? 11.200 41.498 -13.406 1.00 25.23 352 THR A O 1
ATOM 2828 N N . LEU A 1 355 ? 12.097 42.474 -11.597 1.00 24.40 353 LEU A N 1
ATOM 2829 C CA . LEU A 1 355 ? 11.503 43.781 -11.926 1.00 25.09 353 LEU A CA 1
ATOM 2830 C C . LEU A 1 355 ? 11.996 44.312 -13.273 1.00 25.22 353 LEU A C 1
ATOM 2831 O O . LEU A 1 355 ? 11.201 44.710 -14.108 1.00 25.18 353 LEU A O 1
ATOM 2836 N N . ILE A 1 356 ? 13.305 44.303 -13.474 1.00 26.32 354 ILE A N 1
ATOM 2837 C CA . ILE A 1 356 ? 13.892 44.745 -14.742 1.00 28.34 354 ILE A CA 1
ATOM 2838 C C . ILE A 1 356 ? 13.332 43.940 -15.918 1.00 29.29 354 ILE A C 1
ATOM 2839 O O . ILE A 1 356 ? 13.017 44.510 -16.960 1.00 30.43 354 ILE A O 1
ATOM 2844 N N . LYS A 1 357 ? 13.188 42.632 -15.738 1.00 30.49 355 LYS A N 1
ATOM 2845 C CA . LYS A 1 357 ? 12.658 41.748 -16.782 1.00 31.74 355 LYS A CA 1
ATOM 2846 C C . LYS A 1 357 ? 11.181 42.017 -17.119 1.00 31.82 355 LYS A C 1
ATOM 2847 O O . LYS A 1 357 ? 10.779 41.947 -18.303 1.00 32.07 355 LYS A O 1
ATOM 2853 N N . THR A 1 358 ? 10.383 42.329 -16.091 1.00 31.15 356 THR A N 1
ATOM 2854 C CA . THR A 1 358 ? 8.929 42.439 -16.242 1.00 30.80 356 THR A CA 1
ATOM 2855 C C . THR A 1 358 ? 8.338 43.866 -16.232 1.00 31.23 356 THR A C 1
ATOM 2856 O O . THR A 1 358 ? 7.134 44.037 -16.411 1.00 29.73 356 THR A O 1
ATOM 2860 N N . ALA A 1 359 ? 9.169 44.881 -16.015 1.00 31.81 357 ALA A N 1
ATOM 2861 C CA . ALA A 1 359 ? 8.660 46.248 -15.936 1.00 33.78 357 ALA A CA 1
ATOM 2862 C C . ALA A 1 359 ? 7.834 46.579 -17.180 1.00 35.40 357 ALA A C 1
ATOM 2863 O O . ALA A 1 359 ? 6.855 47.318 -17.093 1.00 35.26 357 ALA A O 1
ATOM 2865 N N . ARG A 1 360 ? 8.230 45.988 -18.312 1.00 38.17 358 ARG A N 1
ATOM 2866 C CA . ARG A 1 360 ? 7.465 45.977 -19.568 1.00 41.44 358 ARG A CA 1
ATOM 2867 C C . ARG A 1 360 ? 5.939 45.793 -19.429 1.00 42.18 358 ARG A C 1
ATOM 2868 O O . ARG A 1 360 ? 5.175 46.247 -20.286 1.00 42.28 358 ARG A O 1
ATOM 2876 N N . GLU A 1 361 ? 5.508 45.079 -18.388 1.00 43.10 359 GLU A N 1
ATOM 2877 C CA . GLU A 1 361 ? 4.080 44.808 -18.161 1.00 43.70 359 GLU A CA 1
ATOM 2878 C C . GLU A 1 361 ? 3.294 46.087 -17.894 1.00 43.61 359 GLU A C 1
ATOM 2879 O O . GLU A 1 361 ? 2.189 46.274 -18.423 1.00 44.23 359 GLU A O 1
ATOM 2885 N N . ASN A 1 362 ? 3.878 46.949 -17.062 1.00 43.20 360 ASN A N 1
ATOM 2886 C CA . ASN A 1 362 ? 3.221 48.139 -16.523 1.00 43.08 360 ASN A CA 1
ATOM 2887 C C . ASN A 1 362 ? 4.300 49.106 -16.047 1.00 42.78 360 ASN A C 1
ATOM 2888 O O . ASN A 1 362 ? 4.561 49.223 -14.840 1.00 42.66 360 ASN A O 1
ATOM 2893 N N . LEU A 1 363 ? 4.943 49.787 -16.987 1.00 42.19 361 LEU A N 1
ATOM 2894 C CA . LEU A 1 363 ? 6.105 50.597 -16.637 1.00 41.88 361 LEU A CA 1
ATOM 2895 C C . LEU A 1 363 ? 5.829 51.508 -15.437 1.00 41.77 361 LEU A C 1
ATOM 2896 O O . LEU A 1 363 ? 6.674 51.646 -14.547 1.00 41.33 361 LEU A O 1
ATOM 2901 N N . GLU A 1 364 ? 4.639 52.103 -15.416 1.00 41.66 362 GLU A N 1
ATOM 2902 C CA . GLU A 1 364 ? 4.229 53.005 -14.340 1.00 41.93 362 GLU A CA 1
ATOM 2903 C C . GLU A 1 364 ? 4.275 52.339 -12.971 1.00 41.16 362 GLU A C 1
ATOM 2904 O O . GLU A 1 364 ? 4.912 52.841 -12.055 1.00 40.99 362 GLU A O 1
ATOM 2910 N N . GLU A 1 365 ? 3.587 51.209 -12.838 1.00 40.56 363 GLU A N 1
ATOM 2911 C CA . GLU A 1 365 ? 3.479 50.540 -11.548 1.00 40.07 363 GLU A CA 1
ATOM 2912 C C . GLU A 1 365 ? 4.796 49.873 -11.183 1.00 37.81 363 GLU A C 1
ATOM 2913 O O . GLU A 1 365 ? 5.177 49.853 -10.025 1.00 38.04 363 GLU A O 1
ATOM 2919 N N . LYS A 1 366 ? 5.495 49.361 -12.188 1.00 35.61 364 LYS A N 1
ATOM 2920 C CA . LYS A 1 366 ? 6.717 48.595 -11.969 1.00 33.58 364 LYS A CA 1
ATOM 2921 C C . LYS A 1 366 ? 7.894 49.506 -11.618 1.00 31.58 364 LYS A C 1
ATOM 2922 O O . LYS A 1 366 ? 8.810 49.105 -10.893 1.00 30.16 364 LYS A O 1
ATOM 2928 N N . THR A 1 367 ? 7.873 50.728 -12.145 1.00 29.91 365 THR A N 1
ATOM 2929 C CA . THR A 1 367 ? 8.879 51.723 -11.793 1.00 27.75 365 THR A CA 1
ATOM 2930 C C . THR A 1 367 ? 8.696 52.096 -10.330 1.00 27.62 365 THR A C 1
ATOM 2931 O O . THR A 1 367 ? 9.672 52.247 -9.598 1.00 26.55 365 THR A O 1
ATOM 2935 N N . ARG A 1 368 ? 7.434 52.235 -9.913 1.00 26.97 366 ARG A N 1
ATOM 2936 C CA . ARG A 1 368 ? 7.105 52.575 -8.531 1.00 27.33 366 ARG A CA 1
ATOM 2937 C C . ARG A 1 368 ? 7.723 51.569 -7.571 1.00 25.97 366 ARG A C 1
ATOM 2938 O O . ARG A 1 368 ? 8.357 51.948 -6.580 1.00 24.34 366 ARG A O 1
ATOM 2946 N N . GLU A 1 369 ? 7.533 50.283 -7.888 1.00 25.21 367 GLU A N 1
ATOM 2947 C CA . GLU A 1 369 ? 8.004 49.190 -7.042 1.00 25.52 367 GLU A CA 1
ATOM 2948 C C . GLU A 1 369 ? 9.515 49.182 -7.020 1.00 23.32 367 GLU A C 1
ATOM 2949 O O . GLU A 1 369 ? 10.120 49.170 -5.964 1.00 21.58 367 GLU A O 1
ATOM 2955 N N . PHE A 1 370 ? 10.105 49.210 -8.206 1.00 22.42 368 PHE A N 1
ATOM 2956 C CA . PHE A 1 370 ? 11.559 49.222 -8.358 1.00 22.33 368 PHE A CA 1
ATOM 2957 C C . PHE A 1 370 ? 12.223 50.337 -7.547 1.00 22.34 368 PHE A C 1
ATOM 2958 O O . PHE A 1 370 ? 13.161 50.080 -6.773 1.00 22.55 368 PHE A O 1
ATOM 2966 N N . ARG A 1 371 ? 11.738 51.561 -7.712 1.00 21.65 369 ARG A N 1
ATOM 2967 C CA . ARG A 1 371 ? 12.333 52.687 -7.009 1.00 22.08 369 ARG A CA 1
ATOM 2968 C C . ARG A 1 371 ? 12.078 52.583 -5.509 1.00 21.20 369 ARG A C 1
ATOM 2969 O O . ARG A 1 371 ? 12.931 52.929 -4.725 1.00 20.94 369 ARG A O 1
ATOM 2977 N N . TYR A 1 372 ? 10.913 52.075 -5.120 1.00 21.00 370 TYR A N 1
ATOM 2978 C CA . TYR A 1 372 ? 10.644 51.791 -3.706 1.00 19.89 370 TYR A CA 1
ATOM 2979 C C . TYR A 1 372 ? 11.619 50.742 -3.119 1.00 19.40 370 TYR A C 1
ATOM 2980 O O . TYR A 1 372 ? 12.232 50.978 -2.094 1.00 19.91 370 TYR A O 1
ATOM 2989 N N . TYR A 1 373 ? 11.755 49.583 -3.752 1.00 19.01 371 TYR A N 1
ATOM 2990 C CA . TYR A 1 373 ? 12.682 48.569 -3.214 1.00 20.00 371 TYR A CA 1
ATOM 2991 C C . TYR A 1 373 ? 14.119 49.045 -3.212 1.00 19.52 371 TYR A C 1
ATOM 2992 O O . TYR A 1 373 ? 14.881 48.761 -2.288 1.00 18.26 371 TYR A O 1
ATOM 3001 N N . LEU A 1 374 ? 14.489 49.751 -4.272 1.00 20.22 372 LEU A N 1
ATOM 3002 C CA . LEU A 1 374 ? 15.822 50.340 -4.382 1.00 22.44 372 LEU A CA 1
ATOM 3003 C C . LEU A 1 374 ? 16.237 51.152 -3.170 1.00 22.88 372 LEU A C 1
ATOM 3004 O O . LEU A 1 374 ? 17.436 51.198 -2.845 1.00 23.68 372 LEU A O 1
ATOM 3009 N N . GLY A 1 375 ? 15.267 51.797 -2.515 1.00 22.59 373 GLY A N 1
ATOM 3010 C CA . GLY A 1 375 ? 15.537 52.682 -1.402 1.00 22.89 373 GLY A CA 1
ATOM 3011 C C . GLY A 1 375 ? 15.943 51.959 -0.122 1.00 23.79 373 GLY A C 1
ATOM 3012 O O . GLY A 1 375 ? 16.206 52.601 0.896 1.00 23.52 373 GLY A O 1
ATOM 3013 N N . PHE A 1 376 ? 15.980 50.623 -0.161 1.00 23.61 374 PHE A N 1
ATOM 3014 C CA . PHE A 1 376 ? 16.347 49.824 1.030 1.00 24.21 374 PHE A CA 1
ATOM 3015 C C . PHE A 1 376 ? 17.734 49.156 0.886 1.00 25.33 374 PHE A C 1
ATOM 3016 O O . PHE A 1 376 ? 18.221 48.463 1.801 1.00 25.38 374 PHE A O 1
ATOM 3024 N N . ILE A 1 377 ? 18.357 49.380 -0.267 1.00 26.60 375 ILE A N 1
ATOM 3025 C CA . ILE A 1 377 ? 19.697 48.876 -0.571 1.00 27.56 375 ILE A CA 1
ATOM 3026 C C . ILE A 1 377 ? 20.711 49.772 0.106 1.00 28.70 375 ILE A C 1
ATOM 3027 O O . ILE A 1 377 ? 20.775 50.969 -0.185 1.00 29.00 375 ILE A O 1
ATOM 3032 N N . SER A 1 378 ? 21.513 49.223 1.013 1.00 29.55 376 SER A N 1
ATOM 3033 C CA . SER A 1 378 ? 22.536 50.061 1.658 1.00 30.33 376 SER A CA 1
ATOM 3034 C C . SER A 1 378 ? 23.829 50.141 0.840 1.00 29.82 376 SER A C 1
ATOM 3035 O O . SER A 1 378 ? 24.570 51.118 0.935 1.00 29.81 376 SER A O 1
ATOM 3038 N N . ASP A 1 379 ? 24.057 49.136 -0.005 1.00 29.66 377 ASP A N 1
ATOM 3039 C CA . ASP A 1 379 ? 25.191 49.144 -0.926 1.00 29.15 377 ASP A CA 1
ATOM 3040 C C . ASP A 1 379 ? 24.936 50.086 -2.119 1.00 28.19 377 ASP A C 1
ATOM 3041 O O . ASP A 1 379 ? 24.305 49.705 -3.112 1.00 27.91 377 ASP A O 1
ATOM 3046 N N . GLY A 1 380 ? 25.430 51.316 -2.009 1.00 28.17 378 GLY A N 1
ATOM 3047 C CA . GLY A 1 380 ? 25.259 52.325 -3.048 1.00 27.00 378 GLY A CA 1
ATOM 3048 C C . GLY A 1 380 ? 25.812 51.965 -4.419 1.00 26.31 378 GLY A C 1
ATOM 3049 O O . GLY A 1 380 ? 25.241 52.349 -5.447 1.00 25.68 378 GLY A O 1
ATOM 3050 N N . VAL A 1 381 ? 26.901 51.203 -4.438 1.00 25.94 379 VAL A N 1
ATOM 3051 C CA . VAL A 1 381 ? 27.480 50.731 -5.694 1.00 26.35 379 VAL A CA 1
ATOM 3052 C C . VAL A 1 381 ? 26.478 49.825 -6.431 1.00 26.86 379 VAL A C 1
ATOM 3053 O O . VAL A 1 381 ? 26.156 50.061 -7.599 1.00 25.09 379 VAL A O 1
ATOM 3057 N N . ARG A 1 382 ? 25.963 48.828 -5.710 1.00 27.42 380 ARG A N 1
ATOM 3058 C CA . ARG A 1 382 ? 24.918 47.945 -6.216 1.00 28.86 380 ARG A CA 1
ATOM 3059 C C . ARG A 1 382 ? 23.660 48.741 -6.558 1.00 28.66 380 ARG A C 1
ATOM 3060 O O . ARG A 1 382 ? 23.090 48.577 -7.654 1.00 28.29 380 ARG A O 1
ATOM 3068 N N . ARG A 1 383 ? 23.247 49.617 -5.638 1.00 28.44 381 ARG A N 1
ATOM 3069 C CA . ARG A 1 383 ? 22.094 50.471 -5.890 1.00 28.90 381 ARG A CA 1
ATOM 3070 C C . ARG A 1 383 ? 22.204 51.125 -7.268 1.00 28.98 381 ARG A C 1
ATOM 3071 O O . ARG A 1 383 ? 21.293 50.992 -8.083 1.00 28.20 381 ARG A O 1
ATOM 3079 N N . PHE A 1 384 ? 23.344 51.782 -7.530 1.00 28.88 382 PHE A N 1
ATOM 3080 C CA . PHE A 1 384 ? 23.556 52.542 -8.759 1.00 28.84 382 PHE A CA 1
ATOM 3081 C C . PHE A 1 384 ? 23.498 51.695 -10.034 1.00 28.66 382 PHE A C 1
ATOM 3082 O O . PHE A 1 384 ? 22.959 52.130 -11.063 1.00 28.13 382 PHE A O 1
ATOM 3090 N N . ALA A 1 385 ? 24.117 50.519 -9.972 1.00 28.36 383 ALA A N 1
ATOM 3091 C CA . ALA A 1 385 ? 24.148 49.584 -11.094 1.00 28.67 383 ALA A CA 1
ATOM 3092 C C . ALA A 1 385 ? 22.745 49.135 -11.442 1.00 28.45 383 ALA A C 1
ATOM 3093 O O . ALA A 1 385 ? 22.400 48.999 -12.617 1.00 27.59 383 ALA A O 1
ATOM 3095 N N . LEU A 1 386 ? 21.934 48.918 -10.407 1.00 27.95 384 LEU A N 1
ATOM 3096 C CA . LEU A 1 386 ? 20.547 48.529 -10.622 1.00 27.94 384 LEU A CA 1
ATOM 3097 C C . LEU A 1 386 ? 19.775 49.687 -11.245 1.00 27.62 384 LEU A C 1
ATOM 3098 O O . LEU A 1 386 ? 19.044 49.491 -12.214 1.00 27.78 384 LEU A O 1
ATOM 3103 N N . ALA A 1 387 ? 19.974 50.898 -10.722 1.00 27.30 385 ALA A N 1
ATOM 3104 C CA . ALA A 1 387 ? 19.322 52.069 -11.285 1.00 27.75 385 ALA A CA 1
ATOM 3105 C C . ALA A 1 387 ? 19.753 52.262 -12.736 1.00 28.70 385 ALA A C 1
ATOM 3106 O O . ALA A 1 387 ? 18.921 52.503 -13.597 1.00 27.63 385 ALA A O 1
ATOM 3108 N N . SER A 1 388 ? 21.053 52.121 -13.003 1.00 29.96 386 SER A N 1
ATOM 3109 C CA . SER A 1 388 ? 21.582 52.309 -14.352 1.00 31.83 386 SER A CA 1
ATOM 3110 C C . SER A 1 388 ? 20.939 51.361 -15.353 1.00 31.80 386 SER A C 1
ATOM 3111 O O . SER A 1 388 ? 20.571 51.778 -16.443 1.00 32.15 386 SER A O 1
ATOM 3114 N N . GLU A 1 389 ? 20.807 50.095 -14.970 1.00 32.28 387 GLU A N 1
ATOM 3115 C CA . GLU A 1 389 ? 20.250 49.064 -15.844 1.00 32.59 387 GLU A CA 1
ATOM 3116 C C . GLU A 1 389 ? 18.802 49.386 -16.225 1.00 32.56 387 GLU A C 1
ATOM 3117 O O . GLU A 1 389 ? 18.423 49.288 -17.402 1.00 32.03 387 GLU A O 1
ATOM 3123 N N . PHE A 1 390 ? 18.002 49.775 -15.223 1.00 31.79 388 PHE A N 1
ATOM 3124 C CA . PHE A 1 390 ? 16.603 50.135 -15.427 1.00 31.31 388 PHE A CA 1
ATOM 3125 C C . PHE A 1 390 ? 16.477 51.399 -16.303 1.00 32.03 388 PHE A C 1
ATOM 3126 O O . PHE A 1 390 ? 15.637 51.449 -17.205 1.00 31.09 388 PHE A O 1
ATOM 3134 N N . HIS A 1 391 ? 17.303 52.406 -16.013 1.00 32.67 389 HIS A N 1
ATOM 3135 C CA . HIS A 1 391 ? 17.351 53.643 -16.789 1.00 33.98 389 HIS A CA 1
ATOM 3136 C C . HIS A 1 391 ? 17.680 53.351 -18.265 1.00 35.03 389 HIS A C 1
ATOM 3137 O O . HIS A 1 391 ? 16.975 53.813 -19.180 1.00 34.56 389 HIS A O 1
ATOM 3144 N N . THR A 1 392 ? 18.745 52.578 -18.478 1.00 35.96 390 THR A N 1
ATOM 3145 C CA . THR A 1 392 ? 19.191 52.181 -19.808 1.00 37.38 390 THR A CA 1
ATOM 3146 C C . THR A 1 392 ? 18.059 51.514 -20.558 1.00 37.72 390 THR A C 1
ATOM 3147 O O . THR A 1 392 ? 17.696 51.918 -21.657 1.00 37.81 390 THR A O 1
ATOM 3151 N N . LYS A 1 393 ? 17.511 50.481 -19.927 1.00 38.43 391 LYS A N 1
ATOM 3152 C CA . LYS A 1 393 ? 16.419 49.735 -20.498 1.00 38.83 391 LYS A CA 1
ATOM 3153 C C . LYS A 1 393 ? 15.117 50.578 -20.699 1.00 38.86 391 LYS A C 1
ATOM 3154 O O . LYS A 1 393 ? 14.638 50.641 -21.826 1.00 38.16 391 LYS A O 1
ATOM 3160 N N . TYR A 1 394 ? 14.535 51.215 -19.659 1.00 32.39 392 TYR A N 1
ATOM 3161 C CA . TYR A 1 394 ? 13.203 51.844 -19.854 1.00 32.92 392 TYR A CA 1
ATOM 3162 C C . TYR A 1 394 ? 13.180 53.376 -19.995 1.00 32.71 392 TYR A C 1
ATOM 3163 O O . TYR A 1 394 ? 12.112 53.973 -20.104 1.00 32.63 392 TYR A O 1
ATOM 3172 N N . LYS A 1 395 ? 14.372 53.979 -19.998 1.00 33.48 393 LYS A N 1
ATOM 3173 C CA . LYS A 1 395 ? 14.561 55.424 -20.200 1.00 34.37 393 LYS A CA 1
ATOM 3174 C C . LYS A 1 395 ? 14.017 56.304 -19.071 1.00 34.70 393 LYS A C 1
ATOM 3175 O O . LYS A 1 395 ? 13.891 57.528 -19.221 1.00 34.79 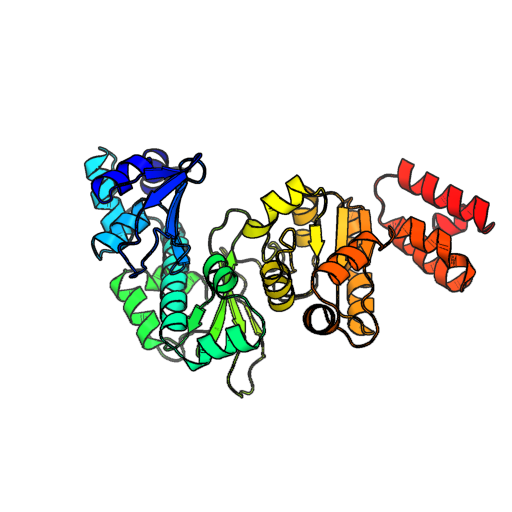393 LYS A O 1
ATOM 3181 N N . VAL A 1 396 ? 13.722 55.686 -17.930 1.00 34.34 394 VAL A N 1
ATOM 3182 C CA . VAL A 1 396 ? 13.255 56.429 -16.773 1.00 34.07 394 VAL A CA 1
ATOM 3183 C C . VAL A 1 396 ? 14.444 57.192 -16.178 1.00 34.17 394 VAL A C 1
ATOM 3184 O O . VAL A 1 396 ? 15.497 56.597 -15.945 1.00 34.21 394 VAL A O 1
ATOM 3188 N N . PRO A 1 397 ? 14.297 58.510 -15.995 1.00 34.48 395 PRO A N 1
ATOM 3189 C CA . PRO A 1 397 ? 15.415 59.359 -15.552 1.00 34.43 395 PRO A CA 1
ATOM 3190 C C . PRO A 1 397 ? 16.014 58.888 -14.224 1.00 34.58 395 PRO A C 1
ATOM 3191 O O . PRO A 1 397 ? 15.285 58.484 -13.317 1.00 33.89 395 PRO A O 1
ATOM 3195 N N . MET A 1 398 ? 17.339 58.917 -14.143 1.00 34.64 396 MET A N 1
ATOM 3196 C CA . MET A 1 398 ? 18.062 58.489 -12.956 1.00 35.36 396 MET A CA 1
ATOM 3197 C C . MET A 1 398 ? 17.550 59.156 -11.666 1.00 36.08 396 MET A C 1
ATOM 3198 O O . MET A 1 398 ? 17.573 58.557 -10.581 1.00 35.83 396 MET A O 1
ATOM 3203 N N . GLU A 1 399 ? 17.072 60.388 -11.800 1.00 36.65 397 GLU A N 1
ATOM 3204 C CA . GLU A 1 399 ? 16.602 61.162 -10.662 1.00 37.45 397 GLU A CA 1
ATOM 3205 C C . GLU A 1 399 ? 15.209 60.726 -10.177 1.00 37.00 397 GLU A C 1
ATOM 3206 O O . GLU A 1 399 ? 14.863 60.938 -9.013 1.00 37.50 397 GLU A O 1
ATOM 3212 N N . ILE A 1 400 ? 14.429 60.095 -11.056 1.00 36.20 398 ILE A N 1
ATOM 3213 C CA . ILE A 1 400 ? 13.170 59.452 -10.657 1.00 35.48 398 ILE A CA 1
ATOM 3214 C C . ILE A 1 400 ? 13.460 58.162 -9.870 1.00 35.02 398 ILE A C 1
ATOM 3215 O O . ILE A 1 400 ? 12.914 57.938 -8.786 1.00 34.57 398 ILE A O 1
ATOM 3220 N N . LEU A 1 401 ? 14.336 57.330 -10.431 1.00 34.06 399 LEU A N 1
ATOM 3221 C CA . LEU A 1 401 ? 14.729 56.068 -9.830 1.00 33.87 399 LEU A CA 1
ATOM 3222 C C . LEU A 1 401 ? 15.444 56.207 -8.480 1.00 34.31 399 LEU A C 1
ATOM 3223 O O . LEU A 1 401 ? 15.286 55.361 -7.601 1.00 34.26 399 LEU A O 1
ATOM 3228 N N . LEU A 1 402 ? 16.234 57.259 -8.325 1.00 34.84 400 LEU A N 1
ATOM 3229 C CA . LEU A 1 402 ? 16.958 57.479 -7.073 1.00 35.95 400 LEU A CA 1
ATOM 3230 C C . LEU A 1 402 ? 16.152 58.313 -6.065 1.00 37.29 400 LEU A C 1
ATOM 3231 O O . LEU A 1 402 ? 16.655 58.655 -4.988 1.00 37.53 400 LEU A O 1
ATOM 3236 N N . MET A 1 403 ? 14.895 58.598 -6.416 1.00 38.57 401 MET A N 1
ATOM 3237 C CA . MET A 1 403 ? 13.965 59.356 -5.578 1.00 40.53 401 MET A CA 1
ATOM 3238 C C . MET A 1 403 ? 14.519 60.732 -5.176 1.00 41.70 401 MET A C 1
ATOM 3239 O O . MET A 1 403 ? 14.310 61.197 -4.046 1.00 41.38 401 MET A O 1
ATOM 3244 N N . LYS A 1 404 ? 15.224 61.362 -6.121 1.00 43.64 402 LYS A N 1
ATOM 3245 C CA . LYS A 1 404 ? 15.753 62.721 -5.978 1.00 46.25 402 LYS A CA 1
ATOM 3246 C C . LYS A 1 404 ? 14.650 63.747 -6.215 1.00 48.21 402 LYS A C 1
ATOM 3247 O O . LYS A 1 404 ? 14.152 63.883 -7.336 1.00 48.10 402 LYS A O 1
ATOM 3253 N N . ILE A 1 405 ? 14.302 64.483 -5.158 1.00 60.96 403 ILE A N 1
ATOM 3254 C CA . ILE A 1 405 ? 13.171 65.419 -5.171 1.00 63.29 403 ILE A CA 1
ATOM 3255 C C . ILE A 1 405 ? 13.518 66.764 -5.825 1.00 63.84 403 ILE A C 1
ATOM 3256 O O . ILE A 1 405 ? 14.509 66.880 -6.550 1.00 65.04 403 ILE A O 1
#

CATH classification: 3.90.580.10 (+3 more: 3.90.980.10, 3.40.1360.10, 1.20.50.30)

Secondary structure (DSSP, 8-state):
---HHHHHHHH--HHHHHHHHS-PEEETTEEEE--SSS--SS--EEEETTTTEEEETTT--EE-HHHHHHHHHT--HHHHHHHHHHHHT----TTS--HHHHHHHHHHHHHHHHHHHHHH-HHHHHHHHHTT--HHHHHHTT-EE---HHHHHHHHHHHT-HHHHHTTT-EE-SSTT--EETTTTEEEEEEE-TTS-EEEEEEEE-S--SS-SEEEPPP-SS--GGG-EETHHHHHHHHHHHT-EEE-SSHHHHHHHHHTT--SEEEESSSS--HHHHHHHHTT-SEEEEE--SSHHHHHHHHHHHHHHHHTT-EEEEE-PPTT--HHHHHHHH-HHHHHHHHHHPPPHHHHHHHHGGG-HHHHHHHHHHHHTT---HHHHHHHHHHHHHHH---HHHHTT--

InterPro domains:
  IPR002694 Zinc finger, CHC2-type [PF01807] (3-95)
  IPR002694 Zinc finger, CHC2-type [SM00400] (31-85)
  IPR006171 TOPRIM domain [PS50880] (243-324)
  IPR006171 TOPRIM domain [SM00493] (243-314)
  IPR006295 DNA primase, DnaG [TIGR01391] (5-367)
  IPR013264 DNA primase DNAG, catalytic core, N-terminal [PF08275] (113-236)
  IPR030846 DNA primase DnaG, bacteria [MF_00974] (1-498)
  IPR034151 Bacterial DnaG primase, TOPRIM domain [cd03364] (245-321)
  IPR036977 DNA Primase, CHC2-type zinc finger [G3DSA:3.90.580.10] (1-97)
  IPR037068 DNA primase, catalytic core, N-terminal domain superfamily [G3DSA:3.90.980.10] (98-224)
  IPR050219 DnaG Primase [PTHR30313] (2-416)

Nearest PDB structures (foldseek):
  2au3-assembly1_A  TM=1.002E+00  e=6.763E-76  Aquifex aeolicus
  4edv-assembly1_A  TM=8.497E-01  e=4.814E-24  Staphylococcus aureus
  4e2k-assembly1_A  TM=8.427E-01  e=1.267E-22  Staphylococcus aureus
  5vaz-assembly2_B  TM=8.647E-01  e=2.166E-22  Pseudomonas aeruginosa PAO1
  5guj-assembly1_A  TM=7.967E-01  e=4.576E-23  Bacillus subtilis subsp. subtilis str. 168